Protein AF-A0A969KM35-F1 (afdb_monomer)

Foldseek 3Di:
DQDAAAEAEAAPPDDLLLDVCSPNPPFYQPLVNVVCVVDPDDPDDDQLDPADQQSLLCVQQVDHCVVQVCPHQQPPDPPHDAGALVRGDRLVVLVVVQAAAAEFEDRRRDDPDDCVNNVHPYYHYVVNLVVVCVVVVADDDDDDPDPLDEAEDEGPDALCSDRLNVSLVVQLVVCVVRVVPSNHHYYYYRHHHPPDPNLYYYPPLLVPDDLVPDDDDPCNPPPCPVPDPVVVCVCVVSVNPPPDSSNCSSSVSSRSSRSNSNSVSSNVVVVSVVCVVPPVRLLLLLVLLCLLQPNPDQKDKDFACAWDDDPNDTDHGGDIDIGGQNVVSQPCVVDPPSNDRDSNDPPRPGCSQHDDPSGNPCVVVVSVVSSVVVVCVCVVCVPDDDPDPDDDDD

Radius of gyration: 27.22 Å; Cα contacts (8 Å, |Δi|>4): 544; chains: 1; bounding box: 51×45×91 Å

Solvent-accessible surface area (backbone atoms only — not comparable to full-atom values): 22886 Å² total; per-residue (Å²): 129,85,73,73,67,44,79,47,79,43,58,33,78,61,62,69,70,51,31,34,78,71,68,21,88,78,32,74,24,68,36,56,30,48,53,40,73,79,55,77,79,70,97,86,75,77,70,91,50,100,47,66,17,23,35,51,42,24,68,35,42,77,46,56,39,88,76,70,53,19,78,48,48,61,89,81,46,91,82,65,41,57,59,53,51,89,63,42,44,48,53,46,54,40,44,76,69,50,34,46,34,37,38,24,33,64,71,63,35,41,95,89,53,59,61,55,71,42,67,25,77,44,76,46,45,63,66,56,47,57,50,52,42,56,72,70,67,56,82,81,72,83,76,56,93,46,96,51,50,87,40,66,46,73,35,88,53,55,45,79,69,28,68,65,34,48,42,43,57,52,47,53,51,49,49,62,59,49,63,71,44,80,91,35,34,38,39,37,36,43,25,42,61,46,45,34,80,58,29,60,24,24,57,72,29,41,72,67,44,63,32,88,75,59,72,81,58,99,65,69,84,62,82,54,83,94,50,61,69,76,64,67,48,41,41,62,68,46,67,46,72,85,57,54,70,80,68,44,20,58,49,52,22,26,34,47,17,35,48,40,54,46,23,56,43,46,34,54,52,52,55,48,50,49,48,58,73,62,52,82,56,58,42,67,34,27,50,54,32,44,34,30,72,68,32,97,55,46,60,49,79,48,66,37,89,48,71,46,76,54,99,91,41,80,40,55,56,67,39,79,44,78,45,54,36,45,57,60,35,42,30,70,92,80,32,82,67,40,91,56,92,45,47,78,51,73,90,68,93,47,48,60,47,47,57,77,98,60,42,47,88,57,49,70,57,54,52,51,53,48,44,54,51,54,49,55,48,47,73,75,43,80,79,72,72,80,95,53,99,72,76,84,86,127

Structure (mmCIF, N/CA/C/O backbone):
data_AF-A0A969KM35-F1
#
_entry.id   AF-A0A969KM35-F1
#
loop_
_atom_site.group_PDB
_atom_site.id
_atom_site.type_symbol
_atom_site.label_atom_id
_atom_site.label_alt_id
_atom_site.label_comp_id
_atom_site.label_asym_id
_atom_site.label_entity_id
_atom_site.label_seq_id
_atom_site.pdbx_PDB_ins_code
_atom_site.Cartn_x
_atom_site.Cartn_y
_atom_site.Cartn_z
_atom_site.occupancy
_atom_site.B_iso_or_equiv
_atom_site.auth_seq_id
_atom_site.auth_comp_id
_atom_site.auth_asym_id
_atom_site.auth_atom_id
_atom_site.pdbx_PDB_model_num
ATOM 1 N N . MET A 1 1 ? -28.384 2.085 5.519 1.00 50.84 1 MET A N 1
ATOM 2 C CA . MET A 1 1 ? -27.160 1.259 5.450 1.00 50.84 1 MET A CA 1
ATOM 3 C C . MET A 1 1 ? -26.017 2.114 5.951 1.00 50.84 1 MET A C 1
ATOM 5 O O . MET A 1 1 ? -25.984 3.285 5.587 1.00 50.84 1 MET A O 1
ATOM 9 N N . GLN A 1 2 ? -25.142 1.564 6.791 1.00 71.50 2 GLN A N 1
ATOM 10 C CA . GLN A 1 2 ? -23.894 2.231 7.163 1.00 71.50 2 GLN A CA 1
ATOM 11 C C . GLN A 1 2 ? -23.037 2.393 5.900 1.00 71.50 2 GLN A C 1
ATOM 13 O O . GLN A 1 2 ? -23.019 1.500 5.049 1.00 71.50 2 GLN A O 1
ATOM 18 N N . ARG A 1 3 ? -22.419 3.564 5.723 1.00 86.06 3 ARG A N 1
ATOM 19 C CA . ARG A 1 3 ? -21.540 3.829 4.576 1.00 86.06 3 ARG A CA 1
ATOM 20 C C . ARG A 1 3 ? -20.270 2.981 4.734 1.00 86.06 3 ARG A C 1
ATOM 22 O O . ARG A 1 3 ? -19.754 2.918 5.846 1.00 86.06 3 ARG A O 1
ATOM 29 N N . PRO A 1 4 ? -19.786 2.302 3.680 1.00 89.31 4 PRO A N 1
ATOM 30 C CA . PRO A 1 4 ? -18.622 1.437 3.802 1.00 89.31 4 PRO A CA 1
ATOM 31 C C . PRO A 1 4 ? -17.333 2.256 3.868 1.00 89.31 4 PRO A C 1
ATOM 33 O O . PRO A 1 4 ? -17.216 3.285 3.199 1.00 89.31 4 PRO A O 1
ATOM 36 N N . ASN A 1 5 ? -16.351 1.735 4.601 1.00 91.88 5 ASN A N 1
ATOM 37 C CA . ASN A 1 5 ? -14.954 2.127 4.446 1.00 91.88 5 ASN A CA 1
ATOM 38 C C . ASN A 1 5 ? -14.440 1.693 3.067 1.00 91.88 5 ASN A C 1
ATOM 40 O O . ASN A 1 5 ? -14.865 0.667 2.528 1.00 91.88 5 ASN A O 1
ATOM 44 N N . ILE A 1 6 ? -13.517 2.461 2.497 1.00 94.88 6 ILE A N 1
ATOM 45 C CA . ILE A 1 6 ? -12.961 2.234 1.166 1.00 94.88 6 ILE A CA 1
ATOM 46 C C . ILE A 1 6 ? -11.435 2.223 1.276 1.00 94.88 6 ILE A C 1
ATOM 48 O O . ILE A 1 6 ? -10.821 3.196 1.703 1.00 94.88 6 ILE A O 1
ATOM 52 N N . LEU A 1 7 ? -10.812 1.131 0.844 1.00 96.44 7 LEU A N 1
ATOM 53 C CA . LEU A 1 7 ? -9.366 1.044 0.669 1.00 96.44 7 LEU A CA 1
ATOM 54 C C . LEU A 1 7 ? -9.062 0.869 -0.818 1.00 96.44 7 LEU A C 1
ATOM 56 O O . LEU A 1 7 ? -9.603 -0.027 -1.464 1.00 96.44 7 LEU A O 1
ATOM 60 N N . MET A 1 8 ? -8.195 1.719 -1.357 1.00 97.94 8 MET A N 1
ATOM 61 C CA . MET A 1 8 ? -7.733 1.640 -2.738 1.00 97.94 8 MET A CA 1
ATOM 62 C C . MET A 1 8 ? -6.242 1.314 -2.755 1.00 97.94 8 MET A C 1
ATOM 64 O O . MET A 1 8 ? -5.421 2.138 -2.361 1.00 97.94 8 MET A O 1
ATOM 68 N N . ILE A 1 9 ? -5.902 0.119 -3.237 1.00 98.25 9 ILE A N 1
ATOM 69 C CA . ILE A 1 9 ? -4.518 -0.337 -3.391 1.00 98.25 9 ILE A CA 1
ATOM 70 C C . ILE A 1 9 ? -4.097 -0.145 -4.848 1.00 98.25 9 ILE A C 1
ATOM 72 O O . ILE A 1 9 ? -4.807 -0.559 -5.767 1.00 98.25 9 ILE A O 1
ATOM 76 N N . VAL A 1 10 ? -2.945 0.483 -5.068 1.00 97.75 10 VAL A N 1
ATOM 77 C CA . VAL A 1 10 ? -2.395 0.750 -6.401 1.00 97.75 10 VAL A CA 1
ATOM 78 C C . VAL A 1 10 ? -0.936 0.320 -6.434 1.00 97.75 10 VAL A C 1
ATOM 80 O O . VAL A 1 10 ? -0.162 0.722 -5.576 1.00 97.75 10 VAL A O 1
ATOM 83 N N . ALA A 1 11 ? -0.544 -0.442 -7.452 1.00 97.19 11 ALA A N 1
ATOM 84 C CA . ALA A 1 11 ? 0.852 -0.764 -7.735 1.00 97.19 11 ALA A CA 1
ATOM 85 C C . ALA A 1 11 ? 1.285 -0.089 -9.039 1.00 97.19 11 ALA A C 1
ATOM 87 O O . ALA A 1 11 ? 0.629 -0.226 -10.078 1.00 97.19 11 ALA A O 1
ATOM 88 N N . ASP A 1 12 ? 2.373 0.678 -9.001 1.00 96.38 12 ASP A N 1
ATOM 89 C CA . ASP A 1 12 ? 2.859 1.387 -10.180 1.00 96.38 12 ASP A CA 1
ATOM 90 C C . ASP A 1 12 ? 3.589 0.437 -11.137 1.00 96.38 12 ASP A C 1
ATOM 92 O O . ASP A 1 12 ? 4.489 -0.306 -10.755 1.00 96.38 12 ASP A O 1
ATOM 96 N N . GLN A 1 13 ? 3.228 0.490 -12.419 1.00 94.94 13 GLN A N 1
ATOM 97 C CA . GLN A 1 13 ? 3.855 -0.305 -13.476 1.00 94.94 13 GLN A CA 1
ATOM 98 C C . GLN A 1 13 ? 3.741 -1.837 -13.298 1.00 94.94 13 GLN A C 1
ATOM 100 O O . GLN A 1 13 ? 4.526 -2.587 -13.889 1.00 94.94 13 GLN A O 1
ATOM 105 N N . GLN A 1 14 ? 2.757 -2.329 -12.536 1.00 96.00 14 GLN A N 1
ATOM 106 C CA . GLN A 1 14 ? 2.456 -3.762 -12.460 1.00 96.00 14 GLN A CA 1
ATOM 107 C C . GLN A 1 14 ? 1.746 -4.243 -13.731 1.00 96.00 14 GLN A C 1
ATOM 109 O O . GLN A 1 14 ? 0.788 -3.629 -14.206 1.00 96.00 14 GLN A O 1
ATOM 114 N N . ARG A 1 15 ? 2.214 -5.355 -14.300 1.00 93.69 15 ARG A N 1
ATOM 115 C CA . ARG A 1 15 ? 1.592 -5.978 -15.468 1.00 93.69 15 ARG A CA 1
ATOM 116 C C . ARG A 1 15 ? 0.499 -6.955 -15.039 1.00 93.69 15 ARG A C 1
ATOM 118 O O . ARG A 1 15 ? 0.624 -7.659 -14.045 1.00 93.69 15 ARG A O 1
ATOM 125 N N . ARG A 1 16 ? -0.553 -7.059 -15.857 1.00 93.44 16 ARG A N 1
ATOM 126 C CA . ARG A 1 16 ? -1.652 -8.021 -15.658 1.00 93.44 16 ARG A CA 1
ATOM 127 C C . ARG A 1 16 ? -1.163 -9.472 -15.624 1.00 93.44 16 ARG A C 1
ATOM 129 O O . ARG A 1 16 ? -1.698 -10.279 -14.877 1.00 93.44 16 ARG A O 1
ATOM 136 N N . ASP A 1 17 ? -0.165 -9.809 -16.434 1.00 91.50 17 ASP A N 1
ATOM 137 C CA . ASP A 1 17 ? 0.334 -11.177 -16.602 1.00 91.50 17 ASP A CA 1
ATOM 138 C C . ASP A 1 17 ? 1.294 -11.642 -15.497 1.00 91.50 17 ASP A C 1
ATOM 140 O O . ASP A 1 17 ? 1.863 -12.724 -15.608 1.00 91.50 17 ASP A O 1
ATOM 144 N N . THR A 1 18 ? 1.443 -10.867 -14.418 1.00 95.31 18 THR A N 1
ATOM 145 C CA . THR A 1 18 ? 2.126 -11.296 -13.188 1.00 95.31 18 THR A CA 1
ATOM 146 C C . THR A 1 18 ? 1.167 -11.565 -12.029 1.00 95.31 18 THR A C 1
ATOM 148 O O . THR A 1 18 ? 1.615 -11.675 -10.896 1.00 95.31 18 THR A O 1
ATOM 151 N N . ILE A 1 19 ? -0.142 -11.623 -12.285 1.00 95.75 19 ILE A N 1
ATOM 152 C CA . ILE A 1 19 ? -1.176 -11.884 -11.275 1.00 95.75 19 ILE A CA 1
ATOM 153 C C . ILE A 1 19 ? -1.826 -13.239 -11.574 1.00 95.75 19 ILE A C 1
ATOM 155 O O . ILE A 1 19 ? -2.292 -13.476 -12.696 1.00 95.75 19 ILE A O 1
ATOM 159 N N . GLY A 1 20 ? -1.853 -14.130 -10.584 1.00 94.44 20 GLY A N 1
ATOM 160 C CA . GLY A 1 20 ? -2.361 -15.499 -10.704 1.00 94.44 20 GLY A CA 1
ATOM 161 C C . GLY A 1 20 ? -3.818 -15.558 -11.162 1.00 94.44 20 GLY A C 1
ATOM 162 O O . GLY A 1 20 ? -4.137 -16.290 -12.100 1.00 94.44 20 GLY A O 1
ATOM 163 N N . ALA A 1 21 ? -4.680 -14.695 -10.621 1.00 93.69 21 ALA A N 1
ATOM 164 C CA . ALA A 1 21 ? -6.093 -14.574 -10.989 1.00 93.69 21 ALA A CA 1
ATOM 165 C C . ALA A 1 21 ? -6.331 -14.228 -12.472 1.00 93.69 21 ALA A C 1
ATOM 167 O O . ALA A 1 21 ? -7.401 -14.509 -13.008 1.00 93.69 21 ALA A O 1
ATOM 168 N N . TYR A 1 22 ? -5.334 -13.662 -13.163 1.00 93.69 22 TYR A N 1
ATOM 169 C CA . TYR A 1 22 ? -5.378 -13.403 -14.607 1.00 93.69 22 TYR A CA 1
ATOM 170 C C . TYR A 1 22 ? -4.655 -14.472 -15.444 1.00 93.69 22 TYR A C 1
ATOM 172 O O . TYR A 1 22 ? -4.431 -14.274 -16.642 1.00 93.69 22 TYR A O 1
ATOM 180 N N . GLY A 1 23 ? -4.315 -15.613 -14.837 1.00 88.75 23 GLY A N 1
ATOM 181 C CA . GLY A 1 23 ? -3.695 -16.766 -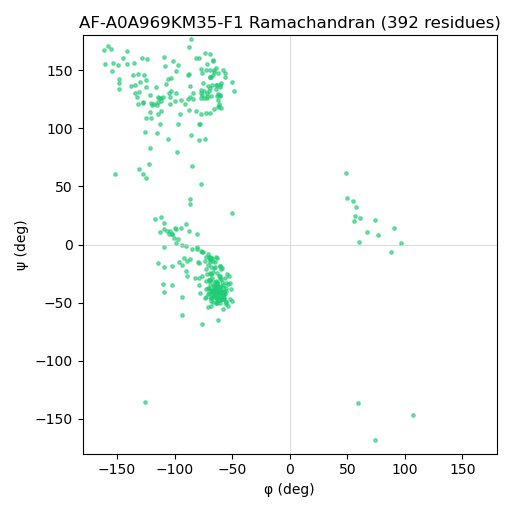15.488 1.00 88.75 23 GLY A CA 1
ATOM 182 C C . GLY A 1 23 ? -2.165 -16.765 -15.480 1.00 88.75 23 GLY A C 1
ATOM 183 O O . GLY A 1 23 ? -1.567 -17.538 -16.229 1.00 88.75 23 GLY A O 1
ATOM 184 N N . SER A 1 24 ? -1.514 -15.918 -14.671 1.00 87.81 24 SER A N 1
ATOM 185 C CA . SER A 1 24 ? -0.057 -15.980 -14.488 1.00 87.81 24 SER A CA 1
ATOM 186 C C . SER A 1 24 ? 0.345 -17.326 -13.886 1.00 87.81 24 SER A C 1
ATOM 188 O O . SER A 1 24 ? -0.047 -17.661 -12.772 1.00 87.81 24 SER A O 1
ATOM 190 N N . ALA A 1 25 ? 1.193 -18.067 -14.596 1.00 80.50 25 ALA A N 1
ATOM 191 C CA . ALA A 1 25 ? 1.912 -19.216 -14.042 1.00 80.50 25 ALA A CA 1
ATOM 192 C C . ALA A 1 25 ? 3.313 -18.837 -13.521 1.00 80.50 25 ALA A C 1
ATOM 194 O O . ALA A 1 25 ? 4.056 -19.709 -13.076 1.00 80.50 25 ALA A O 1
ATOM 195 N N . ILE A 1 26 ? 3.690 -17.558 -13.634 1.00 82.06 26 ILE A N 1
ATOM 196 C CA . ILE A 1 26 ? 5.064 -17.088 -13.440 1.00 82.06 26 ILE A CA 1
ATOM 197 C C . ILE A 1 26 ? 5.268 -16.634 -11.996 1.00 82.06 26 ILE A C 1
ATOM 199 O O . ILE A 1 26 ? 6.077 -17.206 -11.272 1.00 82.06 26 ILE A O 1
ATOM 203 N N . VAL A 1 27 ? 4.501 -15.629 -11.570 1.00 89.62 27 VAL A N 1
ATOM 204 C CA . VAL A 1 27 ? 4.488 -15.138 -10.188 1.00 89.62 27 VAL A CA 1
ATOM 205 C C . VAL A 1 27 ? 3.236 -15.664 -9.502 1.00 89.62 27 VAL A C 1
ATOM 207 O O . VAL A 1 27 ? 2.147 -15.588 -10.076 1.00 89.62 27 VAL A O 1
ATOM 210 N N . ARG A 1 28 ? 3.401 -16.215 -8.295 1.00 90.94 28 ARG A N 1
ATOM 211 C CA . ARG A 1 28 ? 2.286 -16.585 -7.418 1.00 90.94 28 ARG A CA 1
ATOM 212 C C . ARG A 1 28 ? 1.891 -15.362 -6.600 1.00 90.94 28 ARG A C 1
ATOM 214 O O . ARG A 1 28 ? 2.754 -14.787 -5.947 1.00 90.94 28 ARG A O 1
ATOM 221 N N . THR A 1 29 ? 0.613 -15.003 -6.636 1.00 96.56 29 THR A N 1
ATOM 222 C CA . THR A 1 29 ? 0.056 -13.847 -5.918 1.00 96.56 29 THR A CA 1
ATOM 223 C C . THR A 1 29 ? -1.150 -14.269 -5.072 1.00 96.56 29 THR A C 1
ATOM 225 O O . THR A 1 29 ? -2.271 -13.847 -5.358 1.00 96.56 29 THR A O 1
ATOM 228 N N . PRO A 1 30 ? -0.979 -15.191 -4.103 1.00 96.50 30 PRO A N 1
ATOM 229 C CA . PRO A 1 30 ? -2.093 -15.769 -3.355 1.00 96.50 30 PRO A CA 1
ATOM 230 C C . PRO A 1 30 ? -2.998 -14.736 -2.671 1.00 96.50 30 PRO A C 1
ATOM 232 O O . PRO A 1 30 ? -4.201 -14.981 -2.580 1.00 96.50 30 PRO A O 1
ATOM 235 N N . ALA A 1 31 ? -2.475 -13.595 -2.212 1.00 96.94 31 ALA A N 1
ATOM 236 C CA . ALA A 1 31 ? -3.297 -12.583 -1.552 1.00 96.94 31 ALA A CA 1
ATOM 237 C C . ALA A 1 31 ? -4.184 -11.823 -2.545 1.00 96.94 31 ALA A C 1
ATOM 239 O O . ALA A 1 31 ? -5.389 -11.676 -2.328 1.00 96.94 31 ALA A O 1
ATOM 240 N N . ILE A 1 32 ? -3.618 -11.389 -3.673 1.00 97.19 32 ILE A N 1
ATOM 241 C CA . ILE A 1 32 ? -4.387 -10.771 -4.759 1.00 97.19 32 ILE A CA 1
ATOM 242 C C . ILE A 1 32 ? -5.379 -11.783 -5.356 1.00 97.19 32 ILE A C 1
ATOM 244 O O . ILE A 1 32 ? -6.512 -11.419 -5.675 1.00 97.19 32 ILE A O 1
ATOM 248 N N . ASP A 1 33 ? -4.994 -13.056 -5.465 1.00 96.44 33 ASP A N 1
ATOM 249 C CA . ASP A 1 33 ? -5.855 -14.128 -5.971 1.00 96.44 33 ASP A CA 1
ATOM 250 C C . ASP A 1 33 ? -7.030 -14.405 -5.022 1.00 96.44 33 ASP A C 1
ATOM 252 O O . ASP A 1 33 ? -8.161 -14.592 -5.474 1.00 96.44 33 ASP A O 1
ATOM 256 N N . ARG A 1 34 ? -6.791 -14.364 -3.705 1.00 95.62 34 ARG A N 1
ATOM 257 C CA . ARG A 1 34 ? -7.840 -14.415 -2.679 1.00 95.62 34 ARG A CA 1
ATOM 258 C C . ARG A 1 34 ? -8.807 -13.242 -2.823 1.00 95.62 34 ARG A C 1
ATOM 260 O O . ARG A 1 34 ? -10.011 -13.466 -2.919 1.00 95.62 34 ARG A O 1
ATOM 267 N N . LEU A 1 35 ? -8.294 -12.011 -2.913 1.00 94.56 35 LEU A N 1
ATOM 268 C CA . LEU A 1 35 ? -9.120 -10.812 -3.106 1.00 94.56 35 LEU A CA 1
ATOM 269 C C . LEU A 1 35 ? -9.976 -10.907 -4.378 1.00 94.56 35 LEU A C 1
ATOM 271 O O . LEU A 1 35 ? -11.146 -10.528 -4.376 1.00 94.56 35 LEU A O 1
ATOM 275 N N . ALA A 1 36 ? -9.407 -11.435 -5.462 1.00 94.62 36 ALA A N 1
ATOM 276 C CA . ALA A 1 36 ? -10.131 -11.698 -6.697 1.00 94.62 36 ALA A CA 1
ATOM 277 C C . ALA A 1 36 ? -11.238 -12.751 -6.513 1.00 94.62 36 ALA A C 1
ATOM 279 O O . ALA A 1 36 ? -12.339 -12.560 -7.026 1.00 94.62 36 ALA A O 1
ATOM 280 N N . GLY A 1 37 ? -10.964 -13.834 -5.776 1.00 93.81 37 GLY A N 1
ATOM 281 C CA . GLY A 1 37 ? -11.916 -14.917 -5.509 1.00 93.81 37 GLY A CA 1
ATOM 282 C C . GLY A 1 37 ? -13.077 -14.530 -4.586 1.00 93.81 37 GLY A C 1
ATOM 283 O O . GLY A 1 37 ? -14.177 -15.056 -4.736 1.00 93.81 37 GLY A O 1
ATOM 284 N N . GLU A 1 38 ? -12.852 -13.598 -3.661 1.00 91.69 38 GLU A N 1
ATOM 285 C CA . GLU A 1 38 ? -13.879 -13.043 -2.765 1.00 91.69 38 GLU A CA 1
ATOM 286 C C . GLU A 1 38 ? -14.640 -11.855 -3.386 1.00 91.69 38 GLU A C 1
ATOM 288 O O . GLU A 1 38 ? -15.665 -11.420 -2.857 1.00 91.69 38 GLU A O 1
ATOM 293 N N . GLY A 1 39 ? -14.136 -11.317 -4.499 1.00 91.88 39 GLY A N 1
ATOM 294 C CA . GLY A 1 39 ? -14.623 -10.097 -5.131 1.00 91.88 39 GLY A CA 1
ATOM 295 C C . GLY A 1 39 ? -14.976 -10.269 -6.607 1.00 91.88 39 GLY A C 1
ATOM 296 O O . GLY A 1 39 ? -15.664 -11.203 -7.015 1.00 91.88 39 GLY A O 1
ATOM 297 N N . MET A 1 40 ? -14.550 -9.296 -7.414 1.00 93.56 40 MET A N 1
ATOM 298 C CA . MET A 1 40 ? -14.772 -9.277 -8.858 1.00 93.56 40 MET A CA 1
ATOM 299 C C . MET A 1 40 ? -13.507 -8.811 -9.577 1.00 93.56 40 MET A C 1
ATOM 301 O O . MET A 1 40 ? -12.882 -7.825 -9.187 1.00 93.56 40 MET A O 1
ATOM 305 N N . THR A 1 41 ? -13.167 -9.495 -10.665 1.00 94.94 41 THR A N 1
ATOM 306 C CA . THR A 1 41 ? -12.077 -9.131 -11.574 1.00 94.94 41 THR A CA 1
ATOM 307 C C . THR A 1 41 ? -12.609 -8.445 -12.829 1.00 94.94 41 THR A C 1
ATOM 309 O O . THR A 1 41 ? -13.761 -8.623 -13.226 1.00 94.94 41 THR A O 1
ATOM 312 N N . PHE A 1 42 ? -11.747 -7.674 -13.492 1.00 94.88 42 PHE A N 1
ATOM 313 C CA . PHE A 1 42 ? -12.072 -7.007 -14.750 1.00 94.88 42 PHE A CA 1
ATOM 314 C C . PHE A 1 42 ? -11.054 -7.398 -15.820 1.00 94.88 42 PHE A C 1
ATOM 316 O O . PHE A 1 42 ? -9.912 -6.947 -15.801 1.00 94.88 42 PHE A O 1
ATOM 323 N N . ASP A 1 43 ? -11.474 -8.200 -16.800 1.00 93.12 43 ASP A N 1
ATOM 324 C CA . ASP A 1 43 ? -10.574 -8.662 -17.868 1.00 93.12 43 ASP A CA 1
ATOM 325 C C . ASP A 1 43 ? -10.129 -7.557 -18.828 1.00 93.12 43 ASP A C 1
ATOM 327 O O . ASP A 1 43 ? -9.072 -7.659 -19.448 1.00 93.12 43 ASP A O 1
ATOM 331 N N . ASN A 1 44 ? -10.935 -6.501 -18.945 1.00 94.75 44 ASN A N 1
ATOM 332 C CA . ASN A 1 44 ? -10.752 -5.414 -19.901 1.00 94.75 44 ASN A CA 1
ATOM 333 C C . ASN A 1 44 ? -10.713 -4.053 -19.189 1.00 94.75 44 ASN A C 1
ATOM 335 O O . ASN A 1 44 ? -11.521 -3.169 -19.474 1.00 94.75 44 ASN A O 1
ATOM 339 N N . ALA A 1 45 ? -9.782 -3.895 -18.245 1.00 94.19 45 ALA A N 1
ATOM 340 C CA . ALA A 1 45 ? -9.502 -2.627 -17.576 1.00 94.19 45 ALA A CA 1
ATOM 341 C C . ALA A 1 45 ? -8.262 -1.955 -18.190 1.00 94.19 45 ALA A C 1
ATOM 343 O O . ALA A 1 45 ? -7.181 -2.541 -18.226 1.00 94.19 45 ALA A O 1
ATOM 344 N N . PHE A 1 46 ? -8.413 -0.717 -18.666 1.00 95.19 46 PHE A N 1
ATOM 345 C CA . PHE A 1 46 ? -7.347 0.034 -19.330 1.00 95.19 46 PHE A CA 1
ATOM 346 C C . PHE A 1 46 ? -7.125 1.376 -18.641 1.00 95.19 46 PHE A C 1
ATOM 348 O O . PHE A 1 46 ? -8.076 2.104 -18.354 1.00 95.19 46 PHE A O 1
ATOM 355 N N . THR A 1 47 ? -5.861 1.739 -18.430 1.00 94.81 47 THR A N 1
ATOM 356 C CA . THR A 1 47 ? -5.511 3.111 -18.064 1.00 94.81 47 THR A CA 1
ATOM 357 C C . THR A 1 47 ? -5.752 4.038 -19.262 1.00 94.81 47 THR A C 1
ATOM 359 O O . THR A 1 47 ? -5.601 3.620 -20.415 1.00 94.81 47 THR A O 1
ATOM 362 N N . PRO A 1 48 ? -6.094 5.319 -19.040 1.00 93.81 48 PRO A N 1
ATOM 363 C CA . PRO A 1 48 ? -6.343 6.255 -20.137 1.00 93.81 48 PRO A CA 1
ATOM 364 C C . PRO A 1 48 ? -5.081 6.546 -20.963 1.00 93.81 48 PRO A C 1
ATOM 366 O O . PRO A 1 48 ? -5.177 7.002 -22.102 1.00 93.81 48 PRO A O 1
ATOM 369 N N . CYS A 1 49 ? -3.893 6.294 -20.401 1.00 92.50 49 CYS A N 1
ATOM 370 C CA . CYS A 1 49 ? -2.625 6.274 -21.122 1.00 92.50 49 CYS A CA 1
ATOM 371 C C . CYS A 1 49 ? -1.567 5.440 -20.371 1.00 92.50 49 CYS A C 1
ATOM 373 O O . CYS A 1 49 ? -1.757 5.060 -19.218 1.00 92.50 49 CYS A O 1
ATOM 375 N N . GLY A 1 50 ? -0.423 5.180 -21.010 1.00 90.50 50 GLY A N 1
ATOM 376 C CA . GLY A 1 50 ? 0.698 4.431 -20.422 1.00 90.50 50 GLY A CA 1
ATOM 377 C C . GLY A 1 50 ? 1.689 5.279 -19.611 1.00 90.50 50 GLY A C 1
ATOM 378 O O . GLY A 1 50 ? 2.888 5.036 -19.708 1.00 90.50 50 GLY A O 1
ATOM 379 N N . LEU A 1 51 ? 1.230 6.314 -18.895 1.00 91.75 51 LEU A N 1
ATOM 380 C CA . LEU A 1 51 ? 2.076 7.217 -18.094 1.00 91.75 51 LEU A CA 1
ATOM 381 C C . LEU A 1 51 ? 1.514 7.415 -16.678 1.00 91.75 51 LEU A C 1
ATOM 383 O O . LEU A 1 51 ? 0.296 7.476 -16.506 1.00 91.75 51 LEU A O 1
ATOM 387 N N . CYS A 1 52 ? 2.403 7.580 -15.691 1.00 93.69 52 CYS A N 1
ATOM 388 C CA . CYS A 1 52 ? 2.062 7.710 -14.271 1.00 93.69 52 CYS A CA 1
ATOM 389 C C . CYS A 1 52 ? 1.206 8.952 -13.971 1.00 93.69 52 CYS A C 1
ATOM 391 O O . CYS A 1 52 ? 0.055 8.807 -13.564 1.00 93.69 52 CYS A O 1
ATOM 393 N N . SER A 1 53 ? 1.733 10.170 -14.173 1.00 95.25 53 SER A N 1
ATOM 394 C CA . SER A 1 53 ? 1.049 11.399 -13.726 1.00 95.25 53 SER A CA 1
ATOM 395 C C . SER A 1 53 ? -0.321 11.607 -14.381 1.00 95.25 53 SER A C 1
ATOM 397 O O . SER A 1 53 ? -1.272 11.872 -13.648 1.00 95.25 53 SER A O 1
ATOM 399 N N . PRO A 1 54 ? -0.487 11.450 -15.712 1.00 95.19 54 PRO A N 1
ATOM 400 C CA . PRO A 1 54 ? -1.797 11.604 -16.341 1.00 95.19 54 PRO A CA 1
ATOM 401 C C . PRO A 1 54 ? -2.816 10.576 -15.844 1.00 95.19 54 PRO A C 1
ATOM 403 O O . PRO A 1 54 ? -3.954 10.932 -15.572 1.00 95.19 54 PRO A O 1
ATOM 406 N N . THR A 1 55 ? -2.406 9.315 -15.679 1.00 96.44 55 THR A N 1
ATOM 407 C CA . THR A 1 55 ? -3.290 8.244 -15.195 1.00 96.44 55 THR A CA 1
ATOM 408 C C . THR A 1 55 ? -3.726 8.488 -13.756 1.00 96.44 55 THR A C 1
ATOM 410 O O . THR A 1 55 ? -4.911 8.386 -13.453 1.00 96.44 55 THR A O 1
ATOM 413 N N . ARG A 1 56 ? -2.792 8.864 -12.875 1.00 96.88 56 ARG A N 1
ATOM 414 C CA . ARG A 1 56 ? -3.087 9.196 -11.474 1.00 96.88 56 ARG A CA 1
ATOM 415 C C . ARG A 1 56 ? -3.998 10.424 -11.370 1.00 96.88 56 ARG A C 1
ATOM 417 O O . ARG A 1 56 ? -4.938 10.414 -10.583 1.00 96.88 56 ARG A O 1
ATOM 424 N N . ALA A 1 57 ? -3.792 11.435 -12.217 1.00 96.62 57 ALA A N 1
ATOM 425 C CA . ALA A 1 57 ? -4.693 12.582 -12.304 1.00 96.62 57 ALA A CA 1
ATOM 426 C C . ALA A 1 57 ? -6.096 12.171 -12.788 1.00 96.62 57 ALA A C 1
ATOM 428 O O . ALA A 1 57 ? -7.093 12.603 -12.214 1.00 96.62 57 ALA A O 1
ATOM 429 N N . SER A 1 58 ? -6.207 11.272 -13.770 1.00 97.06 58 SER A N 1
ATOM 430 C CA . SER A 1 58 ? -7.506 10.723 -14.184 1.00 97.06 58 SER A CA 1
ATOM 431 C C . SER A 1 58 ? -8.193 9.924 -13.069 1.00 97.06 58 SER A C 1
ATOM 433 O O . SER A 1 58 ? -9.414 9.972 -12.968 1.00 97.06 58 SER A O 1
ATOM 435 N N . MET A 1 59 ? -7.445 9.234 -12.196 1.00 96.62 59 MET A N 1
ATOM 436 C CA . MET A 1 59 ? -8.021 8.529 -11.038 1.00 96.62 59 MET A CA 1
ATOM 437 C C . MET A 1 59 ? -8.661 9.480 -10.015 1.00 96.62 59 MET A C 1
ATOM 439 O O . MET A 1 59 ? -9.662 9.113 -9.414 1.00 96.62 59 MET A O 1
ATOM 443 N N . LEU A 1 60 ? -8.107 10.682 -9.815 1.00 96.75 60 LEU A N 1
ATOM 444 C CA . LEU A 1 60 ? -8.655 11.683 -8.881 1.00 96.75 60 LEU A CA 1
ATOM 445 C C . LEU A 1 60 ? -9.801 12.502 -9.488 1.00 96.75 60 LEU A C 1
ATOM 447 O O . LEU A 1 60 ? -10.687 12.979 -8.790 1.00 96.75 60 LEU A O 1
ATOM 451 N N . THR A 1 61 ? -9.785 12.682 -10.805 1.00 96.75 61 THR A N 1
ATOM 452 C CA . THR A 1 61 ? -10.719 13.582 -11.499 1.00 96.75 61 THR A CA 1
ATOM 453 C C . THR A 1 61 ? -11.864 12.848 -12.192 1.00 96.75 61 THR A C 1
ATOM 455 O O . THR A 1 61 ? -12.854 13.466 -12.566 1.00 96.75 61 THR A O 1
ATOM 458 N N . GLY A 1 62 ? -11.735 11.541 -12.439 1.00 95.75 62 GLY A N 1
ATOM 459 C CA . GLY A 1 62 ? -12.716 10.759 -13.195 1.00 95.75 62 GLY A CA 1
ATOM 460 C C . GLY A 1 62 ? -12.827 11.137 -14.679 1.00 95.75 62 GLY A C 1
ATOM 461 O O . GLY A 1 62 ? -13.753 10.689 -15.355 1.00 95.75 62 GLY A O 1
ATOM 462 N N . VAL A 1 63 ? -11.908 11.952 -15.214 1.00 95.44 63 VAL A N 1
ATOM 463 C CA . VAL A 1 63 ? -11.919 12.398 -16.617 1.00 95.44 63 VAL A CA 1
ATOM 464 C C . VAL A 1 63 ? -10.614 12.059 -17.335 1.00 95.44 63 VAL A C 1
ATOM 466 O O . VAL A 1 63 ? -9.575 11.840 -16.720 1.00 95.44 63 VAL A O 1
ATOM 469 N N . TYR A 1 64 ? -10.661 12.022 -18.667 1.00 95.69 64 TYR A N 1
ATOM 470 C CA . TYR A 1 64 ? -9.494 11.729 -19.502 1.00 95.69 64 TYR A CA 1
ATOM 471 C C . TYR A 1 64 ? -8.409 12.825 -19.435 1.00 95.69 64 TYR A C 1
ATOM 473 O O . TYR A 1 64 ? -8.738 13.998 -19.237 1.00 95.69 64 TYR A O 1
ATOM 481 N N . PRO A 1 65 ? -7.141 12.500 -19.771 1.00 95.00 65 PRO A N 1
ATOM 482 C CA . PRO A 1 65 ? -6.023 13.447 -19.753 1.00 95.00 65 PRO A CA 1
ATOM 483 C C . PRO A 1 65 ? -6.216 14.759 -20.503 1.00 95.00 65 PRO A C 1
ATOM 485 O O . PRO A 1 65 ? -5.732 15.794 -20.065 1.00 95.00 65 PRO A O 1
ATOM 488 N N . HIS A 1 66 ? -6.964 14.759 -21.604 1.00 92.50 66 HIS A N 1
ATOM 489 C CA . HIS A 1 66 ? -7.236 15.981 -22.364 1.00 92.50 66 HIS A CA 1
ATOM 490 C C . HIS A 1 66 ? -8.217 16.942 -21.667 1.00 92.50 66 HIS A C 1
ATOM 492 O O . HIS A 1 66 ? -8.398 18.055 -22.148 1.00 92.50 66 HIS A O 1
ATOM 498 N N . LYS A 1 67 ? -8.885 16.519 -20.583 1.00 94.12 67 LYS A N 1
ATOM 499 C CA . LYS A 1 67 ? -9.797 17.358 -19.789 1.00 94.12 67 LYS A CA 1
ATOM 500 C C . LYS A 1 67 ? -9.102 18.014 -18.606 1.00 94.12 67 LYS A C 1
ATOM 502 O O . LYS A 1 67 ? -9.308 19.196 -18.384 1.00 94.12 67 LYS A O 1
ATOM 507 N N . HIS A 1 68 ? -8.290 17.255 -17.874 1.00 93.31 68 HIS A N 1
ATOM 508 C CA . HIS A 1 68 ? -7.505 17.782 -16.754 1.00 93.31 68 HIS A CA 1
ATOM 509 C C . HIS A 1 68 ? -6.111 18.278 -17.182 1.00 93.31 68 HIS A C 1
ATOM 511 O O . HIS A 1 68 ? -5.330 18.719 -16.348 1.00 93.31 68 HIS A O 1
ATOM 517 N N . GLU A 1 69 ? -5.766 18.152 -18.469 1.00 92.62 69 GLU A N 1
ATOM 518 C CA . GLU A 1 69 ? -4.585 18.714 -19.146 1.00 92.62 69 GLU A CA 1
ATOM 519 C C . GLU A 1 69 ? -3.198 18.276 -18.625 1.00 92.62 69 GLU A C 1
ATOM 521 O O . GLU A 1 69 ? -2.166 18.674 -19.168 1.00 92.62 69 GLU A O 1
ATOM 526 N N . VAL A 1 70 ? -3.135 17.391 -17.631 1.00 93.44 70 VAL A N 1
ATOM 527 C CA . VAL A 1 70 ? -1.914 16.658 -17.257 1.00 93.44 70 VAL A CA 1
ATOM 528 C C . VAL A 1 70 ? -1.648 15.591 -18.322 1.00 93.44 70 VAL A C 1
ATOM 530 O O . VAL A 1 70 ? -2.160 14.479 -18.237 1.00 93.44 70 VAL A O 1
ATOM 533 N N . LEU A 1 71 ? -0.875 15.938 -19.357 1.00 91.62 71 LEU A N 1
ATOM 534 C CA . LEU A 1 71 ? -0.641 15.081 -20.534 1.00 91.62 71 LEU A CA 1
ATOM 535 C C . LEU A 1 71 ? 0.650 14.250 -20.472 1.00 91.62 71 LEU A C 1
ATOM 537 O O . LEU A 1 71 ? 0.822 13.307 -21.243 1.00 91.62 71 LEU A O 1
ATOM 541 N N . THR A 1 72 ? 1.569 14.586 -19.568 1.00 91.12 72 THR A N 1
ATOM 542 C CA . THR A 1 72 ? 2.877 13.929 -19.423 1.00 91.12 72 THR A CA 1
ATOM 543 C C . THR A 1 72 ? 3.258 13.792 -17.954 1.00 91.12 72 THR A C 1
ATOM 545 O O . THR A 1 72 ? 2.680 14.459 -17.100 1.00 91.12 72 THR A O 1
ATOM 548 N N . ASN A 1 73 ? 4.279 12.985 -17.650 1.00 90.81 73 ASN A N 1
ATOM 549 C CA . ASN A 1 73 ? 4.857 12.965 -16.305 1.00 90.81 73 ASN A CA 1
ATOM 550 C C . ASN A 1 73 ? 5.417 14.347 -15.934 1.00 90.81 73 ASN A C 1
ATOM 552 O O . ASN A 1 73 ? 6.239 14.914 -16.659 1.00 90.81 73 ASN A O 1
ATOM 556 N N . ILE A 1 74 ? 4.998 14.854 -14.777 1.00 89.31 74 ILE A N 1
ATOM 557 C CA . ILE A 1 74 ? 5.204 16.246 -14.334 1.00 89.31 74 ILE A CA 1
ATOM 558 C C . ILE A 1 74 ? 6.675 16.634 -14.103 1.00 89.31 74 ILE A C 1
ATOM 560 O O . ILE A 1 74 ? 7.008 17.813 -14.027 1.00 89.31 74 ILE A O 1
ATOM 564 N N . GLN A 1 75 ? 7.570 15.647 -14.017 1.00 83.38 75 GLN A N 1
ATOM 565 C CA . GLN A 1 75 ? 8.996 15.832 -13.726 1.00 83.38 75 GLN A CA 1
ATOM 566 C C . GLN A 1 75 ? 9.854 16.049 -14.981 1.00 83.38 75 GLN A C 1
ATOM 568 O O . GLN A 1 75 ? 10.907 16.677 -14.901 1.00 83.38 75 GLN A O 1
ATOM 573 N N . PHE A 1 76 ? 9.433 15.525 -16.138 1.00 72.94 76 PHE A N 1
ATOM 574 C CA . PHE A 1 76 ? 10.349 15.305 -17.267 1.00 72.94 76 PHE A CA 1
ATOM 575 C C . PHE A 1 76 ? 10.058 16.158 -18.502 1.00 72.94 76 PHE A C 1
ATOM 577 O O . PHE A 1 76 ? 10.918 16.268 -19.374 1.00 72.94 76 PHE A O 1
ATOM 584 N N . HIS A 1 77 ? 8.872 16.762 -18.601 1.00 72.50 77 HIS A N 1
ATOM 585 C CA . HIS A 1 77 ? 8.457 17.476 -19.807 1.00 72.50 77 HIS A CA 1
ATOM 586 C C . HIS A 1 77 ? 8.509 19.008 -19.624 1.00 72.50 77 HIS A C 1
ATOM 588 O O . HIS A 1 77 ? 8.188 19.498 -18.540 1.00 72.50 77 HIS A O 1
ATOM 594 N N . PRO A 1 78 ? 8.908 19.788 -20.651 1.00 65.56 78 PRO A N 1
ATOM 595 C CA . PRO A 1 78 ? 8.965 21.253 -20.574 1.00 65.56 78 PRO A CA 1
ATOM 596 C C . PRO A 1 78 ? 7.583 21.916 -20.497 1.00 65.56 78 PRO A C 1
ATOM 598 O O . PRO A 1 78 ? 7.442 22.956 -19.862 1.00 65.56 78 PRO A O 1
ATOM 601 N N . VAL A 1 79 ? 6.556 21.309 -21.100 1.00 65.19 79 VAL A N 1
ATOM 602 C CA . VAL A 1 79 ? 5.157 21.725 -20.907 1.00 65.19 79 VAL A CA 1
ATOM 603 C C . VAL A 1 79 ? 4.640 21.013 -19.665 1.00 65.19 79 VAL A C 1
ATOM 605 O O . VAL A 1 79 ? 4.262 19.844 -19.735 1.00 65.19 79 VAL A O 1
ATOM 608 N N . ARG A 1 80 ? 4.721 21.697 -18.522 1.00 69.44 80 ARG A N 1
ATOM 609 C CA . ARG A 1 80 ? 4.320 21.181 -17.213 1.00 69.44 80 ARG A CA 1
ATOM 610 C C . ARG A 1 80 ? 2.916 21.664 -16.907 1.00 69.44 80 ARG A C 1
ATOM 612 O O . ARG A 1 80 ? 2.743 22.818 -16.534 1.00 69.44 80 ARG A O 1
ATOM 619 N N . ASN A 1 81 ? 1.940 20.777 -17.041 1.00 84.00 81 ASN A N 1
ATOM 620 C CA . ASN A 1 81 ? 0.686 20.956 -16.331 1.00 84.00 81 ASN A CA 1
ATOM 621 C C . ASN A 1 81 ? 0.612 19.934 -15.201 1.00 84.00 81 ASN A C 1
ATOM 623 O O . ASN A 1 81 ? 1.032 18.787 -15.365 1.00 84.00 81 ASN A O 1
ATOM 627 N N . GLN A 1 82 ? 0.142 20.382 -14.048 1.00 92.69 82 GLN A N 1
ATOM 628 C CA . GLN A 1 82 ? 0.049 19.600 -12.822 1.00 92.69 82 GLN A CA 1
ATOM 629 C C . GLN A 1 82 ? -1.380 19.700 -12.331 1.00 92.69 82 GLN A C 1
ATOM 631 O O . GLN A 1 82 ? -2.010 20.747 -12.493 1.00 92.69 82 GLN A O 1
ATOM 636 N N . LEU A 1 83 ? -1.883 18.632 -11.719 1.00 94.88 83 LEU A N 1
ATOM 637 C CA . LEU A 1 83 ? -3.236 18.673 -11.192 1.00 94.88 83 LEU A CA 1
ATOM 638 C C . LEU A 1 83 ? -3.298 19.724 -10.078 1.00 94.88 83 LEU A C 1
ATOM 640 O O . LEU A 1 83 ? -2.403 19.780 -9.232 1.00 94.88 83 LEU A O 1
ATOM 644 N N . GLN A 1 84 ? -4.320 20.573 -10.103 1.00 95.12 84 GLN A N 1
ATOM 645 C CA . GLN A 1 84 ? -4.585 21.530 -9.032 1.00 95.12 84 GLN A CA 1
ATOM 646 C C . GLN A 1 84 ? -5.677 20.980 -8.104 1.00 95.12 84 GLN A C 1
ATOM 648 O O . GLN A 1 84 ? -6.533 20.239 -8.592 1.00 95.12 84 GLN A O 1
ATOM 653 N N . PRO A 1 85 ? -5.665 21.319 -6.800 1.00 95.31 85 PRO A N 1
ATOM 654 C CA . PRO A 1 85 ? -6.646 20.822 -5.834 1.00 95.31 85 PRO A CA 1
ATOM 655 C C . PRO A 1 85 ? -8.100 20.996 -6.257 1.00 95.31 85 PRO A C 1
ATOM 657 O O . PRO A 1 85 ? -8.916 20.106 -6.062 1.00 95.31 85 PRO A O 1
ATOM 660 N N . GLU A 1 86 ? -8.418 22.116 -6.901 1.00 94.25 86 GLU A N 1
ATOM 661 C CA . GLU A 1 86 ? -9.778 22.475 -7.304 1.00 94.25 86 GLU A CA 1
ATOM 662 C C . GLU A 1 86 ? -10.314 21.579 -8.430 1.00 94.25 86 GLU A C 1
ATOM 664 O O . GLU A 1 86 ? -11.511 21.579 -8.707 1.00 94.25 86 GLU A O 1
ATOM 669 N N . ALA A 1 87 ? -9.430 20.837 -9.104 1.00 93.38 87 ALA A N 1
ATOM 670 C CA . ALA A 1 87 ? -9.802 19.875 -10.130 1.00 93.38 87 ALA A CA 1
ATOM 671 C C . ALA A 1 87 ? -10.069 18.472 -9.562 1.00 93.38 87 ALA A C 1
ATOM 673 O O . ALA A 1 87 ? -10.612 17.644 -10.289 1.00 93.38 87 ALA A O 1
ATOM 674 N N . ASP A 1 88 ? -9.682 18.184 -8.314 1.00 93.75 88 ASP A N 1
ATOM 675 C CA . ASP A 1 88 ? -9.958 16.897 -7.671 1.00 93.75 88 ASP A CA 1
ATOM 676 C C . ASP A 1 88 ? -11.456 16.747 -7.404 1.00 93.75 88 ASP A C 1
ATOM 678 O O . ASP A 1 88 ? -12.086 17.621 -6.806 1.00 93.75 88 ASP A O 1
ATOM 682 N N . ILE A 1 89 ? -12.019 15.631 -7.862 1.00 95.50 89 ILE A N 1
ATOM 683 C CA . ILE A 1 89 ? -13.439 15.298 -7.712 1.00 95.50 89 ILE A CA 1
ATOM 684 C C . ILE A 1 89 ? -13.613 14.133 -6.734 1.00 95.50 89 ILE A C 1
ATOM 686 O O . ILE A 1 89 ? -14.603 14.074 -6.008 1.00 95.50 89 ILE A O 1
ATOM 690 N N . LEU A 1 90 ? -12.670 13.189 -6.713 1.00 96.12 90 LEU A N 1
ATOM 691 C CA . LEU A 1 90 ? -12.756 11.991 -5.888 1.00 96.12 90 LEU A CA 1
ATOM 692 C C . LEU A 1 90 ? -12.577 12.327 -4.409 1.00 96.12 90 LEU A C 1
ATOM 694 O O . LEU A 1 90 ? -13.423 11.952 -3.598 1.00 96.12 90 LEU A O 1
ATOM 698 N N . ALA A 1 91 ? -11.483 13.006 -4.056 1.00 95.06 91 ALA A N 1
ATOM 699 C CA . ALA A 1 91 ? -11.184 13.307 -2.660 1.00 95.06 91 ALA A CA 1
ATOM 700 C C . ALA A 1 91 ? -12.198 14.314 -2.107 1.00 95.06 91 ALA A C 1
ATOM 702 O O . ALA A 1 91 ? -12.832 14.057 -1.087 1.00 95.06 91 ALA A O 1
ATOM 703 N N . SER A 1 92 ? -12.435 15.407 -2.837 1.00 94.75 92 SER A N 1
ATOM 704 C CA . SER A 1 92 ? -13.422 16.427 -2.464 1.00 94.75 92 SER A CA 1
ATOM 705 C C . SER A 1 92 ? -14.826 15.834 -2.294 1.00 94.75 92 SER A C 1
ATOM 707 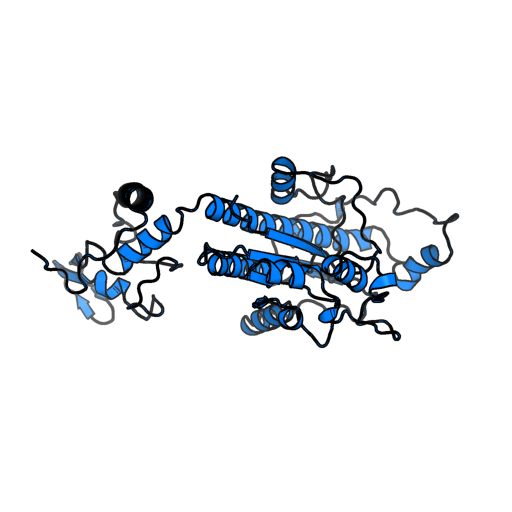O O . SER A 1 92 ? -15.461 16.051 -1.263 1.00 94.75 92 SER A O 1
ATOM 709 N N . GLY A 1 93 ? -15.279 15.002 -3.237 1.00 96.50 93 GLY A N 1
ATOM 710 C CA . GLY A 1 93 ? -16.586 14.352 -3.168 1.00 96.50 93 GLY A CA 1
ATOM 711 C C . GLY A 1 93 ? -16.731 13.389 -1.986 1.00 96.50 93 GLY A C 1
ATOM 712 O O . GLY A 1 93 ? -17.797 13.327 -1.376 1.00 96.50 93 GLY A O 1
ATOM 713 N N . LEU A 1 94 ? -15.676 12.653 -1.620 1.00 96.62 94 LEU A N 1
ATOM 714 C CA . LEU A 1 94 ? -15.690 11.783 -0.438 1.00 96.62 94 LEU A CA 1
ATOM 715 C C . LEU A 1 94 ? -15.687 12.597 0.865 1.00 96.62 94 LEU A C 1
ATOM 717 O O . LEU A 1 94 ? -16.483 12.302 1.759 1.00 96.62 94 LEU A O 1
ATOM 721 N N . ALA A 1 95 ? -14.875 13.655 0.952 1.00 95.44 95 ALA A N 1
ATOM 722 C CA . ALA A 1 95 ? -14.863 14.564 2.101 1.00 95.44 95 ALA A CA 1
ATOM 723 C C . ALA A 1 95 ? -16.235 15.221 2.332 1.00 95.44 95 ALA A C 1
ATOM 725 O O . ALA A 1 95 ? -16.716 15.266 3.463 1.00 95.44 95 ALA A O 1
ATOM 726 N N . GLU A 1 96 ? -16.923 15.660 1.272 1.00 95.81 96 GLU A N 1
ATOM 727 C CA . GLU A 1 96 ? -18.295 16.194 1.355 1.00 95.81 96 GLU A CA 1
ATOM 728 C C . GLU A 1 96 ? -19.305 15.168 1.892 1.00 95.81 96 GLU A C 1
ATOM 730 O O . GLU A 1 96 ? -20.319 15.528 2.491 1.00 95.81 96 GLU A O 1
ATOM 735 N N . GLN A 1 97 ? -19.029 13.875 1.702 1.00 94.88 97 GLN A N 1
ATOM 736 C CA . GLN A 1 97 ? -19.803 12.777 2.277 1.00 94.88 97 GLN A CA 1
ATOM 737 C C . GLN A 1 97 ? -19.322 12.369 3.682 1.00 94.88 97 GLN A C 1
ATOM 739 O O . GLN A 1 97 ? -19.773 11.347 4.203 1.00 94.88 97 GLN A O 1
ATOM 744 N N . GLY A 1 98 ? -18.458 13.160 4.318 1.00 94.69 98 GLY A N 1
ATOM 745 C CA . GLY A 1 98 ? -17.990 12.934 5.684 1.00 94.69 98 GLY A CA 1
ATOM 746 C C . GLY A 1 98 ? -16.995 11.785 5.820 1.00 94.69 98 GLY A C 1
ATOM 747 O O . GLY A 1 98 ? -16.874 11.245 6.919 1.00 94.69 98 GLY A O 1
ATOM 748 N N . TYR A 1 99 ? -16.332 11.392 4.725 1.00 96.94 99 TYR A N 1
ATOM 749 C CA . TYR A 1 99 ? -15.259 10.405 4.777 1.00 96.94 99 TYR A CA 1
ATOM 750 C C . TYR A 1 99 ? -13.979 11.013 5.343 1.00 96.94 99 TYR A C 1
ATOM 752 O O . TYR A 1 99 ? -13.582 12.104 4.931 1.00 96.94 99 TYR A O 1
ATOM 760 N N . ARG A 1 100 ? -13.289 10.248 6.188 1.00 96.88 100 ARG A N 1
ATOM 761 C CA . ARG A 1 100 ? -11.904 10.528 6.561 1.00 96.88 100 ARG A CA 1
ATOM 762 C C . ARG A 1 100 ? -10.952 10.126 5.452 1.00 96.88 100 ARG A C 1
ATOM 764 O O . ARG A 1 100 ? -11.081 9.027 4.913 1.00 96.88 100 ARG A O 1
ATOM 771 N N . LEU A 1 101 ? -10.008 10.989 5.092 1.00 98.38 101 LEU A N 1
ATOM 772 C CA . LEU A 1 101 ? -9.193 10.799 3.888 1.00 98.38 101 LEU A CA 1
ATOM 773 C C . LEU A 1 101 ? -7.718 10.580 4.222 1.00 98.38 101 LEU A C 1
ATOM 775 O O . LEU A 1 101 ? -7.058 11.453 4.779 1.00 98.38 101 LEU A O 1
ATOM 779 N N . GLY A 1 102 ? -7.183 9.430 3.825 1.00 98.56 102 GLY A N 1
ATOM 780 C CA . GLY A 1 102 ? -5.801 9.036 4.079 1.00 98.56 102 GLY A CA 1
ATOM 781 C C . GLY A 1 102 ? -5.040 8.672 2.808 1.00 98.56 102 GLY A C 1
ATOM 782 O O . GLY A 1 102 ? -5.597 8.057 1.895 1.00 98.56 102 GLY A O 1
ATOM 783 N N . TYR A 1 103 ? -3.763 9.046 2.728 1.00 98.75 103 TYR A N 1
ATOM 784 C CA . TYR A 1 103 ? -2.915 8.730 1.578 1.00 98.75 103 TYR A CA 1
ATOM 785 C C . TYR A 1 103 ? -1.559 8.178 2.016 1.00 98.75 103 TYR A C 1
ATOM 787 O O . TYR A 1 103 ? -0.824 8.811 2.769 1.00 98.75 103 TYR A O 1
ATOM 795 N N . VAL A 1 104 ? -1.179 7.019 1.494 1.00 98.75 104 VAL A N 1
ATOM 796 C CA . VAL A 1 104 ? 0.105 6.380 1.775 1.00 98.75 104 VAL A CA 1
ATOM 797 C C . VAL A 1 104 ? 0.755 5.954 0.465 1.00 98.75 104 VAL A C 1
ATOM 799 O O . VAL A 1 104 ? 0.189 5.174 -0.293 1.00 98.75 104 VAL A O 1
ATOM 802 N N . GLY A 1 105 ? 1.952 6.467 0.188 1.00 98.19 105 GLY A N 1
ATOM 803 C CA . GLY A 1 105 ? 2.758 6.098 -0.972 1.00 98.19 105 GLY A CA 1
ATOM 804 C C . GLY A 1 105 ? 2.815 7.159 -2.073 1.00 98.19 105 GLY A C 1
ATOM 805 O O . GLY A 1 105 ? 2.886 8.364 -1.818 1.00 98.19 105 GLY A O 1
ATOM 806 N N . LYS A 1 106 ? 2.892 6.718 -3.328 1.00 97.19 106 LYS A N 1
ATOM 807 C CA . LYS A 1 106 ? 3.315 7.550 -4.461 1.00 97.19 106 LYS A CA 1
ATOM 808 C C . LYS A 1 106 ? 2.235 8.517 -4.959 1.00 97.19 106 LYS A C 1
ATOM 810 O O . LYS A 1 106 ? 1.304 8.117 -5.644 1.00 97.19 106 LYS A O 1
ATOM 815 N N . TRP A 1 107 ? 2.446 9.822 -4.768 1.00 96.25 107 TRP A N 1
ATOM 816 C CA . TRP A 1 107 ? 1.521 10.872 -5.227 1.00 96.25 107 TRP A CA 1
ATOM 817 C C . TRP A 1 107 ? 1.568 11.170 -6.743 1.00 96.25 107 TRP A C 1
ATOM 819 O O . TRP A 1 107 ? 0.646 10.878 -7.498 1.00 96.25 107 TRP A O 1
ATOM 829 N N . HIS A 1 108 ? 2.675 11.751 -7.213 1.00 94.44 108 HIS A N 1
ATOM 830 C CA . HIS A 1 108 ? 3.041 11.958 -8.627 1.00 94.44 108 HIS A CA 1
ATOM 831 C C . HIS A 1 108 ? 2.062 12.727 -9.544 1.00 94.44 108 HIS A C 1
ATOM 833 O O . HIS A 1 108 ? 2.203 12.637 -10.766 1.00 94.44 108 HIS A O 1
ATOM 839 N N . VAL A 1 109 ? 1.138 13.534 -9.007 1.00 94.31 109 VAL A N 1
ATOM 840 C CA . VAL A 1 109 ? 0.269 14.438 -9.808 1.00 94.31 109 VAL A CA 1
ATOM 841 C C . VAL A 1 109 ? 0.592 15.929 -9.650 1.00 94.31 109 VAL A C 1
ATOM 843 O O . VAL A 1 109 ? 0.258 16.721 -10.534 1.00 94.31 109 VAL A O 1
ATOM 846 N N . ASN A 1 110 ? 1.289 16.303 -8.572 1.00 94.25 110 ASN A N 1
ATOM 847 C CA . ASN A 1 110 ? 1.780 17.656 -8.314 1.00 94.25 110 ASN A CA 1
ATOM 848 C C . ASN A 1 110 ? 3.101 17.600 -7.509 1.00 94.25 110 ASN A C 1
ATOM 850 O O . ASN A 1 110 ? 3.267 16.749 -6.637 1.00 94.25 110 ASN A O 1
ATOM 854 N N . LEU A 1 111 ? 4.073 18.448 -7.856 1.00 91.38 111 LEU A N 1
ATOM 855 C CA . LEU A 1 111 ? 5.406 18.525 -7.242 1.00 91.38 111 LEU A CA 1
ATOM 856 C C . LEU A 1 111 ? 5.478 19.497 -6.061 1.00 91.38 111 LEU A C 1
ATOM 858 O O . LEU A 1 111 ? 6.385 19.381 -5.241 1.00 91.38 111 LEU A O 1
ATOM 862 N N . GLU A 1 112 ? 4.565 20.462 -6.013 1.00 92.12 112 GLU A N 1
ATOM 863 C CA . GLU A 1 112 ? 4.546 21.554 -5.035 1.00 92.12 112 GLU A CA 1
ATOM 864 C C . GLU A 1 112 ? 3.520 21.302 -3.931 1.00 92.12 112 GLU A C 1
ATOM 866 O O . GLU A 1 112 ? 3.750 21.654 -2.779 1.00 92.12 112 GLU A O 1
ATOM 871 N N . LYS A 1 113 ? 2.397 20.675 -4.290 1.00 95.44 113 LYS A N 1
ATOM 872 C CA . LYS A 1 113 ? 1.286 20.355 -3.397 1.00 95.44 113 LYS A CA 1
ATOM 873 C C . LYS A 1 113 ? 1.192 18.843 -3.210 1.00 95.44 113 LYS A C 1
ATOM 875 O O . LYS A 1 113 ? 1.071 18.098 -4.186 1.00 95.44 113 LYS A O 1
ATOM 880 N N . ASP A 1 114 ? 1.253 18.402 -1.963 1.00 97.00 114 ASP A N 1
ATOM 881 C CA . ASP A 1 114 ? 1.045 17.005 -1.583 1.00 97.00 114 ASP A CA 1
ATOM 882 C C . ASP A 1 114 ? -0.459 16.702 -1.379 1.00 97.00 114 ASP A C 1
ATOM 884 O O . ASP A 1 114 ? -1.278 17.617 -1.524 1.00 97.00 114 ASP A O 1
ATOM 888 N N . PRO A 1 115 ? -0.855 15.448 -1.082 1.00 98.06 115 PRO A N 1
ATOM 889 C CA . PRO A 1 115 ? -2.256 15.082 -0.876 1.00 98.06 115 PRO A CA 1
ATOM 890 C C . PRO A 1 115 ? -3.008 15.941 0.149 1.00 98.06 115 PRO A C 1
ATOM 892 O O . PRO A 1 115 ? -4.215 16.114 0.014 1.00 98.06 115 PRO A O 1
ATOM 895 N N . THR A 1 116 ? -2.343 16.537 1.141 1.00 97.38 116 THR A N 1
ATOM 896 C CA . THR A 1 116 ? -3.044 17.343 2.155 1.00 97.38 116 THR A CA 1
ATOM 897 C C . THR A 1 116 ? -3.678 18.597 1.562 1.00 97.38 116 THR A C 1
ATOM 899 O O . THR A 1 116 ? -4.782 18.990 1.935 1.00 97.38 116 THR A O 1
ATOM 902 N N . ALA A 1 117 ? -3.058 19.166 0.526 1.00 97.25 117 ALA A N 1
ATOM 903 C CA . ALA A 1 117 ? -3.634 20.271 -0.231 1.00 97.25 117 ALA A CA 1
ATOM 904 C C . ALA A 1 117 ? -4.870 19.864 -1.059 1.00 97.25 117 ALA A C 1
ATOM 906 O O . ALA A 1 117 ? -5.563 20.744 -1.559 1.00 97.25 117 ALA A O 1
ATOM 907 N N . PHE A 1 118 ? -5.128 18.561 -1.216 1.00 97.31 118 PHE A N 1
ATOM 908 C CA . PHE A 1 118 ? -6.252 17.965 -1.949 1.00 97.31 118 PHE A CA 1
ATOM 909 C C . PHE A 1 118 ? -7.335 17.415 -1.002 1.00 97.31 118 PHE A C 1
ATOM 911 O O . PHE A 1 118 ? -8.263 16.744 -1.443 1.00 97.31 118 PHE A O 1
ATOM 918 N N . GLY A 1 119 ? -7.235 17.706 0.301 1.00 95.81 119 GLY A N 1
ATOM 919 C CA . GLY A 1 119 ? -8.230 17.327 1.307 1.00 95.81 119 GLY A CA 1
ATOM 920 C C . GLY A 1 119 ? -7.917 16.043 2.076 1.00 95.81 119 GLY A C 1
ATOM 921 O O . GLY A 1 119 ? -8.702 15.668 2.941 1.00 95.81 119 GLY A O 1
ATOM 922 N N . PHE A 1 120 ? -6.785 15.383 1.814 1.00 98.00 120 PHE A N 1
ATOM 923 C CA . PHE A 1 120 ? -6.348 14.249 2.632 1.00 98.00 120 PHE A CA 1
ATOM 924 C C . PHE A 1 120 ? -5.862 14.733 4.009 1.00 98.00 120 PHE A C 1
ATOM 926 O O . PHE A 1 120 ? -5.045 15.642 4.104 1.00 98.00 120 PHE A O 1
ATOM 933 N N . GLU A 1 121 ? -6.344 14.125 5.090 1.00 97.50 121 GLU A N 1
ATOM 934 C CA . GLU A 1 121 ? -5.979 14.492 6.467 1.00 97.50 121 GLU A CA 1
ATOM 935 C C . GLU A 1 121 ? -4.555 14.062 6.819 1.00 97.50 121 GLU A C 1
ATOM 937 O O . GLU A 1 121 ? -3.838 14.770 7.526 1.00 97.50 121 GLU A O 1
ATOM 942 N N . GLN A 1 122 ? -4.153 12.886 6.334 1.00 96.50 122 GLN A N 1
ATOM 943 C CA . GLN A 1 122 ? -2.848 12.300 6.603 1.00 96.50 122 GLN A CA 1
ATOM 944 C C . GLN A 1 122 ? -2.169 11.856 5.305 1.00 96.50 122 GLN A C 1
ATOM 946 O O . GLN A 1 122 ? -2.805 11.277 4.418 1.00 96.50 122 GLN A O 1
ATOM 951 N N . TYR A 1 123 ? -0.858 12.094 5.221 1.00 98.44 123 TYR A N 1
ATOM 952 C CA . TYR A 1 123 ? -0.021 11.665 4.107 1.00 98.44 123 TYR A CA 1
ATOM 953 C C . TYR A 1 123 ? 1.290 11.045 4.594 1.00 98.44 123 TYR A C 1
ATOM 955 O O . TYR A 1 123 ? 2.009 11.649 5.387 1.00 98.44 123 TYR A O 1
ATOM 963 N N . VAL A 1 124 ? 1.614 9.861 4.075 1.00 97.75 124 VAL A N 1
ATOM 964 C CA . VAL A 1 124 ? 2.916 9.206 4.250 1.00 97.75 124 VAL A CA 1
ATOM 965 C C . VAL A 1 124 ? 3.538 8.986 2.881 1.00 97.75 124 VAL A C 1
ATOM 967 O O . VAL A 1 124 ? 2.961 8.327 2.020 1.00 97.75 124 VAL A O 1
ATOM 970 N N . SER A 1 125 ? 4.725 9.539 2.670 1.00 96.31 125 SER A N 1
ATOM 971 C CA . SER A 1 125 ? 5.380 9.612 1.370 1.00 96.31 125 SER A CA 1
ATOM 972 C C . SER A 1 125 ? 6.598 8.687 1.256 1.00 96.31 125 SER A C 1
ATOM 974 O O . SER A 1 125 ? 7.242 8.355 2.254 1.00 96.31 125 SER A O 1
ATOM 976 N N . PRO A 1 126 ? 7.052 8.382 0.027 1.00 93.31 126 PRO A N 1
ATOM 977 C CA . PRO A 1 126 ? 8.357 7.753 -0.184 1.00 93.31 126 PRO A CA 1
ATOM 978 C C . PRO A 1 126 ? 9.541 8.579 0.362 1.00 93.31 126 PRO A C 1
ATOM 980 O O . PRO A 1 126 ? 10.614 8.033 0.620 1.00 93.31 126 PRO A O 1
ATOM 983 N N . LYS A 1 127 ? 9.377 9.896 0.575 1.00 93.88 127 LYS A N 1
ATOM 984 C CA . LYS A 1 127 ? 10.411 10.733 1.212 1.00 93.88 127 LYS A CA 1
ATOM 985 C C . LYS A 1 127 ? 10.522 10.458 2.715 1.00 93.88 127 LYS A C 1
ATOM 987 O O . LYS A 1 127 ? 11.624 10.560 3.263 1.00 93.88 127 LYS A O 1
ATOM 992 N N . ASP A 1 128 ? 9.419 10.086 3.360 1.00 94.69 128 ASP A N 1
ATOM 993 C CA . ASP A 1 128 ? 9.407 9.676 4.766 1.00 94.69 128 ASP A CA 1
ATOM 994 C C . ASP A 1 128 ? 10.151 8.353 4.926 1.00 94.69 128 ASP A C 1
ATOM 996 O O . ASP A 1 128 ? 11.032 8.248 5.778 1.00 94.69 128 ASP A O 1
ATOM 1000 N N . TYR A 1 129 ? 9.932 7.406 4.007 1.00 94.81 129 TYR A N 1
ATOM 1001 C CA . TYR A 1 129 ? 10.727 6.180 3.938 1.00 94.81 129 TYR A CA 1
ATOM 1002 C C . TYR A 1 129 ? 12.222 6.457 3.729 1.00 94.81 129 TYR A C 1
ATOM 1004 O O . TYR A 1 129 ? 13.060 5.907 4.439 1.00 94.81 129 TYR A O 1
ATOM 1012 N N . ALA A 1 130 ? 12.584 7.353 2.803 1.00 93.19 130 ALA A N 1
ATOM 1013 C CA . ALA A 1 130 ? 13.986 7.724 2.606 1.00 93.19 130 ALA A CA 1
ATOM 1014 C C . ALA A 1 130 ? 14.612 8.308 3.890 1.00 93.19 130 ALA A C 1
ATOM 1016 O O . ALA A 1 130 ? 15.800 8.132 4.156 1.00 93.19 130 ALA A O 1
ATOM 1017 N N . THR A 1 131 ? 13.823 9.001 4.715 1.00 93.56 131 THR A N 1
ATOM 1018 C CA . THR A 1 131 ? 14.267 9.494 6.026 1.00 93.56 131 THR A CA 1
ATOM 1019 C C . THR A 1 131 ? 14.411 8.361 7.040 1.00 93.56 131 THR A C 1
ATOM 1021 O O . THR A 1 131 ? 15.450 8.282 7.695 1.00 93.56 131 THR A O 1
ATOM 1024 N N . TYR A 1 132 ? 13.433 7.458 7.112 1.00 89.50 132 TYR A N 1
ATOM 1025 C CA . TYR A 1 132 ? 13.467 6.249 7.937 1.00 89.50 132 TYR A CA 1
ATOM 1026 C C . TYR A 1 132 ? 14.699 5.380 7.631 1.00 89.50 132 TYR A C 1
ATOM 1028 O O . TYR A 1 132 ? 15.483 5.066 8.526 1.00 89.50 132 TYR A O 1
ATOM 1036 N N . ARG A 1 133 ? 14.970 5.097 6.353 1.00 91.31 133 ARG A N 1
ATOM 1037 C CA . ARG A 1 133 ? 16.140 4.320 5.916 1.00 91.31 133 ARG A CA 1
ATOM 1038 C C . ARG A 1 133 ? 17.465 4.946 6.357 1.00 91.31 133 ARG A C 1
ATOM 1040 O O . ARG A 1 133 ? 18.342 4.250 6.872 1.00 91.31 133 ARG A O 1
ATOM 1047 N N . ARG A 1 134 ? 17.609 6.270 6.216 1.00 92.44 134 ARG A N 1
ATOM 1048 C CA . ARG A 1 134 ? 18.801 6.996 6.692 1.00 92.44 134 ARG A CA 1
ATOM 1049 C C . ARG A 1 134 ? 18.985 6.884 8.205 1.00 92.44 134 ARG A C 1
ATOM 1051 O O . ARG A 1 134 ? 20.122 6.775 8.661 1.00 92.44 134 ARG A O 1
ATOM 1058 N N . GLN A 1 135 ? 17.900 6.890 8.981 1.00 90.94 135 GLN A N 1
ATOM 1059 C CA . GLN A 1 135 ? 17.956 6.714 10.438 1.00 90.94 135 GLN A CA 1
ATOM 1060 C C . GLN A 1 135 ? 18.424 5.310 10.830 1.00 90.94 135 GLN A C 1
ATOM 1062 O O . GLN A 1 135 ? 19.208 5.176 11.769 1.00 90.94 135 GLN A O 1
ATOM 1067 N N . LEU A 1 136 ? 18.034 4.289 10.063 1.00 86.12 136 LEU A N 1
ATOM 1068 C CA . LEU A 1 136 ? 18.541 2.921 10.212 1.00 86.12 136 LEU A CA 1
ATOM 1069 C C . LEU A 1 136 ? 20.014 2.767 9.801 1.00 86.12 136 LEU A C 1
ATOM 1071 O O . LEU A 1 136 ? 20.625 1.740 10.084 1.00 86.12 136 LEU A O 1
ATOM 1075 N N . ARG A 1 137 ? 20.605 3.783 9.153 1.00 91.94 137 ARG A N 1
ATOM 1076 C CA . ARG A 1 137 ? 21.989 3.781 8.642 1.00 91.94 137 ARG A CA 1
ATOM 1077 C C . ARG A 1 137 ? 22.264 2.635 7.663 1.00 91.94 137 ARG A C 1
ATOM 1079 O O . ARG A 1 137 ? 23.387 2.140 7.581 1.00 91.94 137 ARG A O 1
ATOM 1086 N N . ILE A 1 138 ? 21.245 2.236 6.908 1.00 87.88 138 ILE A N 1
ATOM 1087 C CA . ILE A 1 138 ? 21.357 1.229 5.853 1.00 87.88 138 ILE A CA 1
ATOM 1088 C C . ILE A 1 138 ? 21.774 1.927 4.557 1.00 87.88 138 ILE A C 1
ATOM 1090 O O . ILE A 1 138 ? 21.272 3.003 4.232 1.00 87.88 138 ILE A O 1
ATOM 1094 N N . ALA A 1 139 ? 22.713 1.328 3.822 1.00 88.81 139 ALA A N 1
ATOM 1095 C CA . ALA A 1 139 ? 23.213 1.883 2.567 1.00 88.81 139 ALA A CA 1
ATOM 1096 C C . ALA A 1 139 ? 22.082 2.045 1.539 1.00 88.81 139 ALA A C 1
ATOM 1098 O O . ALA A 1 139 ? 21.236 1.163 1.422 1.00 88.81 139 ALA A O 1
ATOM 1099 N N . GLU A 1 140 ? 22.069 3.150 0.792 1.00 87.94 140 GLU A N 1
ATOM 1100 C CA . GLU A 1 140 ? 21.112 3.364 -0.301 1.00 87.94 140 GLU A CA 1
ATOM 1101 C C . GLU A 1 140 ? 21.393 2.405 -1.471 1.00 87.94 140 GLU A C 1
ATOM 1103 O O . GLU A 1 140 ? 22.561 2.100 -1.751 1.00 87.94 140 GLU A O 1
ATOM 1108 N N . PRO A 1 141 ? 20.353 1.921 -2.166 1.00 84.19 141 PRO A N 1
ATOM 1109 C CA . PRO A 1 141 ? 20.534 1.074 -3.329 1.00 84.19 141 PRO A CA 1
ATOM 1110 C C . PRO A 1 141 ? 21.025 1.904 -4.528 1.00 84.19 141 PRO A C 1
ATOM 1112 O O . PRO A 1 141 ? 20.949 3.136 -4.520 1.00 84.19 141 PRO A O 1
ATOM 1115 N N . PRO A 1 142 ? 21.540 1.262 -5.589 1.00 81.00 142 PRO A N 1
ATOM 1116 C CA . PRO A 1 142 ? 21.996 1.985 -6.768 1.00 81.00 142 PRO A CA 1
ATOM 1117 C C . PRO A 1 142 ? 20.852 2.759 -7.437 1.00 81.00 142 PRO A C 1
ATOM 1119 O O . PRO A 1 142 ? 19.807 2.203 -7.773 1.00 81.00 142 PRO A O 1
ATOM 1122 N N . GLU A 1 143 ? 21.084 4.048 -7.685 1.00 77.25 143 GLU A N 1
ATOM 1123 C CA . GLU A 1 143 ? 20.133 4.918 -8.375 1.00 77.25 143 GLU A CA 1
ATOM 1124 C C . GLU A 1 143 ? 20.326 4.894 -9.899 1.00 77.25 143 GLU A C 1
ATOM 1126 O O . GLU A 1 143 ? 21.445 4.839 -10.426 1.00 77.25 143 GLU A O 1
ATOM 1131 N N . ALA A 1 144 ? 19.218 5.012 -10.633 1.00 76.50 144 ALA A N 1
ATOM 1132 C CA . ALA A 1 144 ? 19.254 5.287 -12.062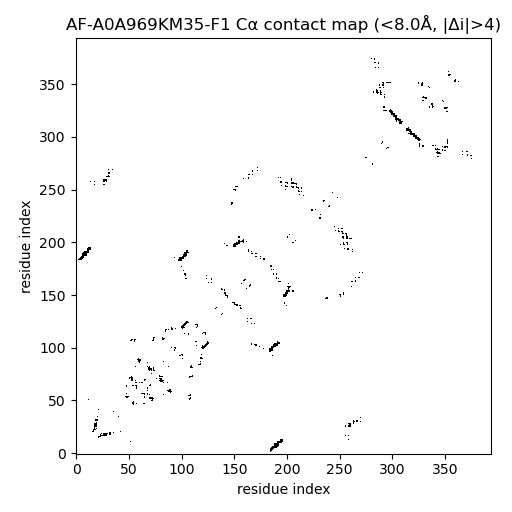 1.00 76.50 144 ALA A CA 1
ATOM 1133 C C . ALA A 1 144 ? 19.688 6.743 -12.306 1.00 76.50 144 ALA A C 1
ATOM 1135 O O . ALA A 1 144 ? 19.078 7.683 -11.801 1.00 76.50 144 ALA A O 1
ATOM 1136 N N . ARG A 1 145 ? 20.708 6.962 -13.145 1.00 69.31 145 ARG A N 1
ATOM 1137 C CA . ARG A 1 145 ? 21.222 8.311 -13.462 1.00 69.31 145 ARG A CA 1
ATOM 1138 C C . ARG A 1 145 ? 20.261 9.136 -14.322 1.00 69.31 145 ARG A C 1
ATOM 1140 O O . ARG A 1 145 ? 20.451 10.338 -14.478 1.00 69.31 145 ARG A O 1
ATOM 1147 N N . ASN A 1 146 ? 19.298 8.487 -14.973 1.00 70.81 146 ASN A N 1
ATOM 1148 C CA . ASN A 1 146 ? 18.245 9.109 -15.771 1.00 70.81 146 ASN A CA 1
ATOM 1149 C C . ASN A 1 146 ? 17.084 8.123 -15.985 1.00 70.81 146 ASN A C 1
ATOM 1151 O O . ASN A 1 146 ? 17.229 6.923 -15.771 1.00 70.81 146 ASN A O 1
ATOM 1155 N N . TYR A 1 147 ? 15.954 8.641 -16.472 1.00 68.00 147 TYR A N 1
ATOM 1156 C CA . TYR A 1 147 ? 14.703 7.892 -16.645 1.00 68.00 147 TYR A CA 1
ATOM 1157 C C . TYR A 1 147 ? 14.789 6.688 -17.605 1.00 68.00 147 TYR A C 1
ATOM 1159 O O . TYR A 1 147 ? 13.933 5.814 -17.556 1.00 68.00 147 TYR A O 1
ATOM 1167 N N . VAL A 1 148 ? 15.802 6.624 -18.479 1.00 75.12 148 VAL A N 1
ATOM 1168 C CA . VAL A 1 148 ? 15.956 5.521 -19.446 1.00 75.12 148 VAL A CA 1
ATOM 1169 C C . VAL A 1 148 ? 16.946 4.448 -18.993 1.00 75.12 148 VAL A C 1
ATOM 1171 O O . VAL A 1 148 ? 17.185 3.496 -19.729 1.00 75.12 148 VAL A O 1
ATOM 1174 N N . GLN A 1 149 ? 17.541 4.586 -17.806 1.00 79.94 149 GLN A N 1
ATOM 1175 C CA . GLN A 1 149 ? 18.468 3.597 -17.268 1.00 79.94 149 GLN A CA 1
ATOM 1176 C C . GLN A 1 149 ? 17.724 2.564 -16.417 1.00 79.94 149 GLN A C 1
ATOM 1178 O O . GLN A 1 149 ? 17.127 2.902 -15.398 1.00 79.94 149 GLN A O 1
ATOM 1183 N N . LEU A 1 150 ? 17.824 1.296 -16.811 1.00 85.88 150 LEU A N 1
ATOM 1184 C CA . LEU A 1 150 ? 17.361 0.166 -16.012 1.00 85.88 150 LEU A CA 1
ATOM 1185 C C . LEU A 1 150 ? 18.450 -0.231 -15.012 1.00 85.88 150 LEU A C 1
ATOM 1187 O O . LEU A 1 150 ? 19.619 -0.368 -15.374 1.00 85.88 150 LEU A O 1
ATOM 1191 N N . VAL A 1 151 ? 18.063 -0.381 -13.749 1.00 88.88 151 VAL A N 1
ATOM 1192 C CA . VAL A 1 151 ? 18.947 -0.758 -12.642 1.00 88.88 151 VAL A CA 1
ATOM 1193 C C . VAL A 1 151 ? 18.248 -1.838 -11.834 1.00 88.88 151 VAL A C 1
ATOM 1195 O O . VAL A 1 151 ? 17.051 -1.716 -11.578 1.00 88.88 151 VAL A O 1
ATOM 1198 N N . THR A 1 152 ? 18.994 -2.865 -11.434 1.00 93.50 152 THR A N 1
ATOM 1199 C CA . THR A 1 152 ? 18.548 -3.881 -10.478 1.00 93.50 152 THR A CA 1
ATOM 1200 C C . THR A 1 152 ? 19.635 -4.178 -9.460 1.00 93.50 152 THR A C 1
ATOM 1202 O O . THR A 1 152 ? 20.822 -4.100 -9.783 1.00 93.50 152 THR A O 1
ATOM 1205 N N . ALA A 1 153 ? 19.222 -4.467 -8.229 1.00 94.69 153 ALA A N 1
ATOM 1206 C CA . ALA A 1 153 ? 20.091 -4.902 -7.149 1.00 94.69 153 ALA A CA 1
ATOM 1207 C C . ALA A 1 153 ? 19.281 -5.601 -6.053 1.00 94.69 153 ALA A C 1
ATOM 1209 O O . ALA A 1 153 ? 18.102 -5.301 -5.857 1.00 94.69 153 ALA A O 1
ATOM 1210 N N . THR A 1 154 ? 19.947 -6.463 -5.291 1.00 96.12 154 THR A N 1
ATOM 1211 C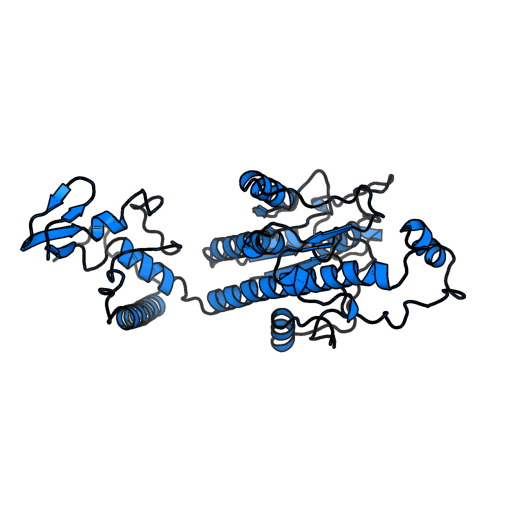 CA . THR A 1 154 ? 19.436 -6.903 -3.993 1.00 96.12 154 THR A CA 1
ATOM 1212 C C . THR A 1 154 ? 19.556 -5.750 -3.005 1.00 96.12 154 THR A C 1
ATOM 1214 O O . THR A 1 154 ? 20.636 -5.176 -2.835 1.00 96.12 154 THR A O 1
ATOM 1217 N N . ASP A 1 155 ? 18.448 -5.399 -2.366 1.00 95.44 155 ASP A N 1
ATOM 1218 C CA . ASP A 1 155 ? 18.426 -4.393 -1.316 1.00 95.44 155 ASP A CA 1
ATOM 1219 C C . ASP A 1 155 ? 18.973 -5.000 -0.010 1.00 95.44 155 ASP A C 1
ATOM 1221 O O . ASP A 1 155 ? 18.473 -6.041 0.423 1.00 95.44 155 ASP A O 1
ATOM 1225 N N . PRO A 1 156 ? 19.987 -4.395 0.641 1.00 93.88 156 PRO A N 1
ATOM 1226 C CA . PRO A 1 156 ? 20.478 -4.875 1.932 1.00 93.88 156 PRO A CA 1
ATOM 1227 C C . PRO A 1 156 ? 19.486 -4.674 3.088 1.00 93.88 156 PRO A C 1
ATOM 1229 O O . PRO A 1 156 ? 19.736 -5.185 4.180 1.00 93.88 156 PRO A O 1
ATOM 1232 N N . ILE A 1 157 ? 18.403 -3.910 2.899 1.00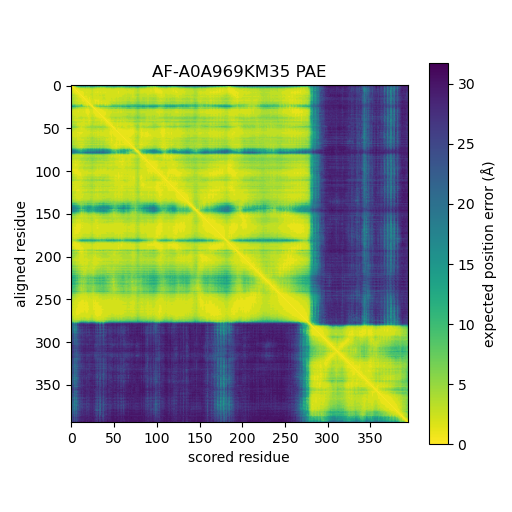 93.19 157 ILE A N 1
ATOM 1233 C CA . ILE A 1 157 ? 17.375 -3.753 3.932 1.00 93.19 157 ILE A CA 1
ATOM 1234 C C . ILE A 1 157 ? 16.563 -5.051 4.089 1.00 93.19 157 ILE A C 1
ATOM 1236 O O . ILE A 1 157 ? 16.176 -5.638 3.075 1.00 93.19 157 ILE A O 1
ATOM 1240 N N . PRO A 1 158 ? 16.261 -5.506 5.321 1.00 94.00 158 PRO A N 1
ATOM 1241 C CA . PRO A 1 158 ? 15.308 -6.594 5.535 1.00 94.00 158 PRO A CA 1
ATOM 1242 C C . PRO A 1 158 ? 13.952 -6.269 4.906 1.00 94.00 158 PRO A C 1
ATOM 1244 O O . PRO A 1 158 ? 13.523 -5.112 4.915 1.00 94.00 158 PRO A O 1
ATOM 1247 N N . SER A 1 159 ? 13.270 -7.272 4.356 1.00 95.00 159 SER A N 1
ATOM 1248 C CA . SER A 1 159 ? 12.022 -7.048 3.618 1.00 95.00 159 SER A CA 1
ATOM 1249 C C . SER A 1 159 ? 10.903 -6.423 4.454 1.00 95.00 159 SER A C 1
ATOM 1251 O O . SER A 1 159 ? 10.107 -5.650 3.927 1.00 95.00 159 SER A O 1
ATOM 1253 N N . GLU A 1 160 ? 10.905 -6.685 5.758 1.00 93.69 160 GLU A N 1
ATOM 1254 C CA . GLU A 1 160 ? 9.991 -6.153 6.767 1.00 93.69 160 GLU A CA 1
ATOM 1255 C C . GLU A 1 160 ? 10.203 -4.654 7.008 1.00 93.69 160 GLU A C 1
ATOM 1257 O O . GLU A 1 160 ? 9.325 -3.976 7.525 1.00 93.69 160 GLU A O 1
ATOM 1262 N N . GLN A 1 161 ? 11.369 -4.129 6.628 1.00 92.81 161 GLN A N 1
ATOM 1263 C CA . GLN A 1 161 ? 11.716 -2.712 6.722 1.00 92.81 161 GLN A CA 1
ATOM 1264 C C . GLN A 1 161 ? 11.780 -2.044 5.346 1.00 92.81 161 GLN A C 1
ATOM 1266 O O . GLN A 1 161 ? 12.049 -0.848 5.275 1.00 92.81 161 GLN A O 1
ATOM 1271 N N . ALA A 1 162 ? 11.565 -2.784 4.255 1.00 95.00 162 ALA A N 1
ATOM 1272 C CA . ALA A 1 162 ? 11.588 -2.246 2.900 1.00 95.00 162 ALA A CA 1
ATOM 1273 C C . ALA A 1 162 ? 10.392 -1.315 2.636 1.00 95.00 162 ALA A C 1
ATOM 1275 O O . ALA A 1 162 ? 9.388 -1.346 3.347 1.00 95.00 162 ALA A O 1
ATOM 1276 N N . LEU A 1 163 ? 10.463 -0.515 1.565 1.00 96.19 163 LEU A N 1
ATOM 1277 C CA . LEU A 1 163 ? 9.437 0.486 1.242 1.00 96.19 163 LEU A CA 1
ATOM 1278 C C . LEU A 1 163 ? 8.004 -0.086 1.209 1.00 96.19 163 LEU A C 1
ATOM 1280 O O . LEU A 1 163 ? 7.141 0.526 1.837 1.00 96.19 163 LEU A O 1
ATOM 1284 N N . PRO A 1 164 ? 7.707 -1.230 0.553 1.00 97.69 164 PRO A N 1
ATOM 1285 C CA . PRO A 1 164 ? 6.353 -1.784 0.581 1.00 97.69 164 PRO A CA 1
ATOM 1286 C C . PRO A 1 164 ? 5.863 -2.091 2.003 1.00 97.69 164 PRO A C 1
ATOM 1288 O O . PRO A 1 164 ? 4.721 -1.772 2.329 1.00 97.69 164 PRO A O 1
ATOM 1291 N N . ALA A 1 165 ? 6.720 -2.654 2.861 1.00 96.50 165 ALA A N 1
ATOM 1292 C CA . ALA A 1 165 ? 6.371 -2.959 4.247 1.00 96.50 165 ALA A CA 1
ATOM 1293 C C . ALA A 1 165 ? 6.164 -1.690 5.076 1.00 96.50 165 ALA A C 1
ATOM 1295 O O . ALA A 1 165 ? 5.129 -1.554 5.719 1.00 96.50 165 ALA A O 1
ATOM 1296 N N . PHE A 1 166 ? 7.061 -0.709 4.951 1.00 97.50 166 PHE A N 1
ATOM 1297 C CA . PHE A 1 166 ? 6.924 0.600 5.589 1.00 97.50 166 PHE A CA 1
ATOM 1298 C C . PHE A 1 166 ? 5.600 1.289 5.223 1.00 97.50 166 PHE A C 1
ATOM 1300 O O . PHE A 1 166 ? 4.871 1.752 6.100 1.00 97.50 166 PHE A O 1
ATOM 1307 N N . LEU A 1 167 ? 5.262 1.349 3.929 1.00 98.12 167 LEU A N 1
ATOM 1308 C CA . LEU A 1 167 ? 3.999 1.939 3.475 1.00 98.12 167 LEU A CA 1
ATOM 1309 C C . LEU A 1 167 ? 2.799 1.162 4.026 1.00 98.12 167 LEU A C 1
ATOM 1311 O O . LEU A 1 167 ? 1.826 1.761 4.475 1.00 98.12 167 LEU A O 1
ATOM 1315 N N . THR A 1 168 ? 2.887 -0.164 4.054 1.00 96.75 168 THR A N 1
ATOM 1316 C CA . THR A 1 168 ? 1.826 -1.013 4.600 1.00 96.75 168 THR A CA 1
ATOM 1317 C C . THR A 1 168 ? 1.620 -0.750 6.084 1.00 96.75 168 THR A C 1
ATOM 1319 O O . THR A 1 168 ? 0.501 -0.443 6.475 1.00 96.75 168 THR A O 1
ATOM 1322 N N . ASP A 1 169 ? 2.677 -0.735 6.898 1.00 90.44 169 ASP A N 1
ATOM 1323 C CA . ASP A 1 169 ? 2.605 -0.453 8.340 1.00 90.44 169 ASP A CA 1
ATOM 1324 C C . ASP A 1 169 ? 1.927 0.887 8.638 1.00 90.44 169 ASP A C 1
ATOM 1326 O O . ASP A 1 169 ? 1.160 1.023 9.593 1.00 90.44 169 ASP A O 1
ATOM 1330 N N . HIS A 1 170 ? 2.226 1.899 7.826 1.00 96.50 170 HIS A N 1
ATOM 1331 C CA . HIS A 1 170 ? 1.607 3.212 7.936 1.00 96.50 170 HIS A CA 1
ATOM 1332 C C . HIS A 1 170 ? 0.132 3.200 7.514 1.00 96.50 170 HIS A C 1
ATOM 1334 O O . HIS A 1 170 ? -0.680 3.847 8.171 1.00 96.50 170 HIS A O 1
ATOM 1340 N N . ALA A 1 171 ? -0.233 2.450 6.473 1.00 94.56 171 ALA A N 1
ATOM 1341 C CA . ALA A 1 171 ? -1.628 2.281 6.076 1.00 94.56 171 ALA A CA 1
ATOM 1342 C C . ALA A 1 171 ? -2.441 1.497 7.121 1.00 94.56 171 ALA A C 1
ATOM 1344 O O . ALA A 1 171 ? -3.560 1.901 7.421 1.00 94.56 171 ALA A O 1
ATOM 1345 N N . LEU A 1 172 ? -1.882 0.435 7.719 1.00 89.19 172 LEU A N 1
ATOM 1346 C CA . LEU A 1 172 ? -2.538 -0.326 8.793 1.00 89.19 172 LEU A CA 1
ATOM 1347 C C . LEU A 1 172 ? -2.796 0.558 10.020 1.00 89.19 172 LEU A C 1
ATOM 1349 O O . LEU A 1 172 ? -3.916 0.598 10.523 1.00 89.19 172 LEU A O 1
ATOM 1353 N N . ARG A 1 173 ? -1.794 1.337 10.454 1.00 87.81 173 ARG A N 1
ATOM 1354 C CA . ARG A 1 173 ? -1.967 2.302 11.554 1.00 87.81 173 ARG A CA 1
ATOM 1355 C C . ARG A 1 173 ? -3.038 3.339 11.248 1.00 87.81 173 ARG A C 1
ATOM 1357 O O . ARG A 1 173 ? -3.909 3.568 12.077 1.00 87.81 173 ARG A O 1
ATOM 1364 N N . MET A 1 174 ? -3.016 3.911 10.047 1.00 91.50 174 MET A N 1
ATOM 1365 C CA . MET A 1 174 ? -4.013 4.892 9.619 1.00 91.50 174 MET A CA 1
ATOM 1366 C C . MET A 1 174 ? -5.427 4.295 9.578 1.00 91.50 174 MET A C 1
ATOM 1368 O O . MET A 1 174 ? -6.372 4.948 10.009 1.00 91.50 174 MET A O 1
ATOM 1372 N N . MET A 1 175 ? -5.581 3.045 9.121 1.00 86.81 175 MET A N 1
ATOM 1373 C CA . MET A 1 175 ? -6.862 2.329 9.185 1.00 86.81 175 MET A CA 1
ATOM 1374 C C . MET A 1 175 ? -7.342 2.163 10.628 1.00 86.81 175 MET A C 1
ATOM 1376 O O . MET A 1 175 ? -8.494 2.484 10.904 1.00 86.81 175 MET A O 1
ATOM 1380 N N . GLY A 1 176 ? -6.469 1.715 11.537 1.00 81.62 176 GLY A N 1
ATOM 1381 C CA . GLY A 1 176 ? -6.799 1.525 12.952 1.00 81.62 176 GLY A CA 1
ATOM 1382 C C . GLY A 1 176 ? -7.139 2.826 13.689 1.00 81.62 176 GLY A C 1
ATOM 1383 O O . GLY A 1 176 ? -8.029 2.835 14.539 1.00 81.62 176 GLY A O 1
ATOM 1384 N N . GLU A 1 177 ? -6.469 3.931 13.348 1.00 82.44 177 GLU A N 1
ATOM 1385 C CA . GLU A 1 177 ? -6.784 5.275 13.849 1.00 82.44 177 GLU A CA 1
ATOM 1386 C C . GLU A 1 177 ? -8.144 5.757 13.333 1.00 82.44 177 GLU A C 1
ATOM 1388 O O . GLU A 1 177 ? -8.983 6.212 14.110 1.00 82.44 177 GLU A O 1
ATOM 1393 N N . PHE A 1 178 ? -8.385 5.648 12.023 1.00 86.25 178 PHE A N 1
ATOM 1394 C CA . PHE A 1 178 ? -9.615 6.141 11.408 1.00 86.25 178 PHE A CA 1
ATOM 1395 C C . PHE A 1 178 ? -10.836 5.308 11.803 1.00 86.25 178 PHE A C 1
ATOM 1397 O O . PHE A 1 178 ? -11.929 5.856 11.927 1.00 86.25 178 PHE A O 1
ATOM 1404 N N . SER A 1 179 ? -10.666 4.008 12.062 1.00 80.94 179 SER A N 1
ATOM 1405 C CA . SER A 1 179 ? -11.756 3.128 12.491 1.00 80.94 179 SER A CA 1
ATOM 1406 C C . SER A 1 179 ? -12.278 3.414 13.903 1.00 80.94 179 SER A C 1
ATOM 1408 O O . SER A 1 179 ? -13.340 2.902 14.251 1.00 80.94 179 SER A O 1
ATOM 1410 N N . GLN A 1 180 ? -11.581 4.222 14.714 1.00 75.50 180 GLN A N 1
ATOM 1411 C CA . GLN A 1 180 ? -12.063 4.613 16.048 1.00 75.50 180 GLN A CA 1
ATOM 1412 C C . GLN A 1 180 ? -13.297 5.529 15.987 1.00 75.50 180 GLN A C 1
ATOM 1414 O O . GLN A 1 180 ? -14.100 5.561 16.918 1.00 75.50 180 GLN A O 1
ATOM 1419 N N . GLU A 1 181 ? -13.481 6.267 14.890 1.00 75.62 181 GLU A N 1
ATOM 1420 C CA . GLU A 1 181 ? -14.599 7.196 14.706 1.00 75.62 181 GLU A CA 1
ATOM 1421 C C . GLU A 1 181 ? -15.725 6.544 13.893 1.00 75.62 181 GLU A C 1
ATOM 1423 O O . GLU A 1 181 ? -15.877 6.776 12.699 1.00 75.62 181 GLU A O 1
ATOM 1428 N N . THR A 1 182 ? -16.548 5.720 14.546 1.00 72.38 182 THR A N 1
ATOM 1429 C CA . THR A 1 182 ? -17.563 4.882 13.863 1.00 72.38 182 THR A CA 1
ATOM 1430 C C . THR A 1 182 ? -18.636 5.640 13.060 1.00 72.38 182 THR A C 1
ATOM 1432 O O . THR A 1 182 ? -19.263 5.050 12.173 1.00 72.38 182 THR A O 1
ATOM 1435 N N . ASP A 1 183 ? -18.826 6.936 13.329 1.00 80.94 183 ASP A N 1
ATOM 1436 C CA . ASP A 1 183 ? -19.752 7.814 12.602 1.00 80.94 183 ASP A CA 1
ATOM 1437 C C . ASP A 1 183 ? -19.178 8.325 11.265 1.00 80.94 183 ASP A C 1
ATOM 1439 O O . ASP A 1 183 ? -19.930 8.798 10.405 1.00 80.94 183 ASP A O 1
ATOM 1443 N N . HIS A 1 184 ? -17.863 8.188 11.058 1.00 86.56 184 HIS A N 1
ATOM 1444 C CA . HIS A 1 184 ? -17.146 8.656 9.876 1.00 86.56 184 HIS A CA 1
ATOM 1445 C C . HIS A 1 184 ? -16.452 7.487 9.159 1.00 86.56 184 HIS A C 1
ATOM 1447 O O . HIS A 1 184 ? -15.461 6.957 9.659 1.00 86.56 184 HIS A O 1
ATOM 1453 N N . PRO A 1 185 ? -16.922 7.064 7.969 1.00 92.44 185 PRO A N 1
ATOM 1454 C CA . PRO A 1 185 ? -16.202 6.058 7.199 1.00 92.44 185 PRO A CA 1
ATOM 1455 C C . PRO A 1 185 ? -14.865 6.623 6.709 1.00 92.44 185 PRO A C 1
ATOM 1457 O O . PRO A 1 185 ? -14.712 7.833 6.565 1.00 92.44 185 PRO A O 1
ATOM 1460 N N . PHE A 1 186 ? -13.906 5.766 6.372 1.00 94.50 186 PHE A N 1
ATOM 1461 C CA . PHE A 1 186 ? -12.645 6.209 5.782 1.00 94.50 186 PHE A CA 1
ATOM 1462 C C . PHE A 1 186 ? -12.496 5.863 4.305 1.00 94.50 186 PHE A C 1
ATOM 1464 O O . PHE A 1 186 ? -13.052 4.884 3.806 1.00 94.50 186 PHE A O 1
ATOM 1471 N N . PHE A 1 187 ? -11.690 6.663 3.615 1.00 97.56 187 PHE A N 1
ATOM 1472 C CA . PHE A 1 187 ? -11.086 6.364 2.329 1.00 97.56 187 PHE A CA 1
ATOM 1473 C C . PHE A 1 187 ? -9.568 6.452 2.464 1.00 97.56 187 PHE A C 1
ATOM 1475 O O . PHE A 1 187 ? -9.024 7.534 2.687 1.00 97.56 187 PHE A O 1
ATOM 1482 N N . ILE A 1 188 ? -8.883 5.321 2.315 1.00 98.31 188 ILE A N 1
ATOM 1483 C CA . ILE A 1 188 ? -7.421 5.264 2.345 1.00 98.31 188 ILE A CA 1
ATOM 1484 C C . ILE A 1 188 ? -6.905 4.810 0.985 1.00 98.31 188 ILE A C 1
ATOM 1486 O O . ILE A 1 188 ? -7.415 3.863 0.382 1.00 98.31 188 ILE A O 1
ATOM 1490 N N . ARG A 1 189 ? -5.870 5.492 0.501 1.00 98.25 189 ARG A N 1
ATOM 1491 C CA . ARG A 1 189 ? -5.085 5.077 -0.661 1.00 98.25 189 ARG A CA 1
ATOM 1492 C C . ARG A 1 189 ? -3.747 4.503 -0.221 1.00 98.25 189 ARG A C 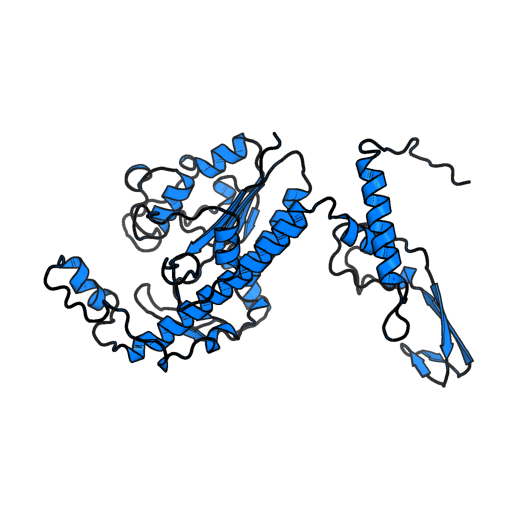1
ATOM 1494 O O . ARG A 1 189 ? -3.017 5.173 0.502 1.00 98.25 189 ARG A O 1
ATOM 1501 N N . LEU A 1 190 ? -3.429 3.297 -0.682 1.00 98.62 190 LEU A N 1
ATOM 1502 C CA . LEU A 1 190 ? -2.127 2.651 -0.532 1.00 98.62 190 LEU A CA 1
ATOM 1503 C C . LEU A 1 190 ? -1.511 2.468 -1.922 1.00 98.62 190 LEU A C 1
ATOM 1505 O O . LEU A 1 190 ? -1.814 1.523 -2.648 1.00 98.62 190 LEU A O 1
ATOM 1509 N N . ASP A 1 191 ? -0.665 3.416 -2.302 1.00 98.50 191 ASP A N 1
ATOM 1510 C CA . ASP A 1 191 ? -0.076 3.533 -3.629 1.00 98.50 191 ASP A CA 1
ATOM 1511 C C . ASP A 1 191 ? 1.401 3.098 -3.593 1.00 98.50 191 ASP A C 1
ATOM 1513 O O . ASP A 1 191 ? 2.302 3.912 -3.383 1.00 98.50 191 ASP A O 1
ATOM 1517 N N . PHE A 1 192 ? 1.668 1.813 -3.828 1.00 98.25 192 PHE A N 1
ATOM 1518 C CA . PHE A 1 192 ? 3.021 1.270 -3.934 1.00 98.25 192 PHE A CA 1
ATOM 1519 C C . PHE A 1 192 ? 3.780 1.848 -5.139 1.00 98.25 192 PHE A C 1
ATOM 1521 O O . PHE A 1 192 ? 3.258 1.941 -6.254 1.00 98.25 192 PHE A O 1
ATOM 1528 N N . ASP A 1 193 ? 5.057 2.181 -4.929 1.00 93.88 193 ASP A N 1
ATOM 1529 C CA . ASP A 1 193 ? 5.977 2.560 -6.006 1.00 93.88 193 ASP A CA 1
ATOM 1530 C C . ASP A 1 193 ? 6.319 1.375 -6.914 1.00 93.88 193 ASP A C 1
ATOM 1532 O O . ASP A 1 193 ? 6.529 1.562 -8.107 1.00 93.88 193 ASP A O 1
ATOM 1536 N N . GLY A 1 194 ? 6.396 0.164 -6.362 1.00 91.69 194 GLY A N 1
ATOM 1537 C CA . GLY A 1 194 ? 6.755 -1.041 -7.102 1.00 91.69 194 GLY A CA 1
ATOM 1538 C C . GLY A 1 194 ? 5.593 -1.616 -7.930 1.00 91.69 194 GLY A C 1
ATOM 1539 O O . GLY A 1 194 ? 4.431 -1.343 -7.624 1.00 91.69 194 GLY A O 1
ATOM 1540 N N . PRO A 1 195 ? 5.890 -2.460 -8.936 1.00 95.00 195 PRO A N 1
ATOM 1541 C CA . PRO A 1 195 ? 7.219 -2.882 -9.396 1.00 95.00 195 PRO A CA 1
ATOM 1542 C C . PRO A 1 195 ? 7.861 -1.925 -10.439 1.00 95.00 195 PRO A C 1
ATOM 1544 O O . PRO A 1 195 ? 8.487 -2.364 -11.407 1.00 95.00 195 PRO A O 1
ATOM 1547 N N . HIS A 1 196 ? 7.710 -0.603 -10.290 1.00 92.62 196 HIS A N 1
ATOM 1548 C CA . HIS A 1 196 ? 8.407 0.394 -11.114 1.00 92.62 196 HIS A CA 1
ATOM 1549 C C . HIS A 1 196 ? 9.929 0.431 -10.820 1.00 92.62 196 HIS A C 1
ATOM 1551 O O . HIS A 1 196 ? 10.326 0.318 -9.662 1.00 92.62 196 HIS A O 1
ATOM 1557 N N . PRO A 1 197 ? 10.800 0.661 -11.828 1.00 89.44 197 PRO A N 1
ATOM 1558 C CA . PRO A 1 197 ? 12.241 0.834 -11.630 1.00 89.44 197 PRO A CA 1
ATOM 1559 C C . PRO A 1 197 ? 12.620 1.990 -10.675 1.00 89.44 197 PRO A C 1
ATOM 1561 O O . PRO A 1 197 ? 11.941 3.019 -10.665 1.00 89.44 197 PRO A O 1
ATOM 1564 N N . PRO A 1 198 ? 13.748 1.909 -9.946 1.00 91.56 198 PRO A N 1
ATOM 1565 C CA . PRO A 1 198 ? 14.762 0.854 -10.000 1.00 91.56 198 PRO A CA 1
ATOM 1566 C C . PRO A 1 198 ? 14.252 -0.481 -9.440 1.00 91.56 198 PRO A C 1
ATOM 1568 O O . PRO A 1 198 ? 13.458 -0.517 -8.508 1.00 91.56 198 PRO A O 1
ATOM 1571 N N . LEU A 1 199 ? 14.694 -1.583 -10.049 1.00 94.50 199 LEU A N 1
ATOM 1572 C CA . LEU A 1 199 ? 14.250 -2.946 -9.745 1.00 94.50 199 LEU A CA 1
ATOM 1573 C C . LEU A 1 199 ? 15.065 -3.498 -8.578 1.00 94.50 199 LEU A C 1
ATOM 1575 O O . LEU A 1 199 ? 15.936 -4.356 -8.742 1.00 94.50 199 LEU A O 1
ATOM 1579 N N . VAL A 1 200 ? 14.837 -2.894 -7.420 1.00 94.25 200 VAL A N 1
ATOM 1580 C CA . VAL A 1 200 ? 15.553 -3.141 -6.174 1.00 94.25 200 VAL A CA 1
ATOM 1581 C C . VAL A 1 200 ? 14.610 -3.834 -5.208 1.00 94.25 200 VAL A C 1
ATOM 1583 O O . VAL A 1 200 ? 13.501 -3.358 -4.973 1.00 94.25 200 VAL A O 1
ATOM 1586 N N . VAL A 1 201 ? 15.048 -4.967 -4.673 1.00 96.44 201 VAL A N 1
ATOM 1587 C CA . VAL A 1 201 ? 14.198 -5.840 -3.865 1.00 96.44 201 VAL A CA 1
ATOM 1588 C C . VAL A 1 201 ? 15.021 -6.557 -2.798 1.00 96.44 201 VAL A C 1
ATOM 1590 O O . VAL A 1 201 ? 16.168 -6.929 -3.040 1.00 96.44 201 VAL A O 1
ATOM 1593 N N . SER A 1 202 ? 14.448 -6.719 -1.609 1.00 96.19 202 SER A N 1
ATOM 1594 C CA . SER A 1 202 ? 15.069 -7.400 -0.467 1.00 96.19 202 SER A CA 1
ATOM 1595 C C . SER A 1 202 ? 14.950 -8.922 -0.560 1.00 96.19 202 SER A C 1
ATOM 1597 O O . SER A 1 202 ? 14.063 -9.453 -1.228 1.00 96.19 202 SER A O 1
ATOM 1599 N N . GLU A 1 203 ? 15.795 -9.644 0.173 1.00 97.38 203 GLU A N 1
ATOM 1600 C CA . GLU A 1 203 ? 15.563 -11.070 0.434 1.00 97.38 203 GLU A CA 1
ATOM 1601 C C . GLU A 1 203 ? 14.309 -11.292 1.302 1.00 97.38 203 GLU A C 1
ATOM 1603 O O . GLU A 1 203 ? 13.996 -10.426 2.120 1.00 97.38 203 GLU A O 1
ATOM 1608 N N . PRO A 1 204 ? 13.595 -12.429 1.154 1.00 97.50 204 PRO A N 1
ATOM 1609 C CA . PRO A 1 204 ? 13.898 -13.573 0.275 1.00 97.50 204 PRO A CA 1
ATOM 1610 C C . PRO A 1 204 ? 13.483 -13.376 -1.196 1.00 97.50 204 PRO A C 1
ATOM 1612 O O . PRO A 1 204 ? 13.718 -14.243 -2.036 1.00 97.50 204 PRO A O 1
ATOM 1615 N N . TYR A 1 205 ? 12.828 -12.261 -1.524 1.00 97.94 205 TYR A N 1
ATOM 1616 C CA . TYR A 1 205 ? 12.243 -12.021 -2.846 1.00 97.94 205 TYR A CA 1
ATOM 1617 C C . TYR A 1 205 ? 13.290 -11.808 -3.943 1.00 97.94 205 TYR A C 1
ATOM 1619 O O . TYR A 1 205 ? 13.054 -12.182 -5.091 1.00 97.94 205 TYR A O 1
ATOM 1627 N N . ALA A 1 206 ? 14.449 -11.245 -3.594 1.00 97.19 206 ALA A N 1
ATOM 1628 C CA . ALA A 1 206 ? 15.558 -11.038 -4.523 1.00 97.19 206 ALA A CA 1
ATOM 1629 C C . ALA A 1 206 ? 16.094 -12.348 -5.116 1.00 97.19 206 ALA A C 1
ATOM 1631 O O . ALA A 1 206 ? 16.411 -12.389 -6.304 1.00 97.19 206 ALA A O 1
ATOM 1632 N N . SER A 1 207 ? 16.142 -13.416 -4.315 1.00 96.94 207 SER A N 1
ATOM 1633 C CA . SER A 1 207 ? 16.588 -14.746 -4.748 1.00 96.94 207 SER A CA 1
ATOM 1634 C C . SER A 1 207 ? 15.439 -15.721 -5.047 1.00 96.94 207 SER A C 1
ATOM 1636 O O . SER A 1 207 ? 15.683 -16.895 -5.324 1.00 96.94 207 SER A O 1
ATOM 1638 N N . MET A 1 208 ? 14.181 -15.267 -5.011 1.00 96.44 208 MET A N 1
ATOM 1639 C CA . MET A 1 208 ? 13.000 -16.129 -5.169 1.00 96.44 208 MET A CA 1
ATOM 1640 C C . MET A 1 208 ? 12.857 -16.719 -6.581 1.00 96.44 208 MET A C 1
ATOM 1642 O O . MET A 1 208 ? 12.299 -17.805 -6.745 1.00 96.44 208 MET A O 1
ATOM 1646 N N . PHE A 1 209 ? 13.360 -16.019 -7.598 1.00 96.19 209 PHE A N 1
ATOM 1647 C CA . PHE A 1 209 ? 13.260 -16.420 -8.999 1.00 96.19 209 PHE A CA 1
ATOM 1648 C C . PHE A 1 209 ? 14.655 -16.608 -9.587 1.00 96.19 209 PHE A C 1
ATOM 1650 O O . PHE A 1 209 ? 15.424 -15.654 -9.648 1.00 96.19 209 PHE A O 1
ATOM 1657 N N . ASP A 1 210 ? 14.965 -17.815 -10.069 1.00 95.94 210 ASP A N 1
ATOM 1658 C CA . ASP A 1 210 ? 16.200 -18.070 -10.816 1.00 95.94 210 ASP A CA 1
ATOM 1659 C C . ASP A 1 210 ? 16.129 -17.365 -12.183 1.00 95.94 210 ASP A C 1
ATOM 1661 O O . ASP A 1 210 ? 15.327 -17.788 -13.029 1.00 95.94 210 ASP A O 1
ATOM 1665 N N . PRO A 1 211 ? 16.962 -16.336 -12.449 1.00 96.38 211 PRO A N 1
ATOM 1666 C CA . PRO A 1 211 ? 16.942 -15.617 -13.718 1.00 96.38 211 PRO A CA 1
ATOM 1667 C C . PRO A 1 211 ? 17.118 -16.539 -14.928 1.00 96.38 211 PRO A C 1
ATOM 1669 O O . PRO A 1 211 ? 16.454 -16.342 -15.945 1.00 96.38 211 PRO A O 1
ATOM 1672 N N . ALA A 1 212 ? 17.958 -17.574 -14.814 1.00 95.94 212 ALA A N 1
ATOM 1673 C CA . ALA A 1 212 ? 18.261 -18.480 -15.920 1.00 95.94 212 ALA A CA 1
ATOM 1674 C C . ALA A 1 212 ? 17.049 -19.329 -16.341 1.00 95.94 212 ALA A C 1
ATOM 1676 O O . ALA A 1 212 ? 16.968 -19.760 -17.492 1.00 95.94 212 ALA A O 1
ATOM 1677 N N . SER A 1 213 ? 16.089 -19.531 -15.433 1.00 94.31 213 SER A N 1
ATOM 1678 C CA . SER A 1 213 ? 14.857 -20.283 -15.695 1.00 94.31 213 SER A CA 1
ATOM 1679 C C . SER A 1 213 ? 13.800 -19.484 -16.472 1.00 94.31 213 SER A C 1
ATOM 1681 O O . SER A 1 213 ? 12.861 -20.062 -17.026 1.00 94.31 213 SER A O 1
ATOM 1683 N N . ILE A 1 214 ? 13.941 -18.156 -16.549 1.00 94.75 214 ILE A N 1
ATOM 1684 C CA . ILE A 1 214 ? 12.938 -17.279 -17.156 1.00 94.75 214 ILE A CA 1
ATOM 1685 C C . ILE A 1 214 ? 13.106 -17.295 -18.677 1.00 94.75 214 ILE A C 1
ATOM 1687 O O . ILE A 1 214 ? 14.111 -16.823 -19.212 1.00 94.75 214 ILE A O 1
ATOM 1691 N N . SER A 1 215 ? 12.105 -17.820 -19.383 1.00 93.75 215 SER A N 1
ATOM 1692 C CA . SER A 1 215 ? 12.084 -17.872 -20.851 1.00 93.75 215 SER A CA 1
ATOM 1693 C C . SER A 1 215 ? 11.725 -16.516 -21.476 1.00 93.75 215 SER A C 1
ATOM 1695 O O . SER A 1 215 ? 10.955 -15.769 -20.865 1.00 93.75 215 SER A O 1
ATOM 1697 N N . PRO A 1 216 ? 12.212 -16.209 -22.697 1.00 93.94 216 PRO A N 1
ATOM 1698 C CA . PRO A 1 216 ? 11.798 -15.026 -23.447 1.00 93.94 216 PRO A CA 1
ATOM 1699 C C . PRO A 1 216 ? 10.281 -14.893 -23.539 1.00 93.94 216 PRO A C 1
ATOM 1701 O O . PRO A 1 216 ? 9.567 -15.878 -23.750 1.00 93.94 216 PRO A O 1
ATOM 1704 N N . PHE A 1 217 ? 9.780 -13.663 -23.416 1.00 91.12 217 PHE A N 1
ATOM 1705 C CA . PHE A 1 217 ? 8.367 -13.400 -23.673 1.00 91.12 217 PHE A CA 1
ATOM 1706 C C . PHE A 1 217 ? 8.027 -13.724 -25.138 1.00 91.12 217 PHE A C 1
ATOM 1708 O O . PHE A 1 217 ? 8.866 -13.494 -26.011 1.00 91.12 217 PHE A O 1
ATOM 1715 N N . PRO A 1 218 ? 6.798 -14.185 -25.451 1.00 91.12 218 PRO A N 1
ATOM 1716 C CA . PRO A 1 218 ? 6.441 -14.619 -26.807 1.00 91.12 218 PRO A CA 1
ATOM 1717 C C . PRO A 1 218 ? 6.688 -13.583 -27.913 1.00 91.12 218 PRO A C 1
ATOM 1719 O O . PRO A 1 218 ? 6.859 -13.941 -29.072 1.00 91.12 218 PRO A O 1
ATOM 1722 N N . ASN A 1 219 ? 6.688 -12.297 -27.562 1.00 89.56 219 ASN A N 1
ATOM 1723 C CA . ASN A 1 219 ? 6.895 -11.175 -28.472 1.00 89.56 219 ASN A CA 1
ATOM 1724 C C . ASN A 1 219 ? 8.292 -10.537 -28.368 1.00 89.56 219 ASN A C 1
ATOM 1726 O O . ASN A 1 219 ? 8.479 -9.437 -28.884 1.00 89.56 219 ASN A O 1
ATOM 1730 N N . TYR A 1 220 ? 9.245 -11.167 -27.676 1.00 90.06 220 TYR A N 1
ATOM 1731 C CA . TYR A 1 220 ? 10.583 -10.606 -27.468 1.00 90.06 220 TYR A CA 1
ATOM 1732 C C . TYR A 1 220 ? 11.301 -10.317 -28.797 1.00 90.06 220 TYR A C 1
ATOM 1734 O O . TYR A 1 220 ? 11.820 -9.217 -28.984 1.00 90.06 220 TYR A O 1
ATOM 1742 N N . ASP A 1 221 ? 11.230 -11.257 -29.743 1.00 88.88 221 ASP A N 1
ATOM 1743 C CA . ASP A 1 221 ? 11.862 -11.155 -31.064 1.00 88.88 221 ASP A CA 1
ATOM 1744 C C . ASP A 1 221 ? 10.959 -10.505 -32.135 1.00 88.88 221 ASP A C 1
ATOM 1746 O O . ASP A 1 221 ? 11.207 -10.661 -33.331 1.00 88.88 221 ASP A O 1
ATOM 1750 N N . ASP A 1 222 ? 9.892 -9.789 -31.748 1.00 89.19 222 ASP A N 1
ATOM 1751 C CA . ASP A 1 222 ? 9.028 -9.097 -32.717 1.00 89.19 222 ASP A CA 1
ATOM 1752 C C . ASP A 1 222 ? 9.854 -8.044 -33.491 1.00 89.19 222 ASP A C 1
ATOM 1754 O O . ASP A 1 222 ? 10.378 -7.098 -32.889 1.00 89.19 222 ASP A O 1
ATOM 1758 N N . PRO A 1 223 ? 9.969 -8.155 -34.830 1.00 85.25 223 PRO A N 1
ATOM 1759 C CA . PRO A 1 223 ? 10.811 -7.265 -35.625 1.00 85.25 223 PRO A CA 1
ATOM 1760 C C . PRO A 1 223 ? 10.194 -5.867 -35.813 1.00 85.25 223 PRO A C 1
ATOM 1762 O O . PRO A 1 223 ? 10.835 -4.965 -36.356 1.00 85.25 223 PRO A O 1
ATOM 1765 N N . LEU A 1 224 ? 8.945 -5.656 -35.374 1.00 88.88 224 LEU A N 1
ATOM 1766 C CA . LEU A 1 224 ? 8.203 -4.396 -35.454 1.00 88.88 224 LEU A CA 1
ATOM 1767 C C . LEU A 1 224 ? 8.073 -3.832 -36.888 1.00 88.88 224 LEU A C 1
ATOM 1769 O O . LEU A 1 224 ? 7.876 -2.624 -37.067 1.00 88.88 224 LEU A O 1
ATOM 1773 N N . GLU A 1 225 ? 8.153 -4.684 -37.919 1.00 87.56 225 GLU A N 1
ATOM 1774 C CA . GLU A 1 225 ? 8.171 -4.284 -39.340 1.00 87.56 225 GLU A CA 1
ATOM 1775 C C . GLU A 1 225 ? 6.943 -3.446 -39.725 1.00 87.56 225 GLU A C 1
ATOM 1777 O O . GLU A 1 225 ? 7.066 -2.389 -40.345 1.00 87.56 225 GLU A O 1
ATOM 1782 N N . ASN A 1 226 ? 5.763 -3.852 -39.250 1.00 89.38 226 ASN A N 1
ATOM 1783 C CA . ASN A 1 226 ? 4.482 -3.198 -39.539 1.00 89.38 226 ASN A CA 1
ATOM 1784 C C . ASN A 1 226 ? 4.055 -2.176 -38.471 1.00 89.38 226 ASN A C 1
ATOM 1786 O O . ASN A 1 226 ? 2.893 -1.769 -38.419 1.00 89.38 226 ASN A O 1
ATOM 1790 N N . LYS A 1 227 ? 4.962 -1.773 -37.577 1.00 89.25 227 LYS A N 1
ATOM 1791 C CA . LYS A 1 227 ? 4.657 -0.828 -36.494 1.00 89.25 227 LYS A CA 1
ATOM 1792 C C . LYS A 1 227 ? 5.061 0.606 -36.857 1.00 89.25 227 LYS A C 1
ATOM 1794 O O . LYS A 1 227 ? 5.980 0.810 -37.649 1.00 89.25 227 LYS A O 1
ATOM 1799 N N . PRO A 1 228 ? 4.426 1.637 -36.269 1.00 90.62 228 PRO A N 1
ATOM 1800 C CA . PRO A 1 228 ? 4.857 3.023 -36.441 1.00 90.62 228 PRO A CA 1
ATOM 1801 C C . PRO A 1 228 ? 6.320 3.240 -36.030 1.00 90.62 228 PRO A C 1
ATOM 1803 O O . PRO A 1 228 ? 6.802 2.640 -35.067 1.00 90.62 228 PRO A O 1
ATOM 1806 N N . ALA A 1 229 ? 7.013 4.168 -36.699 1.00 87.38 229 ALA A N 1
ATOM 1807 C CA . ALA A 1 229 ? 8.429 4.455 -36.442 1.00 87.38 229 ALA A CA 1
ATOM 1808 C C . ALA A 1 229 ? 8.730 4.772 -34.964 1.00 87.38 229 ALA A C 1
ATOM 1810 O O . ALA A 1 229 ? 9.771 4.370 -34.448 1.00 87.38 229 ALA A O 1
ATOM 1811 N N . ILE A 1 230 ? 7.792 5.423 -34.264 1.00 86.50 230 ILE A N 1
ATOM 1812 C CA . ILE A 1 230 ? 7.918 5.752 -32.839 1.00 86.50 230 ILE A CA 1
ATOM 1813 C C . ILE A 1 230 ? 8.087 4.517 -31.942 1.00 86.50 230 ILE A C 1
ATOM 1815 O O . ILE A 1 230 ? 8.734 4.622 -30.906 1.00 86.50 230 ILE A O 1
ATOM 1819 N N . GLN A 1 231 ? 7.544 3.355 -32.324 1.00 86.25 231 GLN A N 1
ATOM 1820 C CA . GLN A 1 231 ? 7.713 2.107 -31.571 1.00 86.25 231 GLN A CA 1
ATOM 1821 C C . GLN A 1 231 ? 9.096 1.500 -31.826 1.00 86.25 231 GLN A C 1
ATOM 1823 O O . GLN A 1 231 ? 9.780 1.120 -30.879 1.00 86.25 231 GLN A O 1
ATOM 1828 N N . ARG A 1 232 ? 9.560 1.515 -33.082 1.00 81.12 232 ARG A N 1
ATOM 1829 C CA . ARG A 1 232 ? 10.889 1.000 -33.458 1.00 81.12 232 ARG A CA 1
ATOM 1830 C C . ARG A 1 232 ? 12.030 1.739 -32.761 1.00 81.12 232 ARG A C 1
ATOM 1832 O O . ARG A 1 232 ? 13.009 1.122 -32.362 1.00 81.12 232 ARG A O 1
ATOM 1839 N N . ILE A 1 233 ? 11.892 3.049 -32.547 1.00 86.44 233 ILE A N 1
ATOM 1840 C CA . ILE A 1 233 ? 12.928 3.833 -31.856 1.00 86.44 233 ILE A CA 1
ATOM 1841 C C . ILE A 1 233 ? 12.929 3.649 -30.333 1.00 86.44 233 ILE A C 1
ATOM 1843 O O . ILE A 1 233 ? 13.811 4.196 -29.672 1.00 86.44 233 ILE A O 1
ATOM 1847 N N . LYS A 1 234 ? 11.969 2.921 -29.736 1.00 86.25 234 LYS A N 1
ATOM 1848 C CA . LYS A 1 234 ? 11.918 2.770 -28.273 1.00 86.25 234 LYS A CA 1
ATOM 1849 C C . LYS A 1 234 ? 13.115 2.005 -27.732 1.00 86.25 234 LYS A C 1
ATOM 1851 O O . LYS A 1 234 ? 13.681 2.475 -26.753 1.00 86.25 234 LYS A O 1
ATOM 1856 N N . ARG A 1 235 ? 13.568 0.927 -28.384 1.00 83.81 235 ARG A N 1
ATOM 1857 C CA . ARG A 1 235 ? 14.794 0.220 -27.963 1.00 83.81 235 ARG A CA 1
ATOM 1858 C C . ARG A 1 235 ? 15.997 1.162 -27.925 1.00 83.81 235 ARG A C 1
ATOM 1860 O O . ARG A 1 235 ? 16.725 1.186 -26.941 1.00 83.81 235 ARG A O 1
ATOM 1867 N N . LYS A 1 236 ? 16.131 2.030 -28.933 1.00 84.69 236 LYS A N 1
ATOM 1868 C CA . LYS A 1 236 ? 17.162 3.077 -28.969 1.00 84.69 236 LYS A CA 1
ATOM 1869 C C . LYS A 1 236 ? 17.012 4.101 -27.848 1.00 84.69 236 LYS A C 1
ATOM 1871 O O . LYS A 1 236 ? 17.988 4.460 -27.198 1.00 84.69 236 LYS A O 1
ATOM 1876 N N . HIS A 1 237 ? 15.789 4.571 -27.607 1.00 85.44 237 HIS A N 1
ATOM 1877 C CA . HIS A 1 237 ? 15.494 5.541 -26.552 1.00 85.44 237 HIS A CA 1
ATOM 1878 C C . HIS A 1 237 ? 15.822 4.995 -25.156 1.00 85.44 237 HIS A C 1
ATOM 1880 O O . HIS A 1 237 ? 16.439 5.696 -24.359 1.00 85.44 237 HIS A O 1
ATOM 1886 N N . TRP A 1 238 ? 15.464 3.735 -24.905 1.00 86.12 238 TRP A N 1
ATOM 1887 C CA . TRP A 1 238 ? 15.759 3.006 -23.671 1.00 86.12 238 TRP A CA 1
ATOM 1888 C C . TRP A 1 238 ? 17.181 2.430 -23.624 1.00 86.12 238 TRP A C 1
ATOM 1890 O O . TRP A 1 238 ? 17.570 1.855 -22.616 1.00 86.12 238 TRP A O 1
ATOM 1900 N N . LYS A 1 239 ? 17.973 2.599 -24.693 1.00 86.88 239 LYS A N 1
ATOM 1901 C CA . LYS A 1 239 ? 19.341 2.071 -24.831 1.00 86.88 239 LYS A CA 1
ATOM 1902 C C . LYS A 1 239 ? 19.437 0.552 -24.618 1.00 86.88 239 LYS A C 1
ATOM 1904 O O . LYS A 1 239 ? 20.418 0.065 -24.071 1.00 86.88 239 LYS A O 1
ATOM 1909 N N . THR A 1 240 ? 18.435 -0.189 -25.088 1.00 87.69 240 THR A N 1
ATOM 1910 C CA . THR A 1 240 ? 18.328 -1.653 -24.950 1.00 87.69 240 THR A CA 1
ATOM 1911 C C . THR A 1 240 ? 18.534 -2.405 -26.270 1.00 87.69 240 THR A C 1
ATOM 1913 O O . THR A 1 240 ? 18.216 -3.589 -26.387 1.00 87.69 240 THR A O 1
ATOM 1916 N N . GLU A 1 241 ? 19.042 -1.729 -27.306 1.00 87.06 241 GLU A N 1
ATOM 1917 C CA . GLU A 1 241 ? 19.299 -2.323 -28.631 1.00 87.06 241 GLU A CA 1
ATOM 1918 C C . GLU A 1 241 ? 20.357 -3.431 -28.589 1.00 87.06 241 GLU A C 1
ATOM 1920 O O . GLU A 1 241 ? 20.261 -4.385 -29.355 1.00 87.06 241 GLU A O 1
ATOM 1925 N N . SER A 1 242 ? 21.328 -3.312 -27.682 1.00 87.75 242 SER A N 1
ATOM 1926 C CA . SER A 1 242 ? 22.424 -4.266 -27.500 1.00 87.75 242 SER A CA 1
ATOM 1927 C C . SER A 1 242 ? 22.184 -5.282 -26.383 1.00 87.75 242 SER A C 1
ATOM 1929 O O . SER A 1 242 ? 23.120 -5.987 -26.034 1.00 87.75 242 SER A O 1
ATOM 1931 N N . MET A 1 243 ? 21.000 -5.282 -25.762 1.00 91.12 243 MET A N 1
ATOM 1932 C CA . MET A 1 243 ? 20.671 -6.230 -24.696 1.00 91.12 243 MET A CA 1
ATOM 1933 C C . MET A 1 243 ? 20.081 -7.503 -25.287 1.00 91.12 243 MET A C 1
ATOM 1935 O O . MET A 1 243 ? 19.045 -7.438 -25.963 1.00 91.12 243 MET A O 1
ATOM 1939 N N . ASP A 1 244 ? 20.687 -8.631 -24.945 1.00 93.44 244 ASP A N 1
ATOM 1940 C CA . ASP A 1 244 ? 20.165 -9.964 -25.220 1.00 93.44 244 ASP A CA 1
ATOM 1941 C C . ASP A 1 244 ? 19.235 -10.408 -24.084 1.00 93.44 244 ASP A C 1
ATOM 1943 O O . ASP A 1 244 ? 19.149 -9.770 -23.031 1.00 93.44 244 ASP A O 1
ATOM 1947 N N . TRP A 1 245 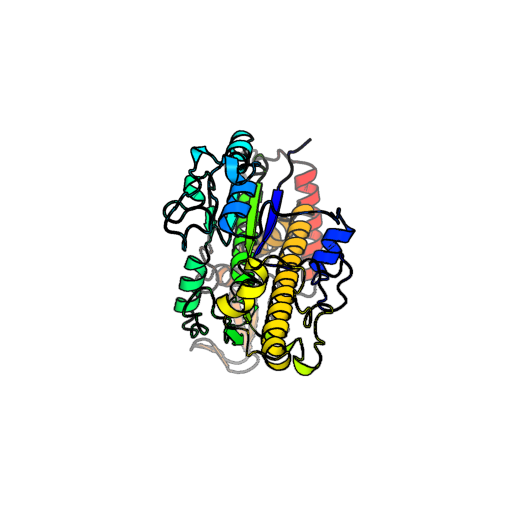? 18.505 -11.511 -24.268 1.00 95.44 245 TRP A N 1
ATOM 1948 C CA . TRP A 1 245 ? 17.555 -11.979 -23.253 1.00 95.44 245 TRP A CA 1
ATOM 1949 C C . TRP A 1 245 ? 18.225 -12.252 -21.900 1.00 95.44 245 TRP A C 1
ATOM 1951 O O . TRP A 1 245 ? 17.649 -11.947 -20.857 1.00 95.44 245 TRP A O 1
ATOM 1961 N N . SER A 1 246 ? 19.467 -12.738 -21.903 1.00 95.56 246 SER A N 1
ATOM 1962 C CA . SER A 1 246 ? 20.247 -12.952 -20.680 1.00 95.56 246 SER A CA 1
ATOM 1963 C C . SER A 1 246 ? 20.515 -11.671 -19.890 1.00 95.56 246 SER A C 1
ATOM 1965 O O . SER A 1 246 ? 20.642 -11.734 -18.672 1.00 95.56 246 SER A O 1
ATOM 1967 N N . ASP A 1 247 ? 20.547 -10.506 -20.545 1.00 94.44 247 ASP A N 1
ATOM 1968 C CA . ASP A 1 247 ? 20.658 -9.213 -19.859 1.00 94.44 247 ASP A CA 1
ATOM 1969 C C . ASP A 1 247 ? 19.320 -8.792 -19.228 1.00 94.44 247 ASP A C 1
ATOM 1971 O O . ASP A 1 247 ? 19.288 -8.068 -18.231 1.00 94.44 247 ASP A O 1
ATOM 1975 N N . TRP A 1 248 ? 18.199 -9.249 -19.796 1.00 94.81 248 TRP A N 1
ATOM 1976 C CA . TRP A 1 248 ? 16.854 -9.006 -19.270 1.00 94.81 248 TRP A CA 1
ATOM 1977 C C . TRP A 1 248 ? 16.505 -9.907 -18.093 1.00 94.81 248 TRP A C 1
ATOM 1979 O O . TRP A 1 248 ? 15.815 -9.457 -17.182 1.00 94.81 248 TRP A O 1
ATOM 1989 N N . GLN A 1 249 ? 16.973 -11.155 -18.092 1.00 96.31 249 GLN A N 1
ATOM 1990 C CA . GLN A 1 249 ? 16.619 -12.160 -17.089 1.00 96.31 249 GLN A CA 1
ATOM 1991 C C . GLN A 1 249 ? 16.776 -11.667 -15.634 1.00 96.31 249 GLN A C 1
ATOM 1993 O O . GLN A 1 249 ? 15.805 -11.790 -14.886 1.00 96.31 249 GLN A O 1
ATOM 1998 N N . PRO A 1 250 ? 17.896 -11.039 -15.212 1.00 96.44 250 PRO A N 1
ATOM 1999 C CA . PRO A 1 250 ? 18.029 -10.522 -13.845 1.00 96.44 250 PRO A CA 1
ATOM 2000 C C . PRO A 1 250 ? 17.042 -9.393 -13.520 1.00 96.44 250 PRO A C 1
ATOM 2002 O O . PRO A 1 250 ? 16.482 -9.352 -12.429 1.00 96.44 250 PRO A O 1
ATOM 2005 N N . LEU A 1 251 ? 16.783 -8.495 -14.479 1.00 95.50 251 LEU A N 1
ATOM 2006 C CA . LEU A 1 251 ? 15.815 -7.402 -14.324 1.00 95.50 251 LEU A CA 1
ATOM 2007 C C . LEU A 1 251 ? 14.397 -7.965 -14.153 1.00 95.50 251 LEU A C 1
ATOM 2009 O O . LEU A 1 251 ? 13.644 -7.529 -13.286 1.00 95.50 251 LEU A O 1
ATOM 2013 N N . VAL A 1 252 ? 14.039 -8.952 -14.975 1.00 96.19 252 VAL A N 1
ATOM 2014 C CA . VAL A 1 252 ? 12.730 -9.610 -14.937 1.00 96.19 252 VAL A CA 1
ATOM 2015 C C . VAL A 1 252 ? 12.555 -10.411 -13.642 1.00 96.19 252 VAL A C 1
ATOM 2017 O O . VAL A 1 252 ? 11.493 -10.327 -13.031 1.00 96.19 252 VAL A O 1
ATOM 2020 N N . ALA A 1 253 ? 13.590 -11.117 -13.177 1.00 97.31 253 ALA A N 1
ATOM 2021 C CA . ALA A 1 253 ? 13.570 -11.824 -11.896 1.00 97.31 253 ALA A CA 1
ATOM 2022 C C . ALA A 1 253 ? 13.332 -10.866 -10.718 1.00 97.31 253 ALA A C 1
ATOM 2024 O O . ALA A 1 253 ? 12.444 -11.108 -9.903 1.00 97.31 253 ALA A O 1
ATOM 2025 N N . ALA A 1 254 ? 14.048 -9.737 -10.670 1.00 97.31 254 ALA A N 1
ATOM 2026 C CA . ALA A 1 254 ? 13.841 -8.722 -9.639 1.00 97.31 254 ALA A CA 1
ATOM 2027 C C . ALA A 1 254 ? 12.436 -8.104 -9.705 1.00 97.31 254 ALA A C 1
ATOM 2029 O O . ALA A 1 254 ? 11.793 -7.931 -8.674 1.00 97.31 254 ALA A O 1
ATOM 2030 N N . TYR A 1 255 ? 11.921 -7.833 -10.911 1.00 97.69 255 TYR A N 1
ATOM 2031 C CA . TYR A 1 255 ? 10.543 -7.372 -11.107 1.00 97.69 255 TYR A CA 1
ATOM 2032 C C . TYR A 1 255 ? 9.522 -8.371 -10.537 1.00 97.69 255 TYR A C 1
ATOM 2034 O O . TYR A 1 255 ? 8.595 -7.968 -9.837 1.00 97.69 255 TYR A O 1
ATOM 2042 N N . PHE A 1 256 ? 9.699 -9.673 -10.787 1.00 97.81 256 PHE A N 1
ATOM 2043 C CA . PHE A 1 256 ? 8.854 -10.722 -10.207 1.00 97.81 256 PHE A CA 1
ATOM 2044 C C . PHE A 1 256 ? 8.978 -10.801 -8.683 1.00 97.81 256 PHE A C 1
ATOM 2046 O O . PHE A 1 256 ? 7.957 -10.911 -8.004 1.00 97.81 256 PHE A O 1
ATOM 2053 N N . GLY A 1 257 ? 10.191 -10.657 -8.143 1.00 97.88 257 GLY A N 1
ATOM 2054 C CA . GLY A 1 257 ? 10.432 -10.543 -6.704 1.00 97.88 257 GLY A CA 1
ATOM 2055 C C . GLY A 1 257 ? 9.662 -9.379 -6.076 1.00 97.88 257 GLY A C 1
ATOM 2056 O O . GLY A 1 257 ? 8.982 -9.564 -5.073 1.00 97.88 257 GLY A O 1
ATOM 2057 N N . MET A 1 258 ? 9.683 -8.197 -6.700 1.00 98.25 258 MET A N 1
ATOM 2058 C CA . MET A 1 258 ? 8.924 -7.032 -6.224 1.00 98.25 258 MET A CA 1
ATOM 2059 C C . MET A 1 258 ? 7.410 -7.275 -6.243 1.00 98.25 258 MET A C 1
ATOM 2061 O O . MET A 1 258 ? 6.717 -6.848 -5.324 1.00 98.25 258 MET A O 1
ATOM 2065 N N . VAL A 1 259 ? 6.886 -7.959 -7.268 1.00 98.38 259 VAL A N 1
ATOM 2066 C CA . VAL A 1 259 ? 5.459 -8.324 -7.325 1.00 98.38 259 VAL A CA 1
ATOM 2067 C C . VAL A 1 259 ? 5.093 -9.260 -6.174 1.00 98.38 259 VAL A C 1
ATOM 2069 O O . VAL A 1 259 ? 4.096 -9.014 -5.504 1.00 98.38 259 VAL A O 1
ATOM 2072 N N . ALA A 1 260 ? 5.904 -10.289 -5.913 1.00 97.94 260 ALA A N 1
ATOM 2073 C CA . ALA A 1 260 ? 5.687 -11.197 -4.788 1.00 97.94 260 ALA A CA 1
ATOM 2074 C C . ALA A 1 260 ? 5.766 -10.465 -3.435 1.00 97.94 260 ALA A C 1
ATOM 2076 O O . ALA A 1 260 ? 4.919 -10.669 -2.573 1.00 97.94 260 ALA A O 1
ATOM 2077 N N . GLN A 1 261 ? 6.721 -9.543 -3.276 1.00 98.12 261 GLN A N 1
ATOM 2078 C CA . GLN A 1 261 ? 6.837 -8.725 -2.067 1.00 98.12 261 GLN A CA 1
ATOM 2079 C C . GLN A 1 261 ? 5.600 -7.846 -1.839 1.00 98.12 261 GLN A C 1
ATOM 2081 O O . GLN A 1 261 ? 5.158 -7.694 -0.702 1.00 98.12 261 GLN A O 1
ATOM 2086 N N . ILE A 1 262 ? 5.041 -7.261 -2.903 1.00 98.44 262 ILE A N 1
ATOM 2087 C CA . ILE A 1 262 ? 3.800 -6.480 -2.830 1.00 98.44 262 ILE A CA 1
ATOM 2088 C C . ILE A 1 262 ? 2.614 -7.380 -2.475 1.00 98.44 262 ILE A C 1
ATOM 2090 O O . ILE A 1 262 ? 1.788 -6.969 -1.667 1.00 98.44 262 ILE A O 1
ATOM 2094 N N . ASP A 1 263 ? 2.527 -8.592 -3.029 1.00 98.56 263 ASP A N 1
ATOM 2095 C CA . ASP A 1 263 ? 1.451 -9.532 -2.693 1.00 98.56 263 ASP A CA 1
ATOM 2096 C C . ASP A 1 263 ? 1.447 -9.889 -1.200 1.00 98.56 263 ASP A C 1
ATOM 2098 O O . ASP A 1 263 ? 0.395 -9.831 -0.569 1.00 98.56 263 ASP A O 1
ATOM 2102 N N . ASP A 1 264 ? 2.615 -10.121 -0.596 1.00 98.25 264 ASP A N 1
ATOM 2103 C CA . ASP A 1 264 ? 2.714 -10.359 0.851 1.00 98.25 264 ASP A CA 1
ATOM 2104 C C . ASP A 1 264 ? 2.259 -9.142 1.672 1.00 98.25 264 ASP A C 1
ATOM 2106 O O . ASP A 1 264 ? 1.653 -9.285 2.734 1.00 98.25 264 ASP A O 1
ATOM 2110 N N . GLN A 1 265 ? 2.484 -7.922 1.177 1.00 98.31 265 GLN A N 1
ATOM 2111 C CA . GLN A 1 265 ? 1.937 -6.726 1.816 1.00 98.31 265 GLN A CA 1
ATOM 2112 C C . GLN A 1 265 ? 0.419 -6.611 1.651 1.00 98.31 265 GLN A C 1
ATOM 2114 O O . GLN A 1 265 ? -0.273 -6.219 2.590 1.00 98.31 265 GLN A O 1
ATOM 2119 N N . VAL A 1 266 ? -0.118 -6.991 0.489 1.00 98.00 266 VAL A N 1
ATOM 2120 C CA . VAL A 1 266 ? -1.567 -7.103 0.285 1.00 98.00 266 VAL A CA 1
ATOM 2121 C C . VAL A 1 266 ? -2.152 -8.138 1.248 1.00 98.00 266 VAL A C 1
ATOM 2123 O O . VAL A 1 266 ? -3.195 -7.864 1.831 1.00 98.00 266 VAL A O 1
ATOM 2126 N N . ALA A 1 267 ? -1.473 -9.263 1.495 1.00 96.81 267 ALA A N 1
ATOM 2127 C CA . ALA A 1 267 ? -1.901 -10.261 2.478 1.00 96.81 267 ALA A CA 1
ATOM 2128 C C . ALA A 1 267 ? -2.091 -9.633 3.863 1.00 96.81 267 ALA A C 1
ATOM 2130 O O . ALA A 1 267 ? -3.176 -9.716 4.430 1.00 96.81 267 ALA A O 1
ATOM 2131 N N . ARG A 1 268 ? -1.080 -8.899 4.349 1.00 95.88 268 ARG A N 1
ATOM 2132 C CA . ARG A 1 268 ? -1.132 -8.196 5.644 1.00 95.88 268 ARG A CA 1
ATOM 2133 C C . ARG A 1 268 ? -2.299 -7.216 5.732 1.00 95.88 268 ARG A C 1
ATOM 2135 O O . ARG A 1 268 ? -2.944 -7.113 6.770 1.00 95.88 268 ARG A O 1
ATOM 2142 N N . VAL A 1 269 ? -2.575 -6.495 4.646 1.00 93.88 269 VAL A N 1
ATOM 2143 C CA . VAL A 1 269 ? -3.722 -5.583 4.560 1.00 93.88 269 VAL A CA 1
ATOM 2144 C C . VAL A 1 269 ? -5.045 -6.338 4.627 1.00 93.88 269 VAL A C 1
ATOM 2146 O O . VAL A 1 269 ? -5.944 -5.908 5.342 1.00 93.88 269 VAL A O 1
ATOM 2149 N N . LEU A 1 270 ? -5.191 -7.440 3.891 1.00 90.62 270 LEU A N 1
ATOM 2150 C CA . LEU A 1 270 ? -6.417 -8.239 3.905 1.00 90.62 270 LEU A CA 1
ATOM 2151 C C . LEU A 1 270 ? -6.651 -8.884 5.273 1.00 90.62 270 LEU A C 1
ATOM 2153 O O . LEU A 1 270 ? -7.775 -8.838 5.762 1.00 90.62 270 LEU A O 1
ATOM 2157 N N . ASP A 1 271 ? -5.602 -9.407 5.905 1.00 85.19 271 ASP A N 1
ATOM 2158 C CA . ASP A 1 271 ? -5.673 -9.992 7.244 1.00 85.19 271 ASP A CA 1
ATOM 2159 C C . ASP A 1 271 ? -6.085 -8.936 8.284 1.00 85.19 271 ASP A C 1
ATOM 2161 O O . ASP A 1 271 ? -6.935 -9.196 9.135 1.00 85.19 271 ASP A O 1
ATOM 2165 N N . GLU A 1 272 ? -5.570 -7.707 8.170 1.00 79.56 272 GLU A N 1
ATOM 2166 C CA . GLU A 1 272 ? -6.002 -6.593 9.017 1.00 79.56 272 GLU A CA 1
ATOM 2167 C C . GLU A 1 272 ? -7.447 -6.174 8.729 1.00 79.56 272 GLU A C 1
ATOM 2169 O O . GLU A 1 272 ? -8.211 -5.906 9.651 1.00 79.56 272 GLU A O 1
ATOM 2174 N N . LEU A 1 273 ? -7.873 -6.143 7.465 1.00 78.88 273 LEU A N 1
ATOM 2175 C CA . LEU A 1 273 ? -9.268 -5.868 7.121 1.00 78.88 273 LEU A CA 1
ATOM 2176 C C . LEU A 1 273 ? -10.210 -6.951 7.648 1.00 78.88 273 LEU A C 1
ATOM 2178 O O . LEU A 1 273 ? -11.342 -6.638 8.000 1.00 78.88 273 LEU A O 1
ATOM 2182 N N . GLU A 1 274 ? -9.781 -8.208 7.700 1.00 76.62 274 GLU A N 1
ATOM 2183 C CA . GLU A 1 274 ? -10.543 -9.286 8.328 1.00 76.62 274 GLU A CA 1
ATOM 2184 C C . GLU A 1 274 ? -10.601 -9.143 9.838 1.00 76.62 274 GLU A C 1
ATOM 2186 O O . GLU A 1 274 ? -11.685 -9.291 10.406 1.00 76.62 274 GLU A O 1
ATOM 2191 N N . ARG A 1 275 ? -9.481 -8.770 10.468 1.00 66.75 275 ARG A N 1
ATOM 2192 C CA . ARG A 1 275 ? -9.447 -8.381 11.879 1.00 66.75 275 ARG A CA 1
ATOM 2193 C C . ARG A 1 275 ? -10.476 -7.277 12.127 1.00 66.75 275 ARG A C 1
ATOM 2195 O O . ARG A 1 275 ? -11.396 -7.477 12.910 1.00 66.75 275 ARG A O 1
ATOM 2202 N N . LEU A 1 276 ? -10.418 -6.195 11.345 1.00 62.19 276 LEU A N 1
ATOM 2203 C CA . LEU A 1 276 ? -11.320 -5.047 11.445 1.00 62.19 276 LEU A CA 1
ATOM 2204 C C . LEU A 1 276 ? -12.790 -5.370 11.122 1.00 62.19 276 LEU A C 1
ATOM 2206 O O . LEU A 1 276 ? -13.700 -4.839 11.751 1.00 62.19 276 LEU A O 1
ATOM 2210 N N . ARG A 1 277 ? -13.067 -6.240 10.144 1.00 62.62 277 ARG A N 1
ATOM 2211 C CA . ARG A 1 277 ? -14.435 -6.694 9.815 1.00 62.62 277 ARG A CA 1
ATOM 2212 C C . ARG A 1 277 ? -15.008 -7.627 10.872 1.00 62.62 277 ARG A C 1
ATOM 2214 O O . ARG A 1 277 ? -16.227 -7.719 10.996 1.00 62.62 277 ARG A O 1
ATOM 2221 N N . GLY A 1 278 ? -14.146 -8.311 11.615 1.00 57.09 278 GLY A N 1
ATOM 2222 C CA . GLY A 1 278 ? -14.528 -9.042 12.809 1.00 57.09 278 GLY A CA 1
ATOM 2223 C C . GLY A 1 278 ? -14.896 -8.135 13.987 1.00 57.09 278 GLY A C 1
ATOM 2224 O O . GLY A 1 278 ? -15.359 -8.675 14.995 1.00 57.09 278 GLY A O 1
ATOM 2225 N N . GLU A 1 279 ? -14.683 -6.804 13.905 1.00 55.62 279 GLU A N 1
ATOM 2226 C CA . GLU A 1 279 ? -14.668 -5.934 15.087 1.00 55.62 279 GLU A CA 1
ATOM 2227 C C . GLU A 1 279 ? -16.059 -5.604 15.612 1.00 55.62 279 GLU A C 1
ATOM 2229 O O . GLU A 1 279 ? -16.804 -4.843 14.988 1.00 55.62 279 GLU A O 1
ATOM 2234 N N . PRO A 1 280 ? -16.473 -6.234 16.713 1.00 48.16 280 PRO A N 1
ATOM 2235 C CA . PRO A 1 280 ? -16.022 -6.170 18.122 1.00 48.16 280 PRO A CA 1
ATOM 2236 C C . PRO A 1 280 ? -14.526 -6.300 18.587 1.00 48.16 280 PRO A C 1
ATOM 2238 O O . PRO A 1 280 ? -14.321 -6.720 19.723 1.00 48.16 280 PRO A O 1
ATOM 2241 N N . THR A 1 281 ? -13.451 -5.979 17.842 1.00 60.91 281 THR A N 1
ATOM 2242 C CA . THR A 1 281 ? -12.093 -6.576 18.034 1.00 60.91 281 THR A CA 1
ATOM 2243 C C . THR A 1 281 ? -10.997 -5.678 18.607 1.00 60.91 281 THR A C 1
ATOM 2245 O O . THR A 1 281 ? -9.836 -6.078 18.622 1.00 60.91 281 THR A O 1
ATOM 2248 N N . LEU A 1 282 ? -11.348 -4.564 19.245 1.00 68.69 282 LEU A N 1
ATOM 2249 C CA . LEU A 1 282 ? -10.509 -4.005 20.306 1.00 68.69 282 LEU A CA 1
ATOM 2250 C C . LEU A 1 282 ? -10.523 -4.887 21.555 1.00 68.69 282 LEU A C 1
ATOM 2252 O O . LEU A 1 282 ? -9.699 -4.692 22.433 1.00 68.69 282 LEU A O 1
ATOM 2256 N N . LEU A 1 283 ? -11.435 -5.860 21.670 1.00 73.69 283 LEU A N 1
ATOM 2257 C CA . LEU A 1 283 ? -11.529 -6.689 22.869 1.00 73.69 283 LEU A CA 1
ATOM 2258 C C . LEU A 1 283 ? -10.238 -7.454 23.196 1.00 73.69 283 LEU A C 1
ATOM 2260 O O . LEU A 1 283 ? -9.817 -7.358 24.344 1.00 73.69 283 LEU A O 1
ATOM 2264 N N . PRO A 1 284 ? -9.556 -8.144 22.262 1.00 79.81 284 PRO A N 1
ATOM 2265 C CA . PRO A 1 284 ? -8.297 -8.815 22.580 1.00 79.81 284 PRO A CA 1
ATOM 2266 C C . PRO A 1 284 ? -7.204 -7.858 23.078 1.00 79.81 284 PRO A C 1
ATOM 2268 O O . PRO A 1 284 ? -6.593 -8.124 24.110 1.00 79.81 284 PRO A O 1
ATOM 2271 N N . THR A 1 285 ? -6.990 -6.721 22.410 1.00 83.44 285 THR A N 1
ATOM 2272 C CA . THR A 1 285 ? -5.976 -5.732 22.826 1.00 83.44 285 THR A CA 1
ATOM 2273 C C . THR A 1 285 ? -6.371 -5.016 24.116 1.00 83.44 285 THR A C 1
ATOM 2275 O O . THR A 1 285 ? -5.530 -4.800 24.985 1.00 83.44 285 THR A O 1
ATOM 2278 N N . ALA A 1 286 ? -7.661 -4.724 24.296 1.00 83.56 286 ALA A N 1
ATOM 2279 C CA . ALA A 1 286 ? -8.202 -4.150 25.518 1.00 83.56 286 ALA A CA 1
ATOM 2280 C C . ALA A 1 286 ? -8.043 -5.110 26.697 1.00 83.56 286 ALA A C 1
ATOM 2282 O O . ALA A 1 286 ? -7.733 -4.661 27.792 1.00 83.56 286 ALA A O 1
ATOM 2283 N N . ILE A 1 287 ? -8.222 -6.419 26.497 1.00 90.00 287 ILE A N 1
ATOM 2284 C CA . ILE A 1 287 ? -8.013 -7.425 27.544 1.00 90.00 287 ILE A CA 1
ATOM 2285 C C . ILE A 1 287 ? -6.554 -7.428 27.992 1.00 90.00 287 ILE A C 1
ATOM 2287 O O . ILE A 1 287 ? -6.307 -7.366 29.196 1.00 90.00 287 ILE A O 1
ATOM 2291 N N . GLU A 1 288 ? -5.595 -7.434 27.062 1.00 93.81 288 GLU A N 1
ATOM 2292 C CA . GLU A 1 288 ? -4.176 -7.343 27.429 1.00 93.81 288 GLU A CA 1
ATOM 2293 C C . GLU A 1 288 ? -3.868 -6.009 28.130 1.00 93.81 288 GLU A C 1
ATOM 2295 O O . GLU A 1 288 ? -3.169 -5.985 29.142 1.00 93.81 288 GLU A O 1
ATOM 2300 N N . GLU A 1 289 ? -4.439 -4.891 27.671 1.00 92.81 289 GLU A N 1
ATOM 2301 C CA . GLU A 1 289 ? -4.228 -3.606 28.341 1.00 92.81 289 GLU A CA 1
ATOM 2302 C C . GLU A 1 289 ? -4.839 -3.560 29.742 1.00 92.81 289 GLU A C 1
ATOM 2304 O O . GLU A 1 289 ? -4.193 -3.070 30.663 1.00 92.81 289 GLU A O 1
ATOM 2309 N N . LEU A 1 290 ? -6.040 -4.096 29.946 1.00 91.25 290 LEU A N 1
ATOM 2310 C CA . LEU A 1 290 ? -6.665 -4.169 31.266 1.00 91.25 290 LEU A CA 1
ATOM 2311 C C . LEU A 1 290 ? -5.844 -5.053 32.215 1.00 91.25 290 LEU A C 1
ATOM 2313 O O . LEU A 1 290 ? -5.668 -4.707 33.381 1.00 91.25 290 LEU A O 1
ATOM 2317 N N . LEU A 1 291 ? -5.284 -6.156 31.709 1.00 93.62 291 LEU A N 1
ATOM 2318 C CA . LEU A 1 291 ? -4.380 -7.029 32.461 1.00 93.62 291 LEU A CA 1
ATOM 2319 C C . LEU A 1 291 ? -3.057 -6.340 32.821 1.00 93.62 291 LEU A C 1
ATOM 2321 O O . LEU A 1 291 ? -2.516 -6.582 33.904 1.00 93.62 291 LEU A O 1
ATOM 2325 N N . ARG A 1 292 ? -2.534 -5.483 31.937 1.00 95.12 292 ARG A N 1
ATOM 2326 C CA . ARG A 1 292 ? -1.362 -4.650 32.222 1.00 95.12 292 ARG A CA 1
ATOM 2327 C C . ARG A 1 292 ? -1.688 -3.577 33.265 1.00 95.12 292 ARG A C 1
ATOM 2329 O O . ARG A 1 292 ? -0.970 -3.473 34.257 1.00 95.12 292 ARG A O 1
ATOM 2336 N N . TYR A 1 293 ? -2.742 -2.800 33.024 1.00 90.19 293 TYR A N 1
ATOM 2337 C CA . TYR A 1 293 ? -3.101 -1.591 33.766 1.00 90.19 293 TYR A CA 1
ATOM 2338 C C . TYR A 1 293 ? -3.554 -1.890 35.195 1.00 90.19 293 TYR A C 1
ATOM 2340 O O . TYR A 1 293 ? -3.098 -1.251 36.134 1.00 90.19 293 TYR A O 1
ATOM 2348 N N . ASP A 1 294 ? -4.422 -2.885 35.379 1.00 88.88 294 ASP A N 1
ATOM 2349 C CA . ASP A 1 294 ? -4.891 -3.281 36.708 1.00 88.88 294 ASP A CA 1
ATOM 2350 C C . ASP A 1 294 ? -5.269 -4.767 36.741 1.00 88.88 294 ASP A C 1
ATOM 2352 O O . ASP A 1 294 ? -6.414 -5.172 36.952 1.00 88.88 294 ASP A O 1
ATOM 2356 N N . GLY A 1 295 ? -4.278 -5.617 36.466 1.00 87.44 295 GLY A N 1
ATOM 2357 C CA . GLY A 1 295 ? -4.456 -7.062 36.508 1.00 87.44 295 GLY A CA 1
ATOM 2358 C C . GLY A 1 295 ? -4.791 -7.579 37.919 1.00 87.44 295 GLY A C 1
ATOM 2359 O O . GLY A 1 295 ? -4.324 -7.037 38.922 1.00 87.44 295 GLY A O 1
ATOM 2360 N N . PRO A 1 296 ? -5.519 -8.702 38.042 1.00 86.81 296 PRO A N 1
ATOM 2361 C CA . PRO A 1 296 ? -5.933 -9.244 39.342 1.00 86.81 296 PRO A CA 1
ATOM 2362 C C . PRO A 1 296 ? -4.761 -9.712 40.223 1.00 86.81 296 PRO A C 1
ATOM 2364 O O . PRO A 1 296 ? -4.915 -9.870 41.434 1.00 86.81 296 PRO A O 1
ATOM 2367 N N . VAL A 1 297 ? -3.588 -9.961 39.631 1.00 89.38 297 VAL A N 1
ATOM 2368 C CA . VAL A 1 297 ? -2.377 -10.391 40.340 1.00 89.38 297 VAL A CA 1
ATOM 2369 C C . VAL A 1 297 ? -1.333 -9.282 40.274 1.00 89.38 297 VAL A C 1
ATOM 2371 O O . VAL A 1 297 ? -0.659 -9.103 39.266 1.00 89.38 297 VAL A O 1
ATOM 2374 N N . GLN A 1 298 ? -1.172 -8.568 41.385 1.00 92.75 298 GLN A N 1
ATOM 2375 C CA . GLN A 1 298 ? -0.260 -7.422 41.485 1.00 92.75 298 GLN A CA 1
ATOM 2376 C C . GLN A 1 298 ? 1.136 -7.796 42.006 1.00 92.75 298 GLN A C 1
ATOM 2378 O O . GLN A 1 298 ? 2.099 -7.054 41.807 1.00 92.75 298 GLN A O 1
ATOM 2383 N N . ALA A 1 299 ? 1.283 -8.963 42.637 1.00 93.00 299 ALA A N 1
ATOM 2384 C CA . ALA A 1 299 ? 2.574 -9.477 43.075 1.00 93.00 299 ALA A CA 1
ATOM 2385 C C . ALA A 1 299 ? 2.584 -11.007 43.162 1.00 93.00 299 ALA A C 1
ATOM 2387 O O . ALA A 1 299 ? 1.551 -11.645 43.364 1.00 93.00 299 ALA A O 1
ATOM 2388 N N . THR A 1 300 ? 3.773 -11.598 43.062 1.00 91.56 300 THR A N 1
ATOM 2389 C CA . THR A 1 300 ? 4.003 -13.024 43.331 1.00 91.56 300 THR A CA 1
ATOM 2390 C C . THR A 1 300 ? 5.253 -13.211 44.180 1.00 91.56 300 THR A C 1
ATOM 2392 O O . THR A 1 300 ? 6.162 -12.390 44.152 1.00 91.56 300 THR A O 1
ATOM 2395 N N . ILE A 1 301 ? 5.332 -14.324 44.907 1.00 93.00 301 ILE A N 1
ATOM 2396 C CA . ILE A 1 301 ? 6.498 -14.669 45.729 1.00 93.00 301 ILE A CA 1
ATOM 2397 C C . ILE A 1 301 ? 7.339 -15.749 45.031 1.00 93.00 301 ILE A C 1
ATOM 2399 O O . ILE A 1 301 ? 6.803 -16.650 44.372 1.00 93.00 301 ILE A O 1
ATOM 2403 N N . ARG A 1 302 ? 8.663 -15.652 45.157 1.00 91.06 302 ARG A N 1
ATOM 2404 C CA . ARG A 1 302 ? 9.658 -16.662 44.769 1.00 91.06 302 ARG A CA 1
ATOM 2405 C C . ARG A 1 302 ? 10.600 -16.940 45.941 1.00 91.06 302 ARG A C 1
ATOM 2407 O O . ARG A 1 302 ? 10.684 -16.140 46.865 1.00 91.06 302 ARG A O 1
ATOM 2414 N N . VAL A 1 303 ? 11.277 -18.085 45.900 1.00 94.00 303 VAL A N 1
ATOM 2415 C CA . VAL A 1 303 ? 12.292 -18.481 46.886 1.00 94.00 303 VAL A CA 1
ATOM 2416 C C . VAL A 1 303 ? 13.604 -18.705 46.144 1.00 94.00 303 VAL A C 1
ATOM 2418 O O . VAL A 1 303 ? 13.614 -19.438 45.151 1.00 94.00 303 VAL A O 1
ATOM 2421 N N . ALA A 1 304 ? 14.684 -18.082 46.611 1.00 94.31 304 ALA A N 1
ATOM 2422 C CA . ALA A 1 304 ? 16.034 -18.339 46.119 1.00 94.31 304 ALA A CA 1
ATOM 2423 C C . ALA A 1 304 ? 16.416 -19.802 46.400 1.00 94.31 304 ALA A C 1
ATOM 2425 O O . ALA A 1 304 ? 16.311 -20.259 47.536 1.00 94.31 304 ALA A O 1
ATOM 2426 N N . ARG A 1 305 ? 16.806 -20.562 45.369 1.00 94.75 305 ARG A N 1
ATOM 2427 C CA . ARG A 1 305 ? 17.213 -21.978 45.513 1.00 94.75 305 ARG A CA 1
ATOM 2428 C C . ARG A 1 305 ? 18.709 -22.169 45.741 1.00 94.75 305 ARG A C 1
ATOM 2430 O O . ARG A 1 305 ? 19.129 -23.275 46.043 1.00 94.75 305 ARG A O 1
ATOM 2437 N N . GLU A 1 306 ? 19.468 -21.111 45.540 1.00 96.06 306 GLU A N 1
ATOM 2438 C CA . GLU A 1 306 ? 20.905 -21.007 45.729 1.00 96.06 306 GLU A CA 1
ATOM 2439 C C . GLU A 1 306 ? 21.210 -19.529 45.970 1.00 96.06 306 GLU A C 1
ATOM 2441 O O . GLU A 1 306 ? 20.341 -18.679 45.743 1.00 96.06 306 GLU A O 1
ATOM 2446 N N . ASP A 1 307 ? 22.424 -19.229 46.409 1.00 96.12 307 ASP A N 1
ATOM 2447 C CA . ASP A 1 307 ? 22.898 -17.855 46.494 1.00 96.12 307 ASP A CA 1
ATOM 2448 C C . ASP A 1 307 ? 22.962 -17.236 45.086 1.00 96.12 307 ASP A C 1
ATOM 2450 O O . ASP A 1 307 ? 23.574 -17.804 44.178 1.00 96.12 307 ASP A O 1
ATOM 2454 N N . LEU A 1 308 ? 22.353 -16.064 44.887 1.00 95.31 308 LEU A N 1
ATOM 2455 C CA . LEU A 1 308 ? 22.354 -15.371 43.594 1.00 95.31 308 LEU A CA 1
ATOM 2456 C C . LEU A 1 308 ? 22.503 -13.855 43.733 1.00 95.31 308 LEU A C 1
ATOM 2458 O O . LEU A 1 308 ? 22.132 -13.272 44.747 1.00 95.31 308 LEU A O 1
ATOM 2462 N N . GLU A 1 309 ? 23.008 -13.205 42.684 1.00 95.31 309 GLU A N 1
ATOM 2463 C CA . GLU A 1 309 ? 22.954 -11.747 42.548 1.00 95.31 309 GLU A CA 1
ATOM 2464 C C . GLU A 1 309 ? 21.897 -11.322 41.524 1.00 95.31 309 GLU A C 1
ATOM 2466 O O . GLU A 1 309 ? 21.880 -11.816 40.394 1.00 95.31 309 GLU A O 1
ATOM 2471 N N . ILE A 1 310 ? 21.042 -10.369 41.904 1.00 88.56 310 ILE A N 1
ATOM 2472 C CA . ILE A 1 310 ? 20.078 -9.704 41.017 1.00 88.56 310 ILE A CA 1
ATOM 2473 C C . ILE A 1 310 ? 20.266 -8.198 41.154 1.00 88.56 310 ILE A C 1
ATOM 2475 O O . ILE A 1 310 ? 20.124 -7.667 42.249 1.00 88.56 310 ILE A O 1
ATOM 2479 N N . ASP A 1 311 ? 20.561 -7.514 40.049 1.00 87.06 311 ASP A N 1
ATOM 2480 C CA . ASP A 1 311 ? 20.715 -6.049 40.006 1.00 87.06 311 ASP A CA 1
ATOM 2481 C C . ASP A 1 311 ? 21.661 -5.491 41.096 1.00 87.06 311 ASP A C 1
ATOM 2483 O O . ASP A 1 311 ? 21.396 -4.482 41.742 1.00 87.06 311 ASP A O 1
ATOM 2487 N N . GLY A 1 312 ? 22.765 -6.204 41.358 1.00 91.62 312 GLY A N 1
ATOM 2488 C CA . GLY A 1 312 ? 23.748 -5.843 42.389 1.00 91.62 312 GLY A CA 1
ATOM 2489 C C . GLY A 1 312 ? 23.328 -6.160 43.831 1.00 91.62 312 GLY A C 1
ATOM 2490 O O . GLY A 1 312 ? 24.024 -5.767 44.768 1.00 91.62 312 GLY A O 1
ATOM 2491 N N . HIS A 1 313 ? 22.212 -6.867 44.029 1.00 91.81 313 HIS A N 1
ATOM 2492 C CA . HIS A 1 313 ? 21.765 -7.357 45.329 1.00 91.81 313 HIS A CA 1
ATOM 2493 C C . HIS A 1 313 ? 22.026 -8.855 45.479 1.00 91.81 313 HIS A C 1
ATOM 2495 O O . HIS A 1 313 ? 21.488 -9.669 44.727 1.00 91.81 313 HIS A O 1
ATOM 2501 N N . HIS A 1 314 ? 22.810 -9.214 46.495 1.00 95.62 314 HIS A N 1
ATOM 2502 C CA . HIS A 1 314 ? 23.023 -10.599 46.896 1.00 95.62 314 HIS A CA 1
ATOM 2503 C C . HIS A 1 314 ? 21.813 -11.140 47.671 1.00 95.62 314 HIS A C 1
ATOM 2505 O O . HIS A 1 314 ? 21.354 -10.522 48.634 1.00 95.62 314 HIS A O 1
ATOM 2511 N N . LEU A 1 315 ? 21.311 -12.296 47.246 1.00 96.06 315 LEU A N 1
ATOM 2512 C CA . LEU A 1 315 ? 20.220 -13.039 47.862 1.00 96.06 315 LEU A CA 1
ATOM 2513 C C . LEU A 1 315 ? 20.758 -14.393 48.315 1.00 96.06 315 LEU A C 1
ATOM 2515 O O . LEU A 1 315 ? 21.225 -15.169 47.485 1.00 96.06 315 LEU A O 1
ATOM 2519 N N . GLU A 1 316 ? 20.655 -14.678 49.610 1.00 96.88 316 GLU A N 1
ATOM 2520 C CA . GLU A 1 316 ? 21.024 -15.981 50.170 1.00 96.88 316 GLU A CA 1
ATOM 2521 C C . GLU A 1 316 ? 19.986 -17.049 49.793 1.00 96.88 316 GLU A C 1
ATOM 2523 O O . GLU A 1 316 ? 18.786 -16.752 49.674 1.00 96.88 316 GLU A O 1
ATOM 2528 N N . GLU A 1 317 ? 20.426 -18.301 49.664 1.00 96.44 317 GLU A N 1
ATOM 2529 C CA . GLU A 1 317 ? 19.547 -19.461 49.528 1.00 96.44 317 GLU A CA 1
ATOM 2530 C C . GLU A 1 317 ? 18.432 -19.437 50.592 1.00 96.44 317 GLU A C 1
ATOM 2532 O O . GLU A 1 317 ? 18.654 -19.233 51.785 1.00 96.44 317 GLU A O 1
ATOM 2537 N N . GLY A 1 318 ? 17.191 -19.652 50.155 1.00 94.81 318 GLY A N 1
ATOM 2538 C CA . GLY A 1 318 ? 16.005 -19.622 51.011 1.00 94.81 318 GLY A CA 1
ATOM 2539 C C . GLY A 1 318 ? 15.363 -18.242 51.173 1.00 94.81 318 GLY A C 1
ATOM 2540 O O . GLY A 1 318 ? 14.258 -18.158 51.715 1.00 94.81 318 GLY A O 1
ATOM 2541 N N . SER A 1 319 ? 15.979 -17.171 50.663 1.00 96.00 319 SER A N 1
ATOM 2542 C CA . SER A 1 319 ? 15.391 -15.826 50.693 1.00 96.00 319 SER A CA 1
ATOM 2543 C C . SER A 1 319 ? 14.058 -15.758 49.943 1.00 96.00 319 SER A C 1
ATOM 2545 O O . SER A 1 319 ? 13.926 -16.276 48.830 1.00 96.00 319 SER A O 1
ATOM 2547 N N . LEU A 1 320 ? 13.072 -15.070 50.530 1.00 94.50 320 LEU A N 1
ATOM 2548 C CA . LEU A 1 320 ? 11.799 -14.761 49.872 1.00 94.50 320 LEU A CA 1
ATOM 2549 C C . LEU A 1 320 ? 11.937 -13.505 49.008 1.00 94.50 320 LEU A C 1
ATOM 2551 O O . LEU A 1 320 ? 12.286 -12.437 49.503 1.00 94.50 320 LEU A O 1
ATOM 2555 N N . VAL A 1 321 ? 11.588 -13.625 47.729 1.00 91.69 321 VAL A N 1
ATOM 2556 C CA . VAL A 1 321 ? 11.600 -12.527 46.758 1.00 91.69 321 VAL A CA 1
ATOM 2557 C C . VAL A 1 321 ? 10.167 -12.202 46.370 1.00 91.69 321 VAL A C 1
ATOM 2559 O O . VAL A 1 321 ? 9.475 -13.025 45.765 1.00 91.69 321 VAL A O 1
ATOM 2562 N N . LEU A 1 322 ? 9.715 -10.999 46.718 1.00 92.69 322 LEU A N 1
ATOM 2563 C CA . LEU A 1 322 ? 8.432 -10.473 46.269 1.00 92.69 322 LEU A CA 1
ATOM 2564 C C . LEU A 1 322 ? 8.626 -9.768 44.924 1.00 92.69 322 LEU A C 1
ATOM 2566 O O . LEU A 1 322 ? 9.315 -8.757 44.839 1.00 92.69 322 LEU A O 1
ATOM 2570 N N . VAL A 1 323 ? 8.000 -10.295 43.878 1.00 90.81 323 VAL A N 1
ATOM 2571 C CA . VAL A 1 323 ? 8.028 -9.727 42.529 1.00 90.81 323 VAL A CA 1
ATOM 2572 C C . VAL A 1 323 ? 6.791 -8.853 42.349 1.00 90.81 323 VAL A C 1
ATOM 2574 O O . VAL A 1 323 ? 5.673 -9.371 42.324 1.00 90.81 323 VAL A O 1
ATOM 2577 N N . GLY A 1 324 ? 6.989 -7.539 42.233 1.00 93.62 324 GLY A N 1
ATOM 2578 C CA . GLY A 1 324 ? 5.920 -6.569 41.987 1.00 93.62 324 GLY A CA 1
ATOM 2579 C C . GLY A 1 324 ? 5.500 -6.549 40.518 1.00 93.62 324 GLY A C 1
ATOM 2580 O O . GLY A 1 324 ? 6.049 -5.782 39.734 1.00 93.62 324 GLY A O 1
ATOM 2581 N N . ILE A 1 325 ? 4.523 -7.381 40.150 1.00 94.31 325 ILE A N 1
ATOM 2582 C CA . ILE A 1 325 ? 3.985 -7.467 38.780 1.00 94.31 325 ILE A CA 1
ATOM 2583 C C . ILE A 1 325 ? 3.326 -6.147 38.372 1.00 94.31 325 ILE A C 1
ATOM 2585 O O . ILE A 1 325 ? 3.559 -5.678 37.264 1.00 94.31 325 ILE A O 1
ATOM 2589 N N . GLY A 1 326 ? 2.570 -5.519 39.276 1.00 93.44 326 GLY A N 1
ATOM 2590 C CA . GLY A 1 326 ? 1.942 -4.220 39.022 1.00 93.44 326 GLY A CA 1
ATOM 2591 C C . GLY A 1 326 ? 2.952 -3.136 38.663 1.00 93.44 326 GLY A C 1
ATOM 2592 O O . GLY A 1 326 ? 2.797 -2.447 37.657 1.00 93.44 326 GLY A O 1
ATOM 2593 N N . ALA A 1 327 ? 4.034 -3.050 39.444 1.00 94.12 327 ALA A N 1
ATOM 2594 C CA . ALA A 1 327 ? 5.126 -2.114 39.194 1.00 94.12 327 ALA A CA 1
ATOM 2595 C C . ALA A 1 327 ? 5.844 -2.417 37.869 1.00 94.12 327 ALA A C 1
ATOM 2597 O O . ALA A 1 327 ? 6.095 -1.502 37.094 1.00 94.12 327 ALA A O 1
ATOM 2598 N N . ALA A 1 328 ? 6.111 -3.693 37.571 1.00 94.19 328 ALA A N 1
ATOM 2599 C CA . ALA A 1 328 ? 6.729 -4.096 36.307 1.00 94.19 328 ALA A CA 1
ATOM 2600 C C . ALA A 1 328 ? 5.845 -3.772 35.086 1.00 94.19 328 ALA A C 1
ATOM 2602 O O . ALA A 1 328 ? 6.344 -3.328 34.057 1.00 94.19 328 ALA A O 1
ATOM 2603 N N . ASN A 1 329 ? 4.525 -3.926 35.206 1.00 95.75 329 ASN A N 1
ATOM 2604 C CA . ASN A 1 329 ? 3.564 -3.567 34.159 1.00 95.75 329 ASN A CA 1
ATOM 2605 C C . ASN A 1 329 ? 3.416 -2.044 33.947 1.00 95.75 329 ASN A C 1
ATOM 2607 O O . ASN A 1 329 ? 2.803 -1.622 32.962 1.00 95.75 329 ASN A O 1
ATOM 2611 N N . HIS A 1 330 ? 3.976 -1.230 34.847 1.00 95.06 330 HIS A N 1
ATOM 2612 C CA . HIS A 1 330 ? 4.043 0.232 34.753 1.00 95.06 330 HIS A CA 1
ATOM 2613 C C . HIS A 1 330 ? 5.477 0.746 34.576 1.00 95.06 330 HIS A C 1
ATOM 2615 O O . HIS A 1 330 ? 5.715 1.949 34.669 1.00 95.06 330 HIS A O 1
ATOM 2621 N N . ASP A 1 331 ? 6.441 -0.140 34.304 1.00 95.56 331 ASP A N 1
ATOM 2622 C CA . ASP A 1 331 ? 7.836 0.251 34.139 1.00 95.56 331 ASP A CA 1
ATOM 2623 C C . ASP A 1 331 ? 8.000 1.144 32.891 1.00 95.56 331 ASP A C 1
ATOM 2625 O O . ASP A 1 331 ? 7.778 0.673 31.766 1.00 95.56 331 ASP A O 1
ATOM 2629 N N . PRO A 1 332 ? 8.410 2.421 33.040 1.00 94.12 332 PRO A N 1
ATOM 2630 C CA . PRO A 1 332 ? 8.600 3.328 31.912 1.00 94.12 332 PRO A CA 1
ATOM 2631 C C . PRO A 1 332 ? 9.750 2.916 30.979 1.00 94.12 332 PRO A C 1
ATOM 2633 O O . PRO A 1 332 ? 9.838 3.440 29.868 1.00 94.12 332 PRO A O 1
ATOM 2636 N N . ALA A 1 333 ? 10.629 1.997 31.394 1.00 93.69 333 ALA A N 1
ATOM 2637 C CA . ALA A 1 333 ? 11.642 1.410 30.521 1.00 93.69 333 ALA A CA 1
ATOM 2638 C C . ALA A 1 333 ? 11.048 0.414 29.506 1.00 93.69 333 ALA A C 1
ATOM 2640 O O . ALA A 1 333 ? 11.667 0.165 28.471 1.00 93.69 333 ALA A O 1
ATOM 2641 N N . VAL A 1 334 ? 9.856 -0.133 29.779 1.00 92.88 334 VAL A N 1
ATOM 2642 C CA . VAL A 1 334 ? 9.158 -1.109 28.922 1.00 92.88 334 VAL A CA 1
ATOM 2643 C C . VAL A 1 334 ? 7.925 -0.492 28.258 1.00 92.88 334 VAL A C 1
ATOM 2645 O O . VAL A 1 334 ? 7.690 -0.713 27.070 1.00 92.88 334 VAL A O 1
ATOM 2648 N N . PHE A 1 335 ? 7.151 0.314 28.991 1.00 90.00 335 PHE A N 1
ATOM 2649 C CA . PHE A 1 335 ? 5.880 0.871 28.531 1.00 90.00 335 PHE A CA 1
ATOM 2650 C C . PHE A 1 335 ? 5.939 2.396 28.397 1.00 90.00 335 PHE A C 1
ATOM 2652 O O . PHE A 1 335 ? 6.172 3.124 29.359 1.00 90.00 335 PHE A O 1
ATOM 2659 N N . ARG A 1 336 ? 5.647 2.912 27.197 1.00 87.56 336 ARG A N 1
ATOM 2660 C CA . ARG A 1 336 ? 5.465 4.355 26.962 1.00 87.56 336 ARG A CA 1
ATOM 2661 C C . ARG A 1 336 ? 4.163 4.827 27.616 1.00 87.56 336 ARG A C 1
ATOM 2663 O O . ARG A 1 336 ? 3.133 4.200 27.391 1.00 87.56 336 ARG A O 1
ATOM 2670 N N . GLU A 1 337 ? 4.190 5.933 28.364 1.00 88.19 337 GLU A N 1
ATOM 2671 C CA . GLU A 1 337 ? 3.014 6.455 29.095 1.00 88.19 337 GLU A CA 1
ATOM 2672 C C . GLU A 1 337 ? 2.307 5.353 29.926 1.00 88.19 337 GLU A C 1
ATOM 2674 O O . GLU A 1 337 ? 1.157 5.012 29.640 1.00 88.19 337 GLU A O 1
ATOM 2679 N N . PRO A 1 338 ? 2.985 4.740 30.918 1.00 87.31 338 PRO A N 1
ATOM 2680 C CA . PRO A 1 338 ? 2.483 3.540 31.600 1.00 87.31 338 PRO A CA 1
ATOM 2681 C C . PRO A 1 338 ? 1.177 3.776 32.375 1.00 87.31 338 PRO A C 1
ATOM 2683 O O . PRO A 1 338 ? 0.330 2.889 32.435 1.00 87.31 338 PRO A O 1
ATOM 2686 N N . GLU A 1 339 ? 0.984 4.992 32.891 1.00 91.31 339 GLU A N 1
ATOM 2687 C CA . GLU A 1 339 ? -0.200 5.411 33.660 1.00 91.31 339 GLU A CA 1
ATOM 2688 C C . GLU A 1 339 ? -1.443 5.677 32.795 1.00 91.31 339 GLU A C 1
ATOM 2690 O O . GLU A 1 339 ? -2.533 5.932 33.315 1.00 91.31 339 GLU A O 1
ATOM 2695 N N . ARG A 1 340 ? -1.306 5.640 31.463 1.00 85.50 340 ARG A N 1
ATOM 2696 C CA . ARG A 1 340 ? -2.420 5.818 30.531 1.00 85.50 340 ARG A CA 1
ATOM 2697 C C . ARG A 1 340 ? -2.991 4.460 30.134 1.00 85.50 340 ARG A C 1
ATOM 2699 O O . ARG A 1 340 ? -2.265 3.622 29.598 1.00 85.50 340 ARG A O 1
ATOM 2706 N N . LEU A 1 341 ? -4.295 4.288 30.350 1.00 82.62 341 LEU A N 1
ATOM 2707 C CA . LEU A 1 341 ? -5.052 3.162 29.811 1.00 82.62 341 LEU A CA 1
ATOM 2708 C C . LEU A 1 341 ? -5.232 3.363 28.301 1.00 82.62 341 LEU A C 1
ATOM 2710 O O . LEU A 1 341 ? -5.910 4.300 27.873 1.00 82.62 341 LEU A O 1
ATOM 2714 N N . ASP A 1 342 ? -4.607 2.501 27.505 1.00 83.25 342 ASP A N 1
ATOM 2715 C CA . ASP A 1 342 ? -4.668 2.518 26.043 1.00 83.25 342 ASP A CA 1
ATOM 2716 C C . ASP A 1 342 ? -5.117 1.149 25.517 1.00 83.25 342 ASP A C 1
ATOM 2718 O O . ASP A 1 342 ? -4.322 0.222 25.385 1.00 83.25 342 ASP A O 1
ATOM 2722 N N . VAL A 1 343 ? -6.413 1.012 25.226 1.00 81.19 343 VAL A N 1
ATOM 2723 C CA . VAL A 1 343 ? -7.033 -0.260 24.805 1.00 81.19 343 VAL A CA 1
ATOM 2724 C C . VAL A 1 343 ? -6.504 -0.802 23.469 1.00 81.19 343 VAL A C 1
ATOM 2726 O O . VAL A 1 343 ? -6.791 -1.946 23.118 1.00 81.19 343 VAL A O 1
ATOM 2729 N N . GLY A 1 344 ? -5.735 -0.001 22.726 1.00 80.12 344 GLY A N 1
ATOM 2730 C CA . GLY A 1 344 ? -5.034 -0.406 21.509 1.00 80.12 344 GLY A CA 1
ATOM 2731 C C . GLY A 1 344 ? -3.536 -0.662 21.708 1.00 80.12 344 GLY A C 1
ATOM 2732 O O . GLY A 1 344 ? -2.827 -0.796 20.714 1.00 80.12 344 GLY A O 1
ATOM 2733 N N . ARG A 1 345 ? -3.028 -0.693 22.952 1.00 86.31 345 ARG A N 1
ATOM 2734 C CA . ARG A 1 345 ? -1.590 -0.821 23.233 1.00 86.31 345 ARG A CA 1
ATOM 2735 C C . ARG A 1 345 ? -1.012 -2.113 22.651 1.00 86.31 345 ARG A C 1
ATOM 2737 O O . ARG A 1 345 ? -1.340 -3.206 23.107 1.00 86.31 345 ARG A O 1
ATOM 2744 N N . ASP A 1 346 ? -0.069 -1.955 21.726 1.00 80.06 346 ASP A N 1
ATOM 2745 C CA . ASP A 1 346 ? 0.755 -3.017 21.147 1.00 80.06 346 ASP A CA 1
ATOM 2746 C C . ASP A 1 346 ? 2.147 -2.448 20.778 1.00 80.06 346 ASP A C 1
ATOM 2748 O O . ASP A 1 346 ? 2.219 -1.344 20.223 1.00 80.06 346 ASP A O 1
ATOM 2752 N N . PRO A 1 347 ? 3.270 -3.121 21.104 1.00 79.19 347 PRO A N 1
ATOM 2753 C CA . PRO A 1 347 ? 3.382 -4.358 21.884 1.00 79.19 347 PRO A CA 1
ATOM 2754 C C . PRO A 1 347 ? 2.971 -4.180 23.355 1.00 79.19 347 PRO A C 1
ATOM 2756 O O . PRO A 1 347 ? 3.233 -3.142 23.965 1.00 79.19 347 PRO A O 1
ATOM 2759 N N . ASN A 1 348 ? 2.373 -5.222 23.948 1.00 90.56 348 ASN A N 1
ATOM 2760 C CA . ASN A 1 348 ? 1.958 -5.242 25.358 1.00 90.56 348 ASN A CA 1
ATOM 2761 C C . ASN A 1 348 ? 2.600 -6.402 26.152 1.00 90.56 348 ASN A C 1
ATOM 2763 O O . ASN A 1 348 ? 1.922 -7.365 26.513 1.00 90.56 348 ASN A O 1
ATOM 2767 N N . PRO A 1 349 ? 3.924 -6.363 26.410 1.00 92.06 349 PRO A N 1
ATOM 2768 C CA . PRO A 1 349 ? 4.656 -7.453 27.062 1.00 92.06 349 PRO A CA 1
ATOM 2769 C C . PRO A 1 349 ? 4.433 -7.490 28.589 1.00 92.06 349 PRO A C 1
ATOM 2771 O O . PRO A 1 349 ? 5.384 -7.498 29.370 1.00 92.06 349 PRO A O 1
ATOM 2774 N N . HIS A 1 350 ? 3.177 -7.483 29.035 1.00 94.19 350 HIS A N 1
ATOM 2775 C CA . HIS A 1 350 ? 2.828 -7.491 30.452 1.00 94.19 350 HIS A CA 1
ATOM 2776 C C . HIS A 1 350 ? 3.108 -8.844 31.122 1.00 94.19 350 HIS A C 1
ATOM 2778 O O . HIS A 1 350 ? 3.029 -9.915 30.516 1.00 94.19 350 HIS A O 1
ATOM 2784 N N . LEU A 1 351 ? 3.317 -8.824 32.435 1.00 94.00 351 LEU A N 1
ATOM 2785 C CA . LEU A 1 351 ? 3.619 -10.007 33.244 1.00 94.00 351 LEU A CA 1
ATOM 2786 C C . LEU A 1 351 ? 2.403 -10.561 34.003 1.00 94.00 351 LEU A C 1
ATOM 2788 O O . LEU A 1 351 ? 2.572 -11.397 34.890 1.00 94.00 351 LEU A O 1
ATOM 2792 N N . ALA A 1 352 ? 1.178 -10.148 33.654 1.00 92.25 352 ALA A N 1
ATOM 2793 C CA . ALA A 1 352 ? -0.052 -10.563 34.345 1.00 92.25 352 ALA A CA 1
ATOM 2794 C C . ALA A 1 352 ? -0.251 -12.094 34.402 1.00 92.25 352 ALA A C 1
ATOM 2796 O O . ALA A 1 352 ? -0.819 -12.617 35.359 1.00 92.25 352 ALA A O 1
ATOM 2797 N N . PHE A 1 353 ? 0.268 -12.826 33.411 1.00 92.06 353 PHE A N 1
ATOM 2798 C CA . PHE A 1 353 ? 0.249 -14.292 33.367 1.00 92.06 353 PHE A CA 1
ATOM 2799 C C . PHE A 1 353 ? 1.589 -14.943 33.742 1.00 92.06 353 PHE A C 1
ATOM 2801 O O . PHE A 1 353 ? 1.745 -16.152 33.593 1.00 92.06 353 PHE A O 1
ATOM 2808 N N . GLY A 1 354 ? 2.564 -14.184 34.239 1.00 87.81 354 GLY A N 1
ATOM 2809 C CA . GLY A 1 354 ? 3.928 -14.666 34.442 1.00 87.81 354 GLY A CA 1
ATOM 2810 C C . GLY A 1 354 ? 4.708 -14.808 33.131 1.00 87.81 354 GLY A C 1
ATOM 2811 O O . GLY A 1 354 ? 4.298 -14.312 32.086 1.00 87.81 354 GLY A O 1
ATOM 2812 N N . PHE A 1 355 ? 5.864 -15.470 33.192 1.00 84.69 355 PHE A N 1
ATOM 2813 C CA . PHE A 1 355 ? 6.803 -15.569 32.072 1.00 84.69 355 PHE A CA 1
ATOM 2814 C C . PHE A 1 355 ? 7.578 -16.896 32.099 1.00 84.69 355 PHE A C 1
ATOM 2816 O O . PHE A 1 355 ? 7.777 -17.498 33.162 1.00 84.69 355 PHE A O 1
ATOM 2823 N N . GLY A 1 356 ? 8.036 -17.347 30.928 1.00 83.56 356 GLY A N 1
ATOM 2824 C CA . GLY A 1 356 ? 8.886 -18.531 30.770 1.00 83.56 356 GLY A CA 1
ATOM 2825 C C . GLY A 1 356 ? 8.244 -19.823 31.290 1.00 83.56 356 GLY A C 1
ATOM 2826 O O . GLY A 1 356 ? 7.060 -20.074 31.085 1.00 83.56 356 GLY A O 1
ATOM 2827 N N . ALA A 1 357 ? 9.024 -20.642 32.002 1.00 80.00 357 ALA A N 1
ATOM 2828 C CA . ALA A 1 357 ? 8.563 -21.917 32.570 1.00 80.00 357 ALA A CA 1
ATOM 2829 C C . ALA A 1 357 ? 7.442 -21.774 33.622 1.00 80.00 357 ALA A C 1
ATOM 2831 O O . ALA A 1 357 ? 6.827 -22.766 34.007 1.00 80.00 357 ALA A O 1
ATOM 2832 N N . HIS A 1 358 ? 7.175 -20.552 34.091 1.00 82.31 358 HIS A N 1
ATOM 2833 C CA . HIS A 1 358 ? 6.127 -20.236 35.059 1.00 82.31 358 HIS A CA 1
ATOM 2834 C C . HIS A 1 358 ? 4.992 -19.408 34.444 1.00 82.31 358 HIS A C 1
ATOM 2836 O O . HIS A 1 358 ? 4.296 -18.691 35.163 1.00 82.31 358 HIS A O 1
ATOM 2842 N N . PHE A 1 359 ? 4.812 -19.490 33.124 1.00 85.25 359 PHE A N 1
ATOM 2843 C CA . PHE A 1 359 ? 3.672 -18.891 32.444 1.00 85.25 359 PHE A CA 1
ATOM 2844 C C . PHE A 1 359 ? 2.365 -19.604 32.828 1.00 85.25 359 PHE A C 1
ATOM 2846 O O . PHE A 1 359 ? 2.303 -20.832 32.919 1.00 85.25 359 PHE A O 1
ATOM 2853 N N . CYS A 1 360 ? 1.314 -18.826 33.072 1.00 88.44 360 CYS A N 1
ATOM 2854 C CA . CYS A 1 360 ? 0.023 -19.309 33.537 1.00 88.44 360 CYS A CA 1
ATOM 2855 C C . CYS A 1 360 ? -0.607 -20.259 32.513 1.00 88.44 360 CYS A C 1
ATOM 2857 O O . CYS A 1 360 ? -0.956 -19.860 31.402 1.00 88.44 360 CYS A O 1
ATOM 2859 N N . MET A 1 361 ? -0.838 -21.510 32.919 1.00 89.06 361 MET A N 1
ATOM 2860 C CA . MET A 1 361 ? -1.518 -22.502 32.075 1.00 89.06 361 MET A CA 1
ATOM 2861 C C . MET A 1 361 ? -2.964 -22.104 31.735 1.00 89.06 361 MET A C 1
ATOM 2863 O O . MET A 1 361 ? -3.499 -22.551 30.726 1.00 89.06 361 MET A O 1
ATOM 2867 N N . GLY A 1 362 ? -3.596 -21.264 32.561 1.00 88.75 362 GLY A N 1
ATOM 2868 C CA . GLY A 1 362 ? -4.961 -20.776 32.354 1.00 88.75 362 GLY A CA 1
ATOM 2869 C C . GLY A 1 362 ? -5.073 -19.548 31.447 1.00 88.75 362 GLY A C 1
ATOM 2870 O O . GLY A 1 362 ? -6.191 -19.132 31.157 1.00 88.75 362 GLY A O 1
ATOM 2871 N N . ALA A 1 363 ? -3.960 -18.963 30.987 1.00 87.12 363 ALA A N 1
ATOM 2872 C CA . ALA A 1 363 ? -3.988 -17.716 30.220 1.00 87.12 363 ALA A CA 1
ATOM 2873 C C . ALA A 1 363 ? -4.859 -17.778 28.944 1.00 87.12 363 ALA A C 1
ATOM 2875 O O . ALA A 1 363 ? -5.600 -16.826 28.703 1.00 87.12 363 ALA A O 1
ATOM 2876 N N . PRO A 1 364 ? -4.853 -18.866 28.141 1.00 80.62 364 PRO A N 1
ATOM 2877 C CA . PRO A 1 364 ? -5.735 -18.959 26.975 1.00 80.62 364 PRO A CA 1
ATOM 2878 C C . PRO A 1 364 ? -7.223 -18.968 27.348 1.00 80.62 364 PRO A C 1
ATOM 2880 O O . PRO A 1 364 ? -8.027 -18.328 26.676 1.00 80.62 364 PRO A O 1
ATOM 2883 N N . LEU A 1 365 ? -7.586 -19.662 28.434 1.00 83.94 365 LEU A N 1
ATOM 2884 C CA . LEU A 1 365 ? -8.971 -19.735 28.902 1.00 83.94 365 LEU A CA 1
ATOM 2885 C C . LEU A 1 365 ? -9.443 -18.380 29.437 1.00 83.94 365 LEU A C 1
ATOM 2887 O O . LEU A 1 365 ? -10.507 -17.918 29.045 1.00 83.94 365 LEU A O 1
ATOM 2891 N N . ALA A 1 366 ? -8.627 -17.716 30.259 1.00 85.44 366 ALA A N 1
ATOM 2892 C CA . ALA A 1 366 ? -8.961 -16.411 30.823 1.00 85.44 366 ALA A CA 1
ATOM 2893 C C . ALA A 1 366 ? -9.198 -15.348 29.736 1.00 85.44 366 ALA A C 1
ATOM 2895 O O . ALA A 1 366 ? -10.145 -14.571 29.834 1.00 85.44 366 ALA A O 1
ATOM 2896 N N . ARG A 1 367 ? -8.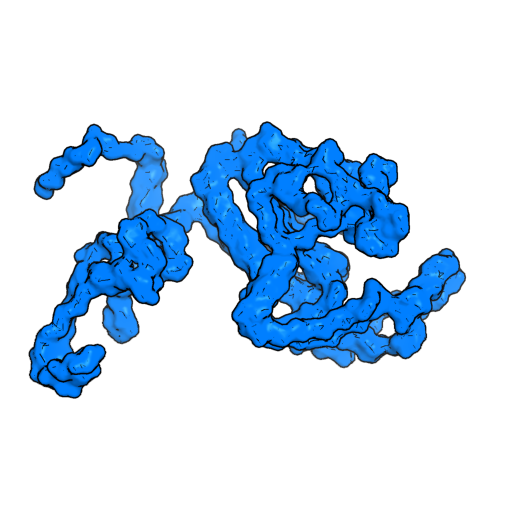379 -15.341 28.674 1.00 86.50 367 ARG A N 1
ATOM 2897 C CA . ARG A 1 367 ? -8.567 -14.445 27.522 1.00 86.50 367 ARG A CA 1
ATOM 2898 C C . ARG A 1 367 ? -9.878 -14.717 26.795 1.00 86.50 367 ARG A C 1
ATOM 2900 O O . ARG A 1 367 ? -10.632 -13.785 26.544 1.00 86.50 367 ARG A O 1
ATOM 2907 N N . LEU A 1 368 ? -10.170 -15.989 26.515 1.00 83.69 368 LEU A N 1
ATOM 2908 C CA . LEU A 1 368 ? -11.410 -16.391 25.852 1.00 83.69 368 LEU A CA 1
ATOM 2909 C C . LEU A 1 368 ? -12.645 -15.997 26.674 1.00 83.69 368 LEU A C 1
ATOM 2911 O O . LEU A 1 368 ? -13.602 -15.443 26.138 1.00 83.69 368 LEU A O 1
ATOM 2915 N N . GLU A 1 369 ? -12.630 -16.274 27.978 1.00 88.69 369 GLU A N 1
ATOM 2916 C CA . GLU A 1 369 ? -13.732 -15.934 28.879 1.00 88.69 369 GLU A CA 1
ATOM 2917 C C . GLU A 1 369 ? -13.942 -14.420 28.967 1.00 88.69 369 GLU A C 1
ATOM 2919 O O . GLU A 1 369 ? -15.082 -13.962 28.882 1.00 88.69 369 GLU A O 1
ATOM 2924 N N . ALA A 1 370 ? -12.861 -13.642 29.079 1.00 84.81 370 ALA A N 1
ATOM 2925 C CA . ALA A 1 370 ? -12.926 -12.185 29.086 1.00 84.81 370 ALA A CA 1
ATOM 2926 C C . ALA A 1 370 ? -13.481 -11.641 27.762 1.00 84.81 370 ALA A C 1
ATOM 2928 O O . ALA A 1 370 ? -14.366 -10.789 27.774 1.00 84.81 370 ALA A O 1
ATOM 2929 N N . GLU A 1 371 ? -13.035 -12.174 26.625 1.00 81.94 371 GLU A N 1
ATOM 2930 C CA . GLU A 1 371 ? -13.514 -11.753 25.309 1.00 81.94 371 GLU A CA 1
ATOM 2931 C C . GLU A 1 371 ? -15.013 -12.011 25.146 1.00 81.94 371 GLU A C 1
ATOM 2933 O O . GLU A 1 371 ? -15.753 -11.117 24.737 1.00 81.94 371 GLU A O 1
ATOM 2938 N N . ILE A 1 372 ? -15.487 -13.199 25.533 1.00 81.75 372 ILE A N 1
ATOM 2939 C CA . ILE A 1 372 ? -16.915 -13.534 25.507 1.00 81.75 372 ILE A CA 1
ATOM 2940 C C . ILE A 1 372 ? -17.696 -12.611 26.449 1.00 81.75 372 ILE A C 1
ATOM 2942 O O . ILE A 1 372 ? -18.727 -12.062 26.058 1.00 81.75 372 ILE A O 1
ATOM 2946 N N . ALA A 1 373 ? -17.221 -12.424 27.683 1.00 84.50 373 ALA A N 1
ATOM 2947 C CA . ALA A 1 373 ? -17.917 -11.631 28.689 1.00 84.50 373 ALA A CA 1
ATOM 2948 C C . ALA A 1 373 ? -18.044 -10.158 28.278 1.00 84.50 373 ALA A C 1
ATOM 2950 O O . ALA A 1 373 ? -19.151 -9.615 28.300 1.00 84.50 373 ALA A O 1
ATOM 2951 N N . PHE A 1 374 ? -16.944 -9.520 27.865 1.00 82.94 374 PHE A N 1
ATOM 2952 C CA . PHE A 1 374 ? -16.952 -8.119 27.445 1.00 82.94 374 PHE A CA 1
ATOM 2953 C C . PHE A 1 374 ? -17.749 -7.912 26.159 1.00 82.94 374 PHE A C 1
ATOM 2955 O O . PHE A 1 374 ? -18.515 -6.952 26.078 1.00 82.94 374 PHE A O 1
ATOM 2962 N N . ARG A 1 375 ? -17.659 -8.835 25.194 1.00 80.25 375 ARG A N 1
ATOM 2963 C CA . ARG A 1 375 ? -18.477 -8.797 23.975 1.00 80.25 375 ARG A CA 1
ATOM 2964 C C . ARG A 1 375 ? -19.965 -8.807 24.305 1.00 80.25 375 ARG A C 1
ATOM 2966 O O . ARG A 1 375 ? -20.680 -7.881 23.934 1.00 80.25 375 ARG A O 1
ATOM 2973 N N . VAL A 1 376 ? -20.421 -9.801 25.070 1.00 84.00 376 VAL A N 1
ATOM 2974 C CA . VAL A 1 376 ? -21.836 -9.934 25.456 1.00 84.00 376 VAL A CA 1
ATOM 2975 C C . VAL A 1 376 ? -22.312 -8.720 26.255 1.00 84.00 376 VAL A C 1
ATOM 2977 O O . VAL A 1 376 ? -23.444 -8.268 26.078 1.00 84.00 376 VAL A O 1
ATOM 2980 N N . LEU A 1 377 ? -21.471 -8.182 27.140 1.00 81.88 377 LEU A N 1
ATOM 2981 C CA . LEU A 1 377 ? -21.796 -7.009 27.947 1.00 81.88 377 LEU A CA 1
ATOM 2982 C C . LEU A 1 377 ? -22.007 -5.762 27.074 1.00 81.88 377 LEU A C 1
ATOM 2984 O O . LEU A 1 377 ? -23.029 -5.088 27.220 1.00 81.88 377 LEU A O 1
ATOM 2988 N N . LEU A 1 378 ? -21.070 -5.476 26.166 1.00 79.50 378 LEU A N 1
ATOM 2989 C CA . LEU A 1 378 ? -21.119 -4.310 25.279 1.00 79.50 378 LEU A CA 1
ATOM 2990 C C . LEU A 1 378 ? -22.262 -4.413 24.262 1.00 79.50 378 LEU A C 1
ATOM 2992 O O . LEU A 1 378 ? -22.972 -3.435 24.042 1.00 79.50 378 LEU A O 1
ATOM 2996 N N . GLU A 1 379 ? -22.504 -5.603 23.708 1.00 76.19 379 GLU A N 1
ATOM 2997 C CA . GLU A 1 379 ? -23.628 -5.856 22.798 1.00 76.19 379 GLU A CA 1
ATOM 2998 C C . GLU A 1 379 ? -24.983 -5.682 23.493 1.00 76.19 379 GLU A C 1
ATOM 3000 O O . GLU A 1 379 ? -25.924 -5.124 22.926 1.00 76.19 379 GLU A O 1
ATOM 3005 N N . ARG A 1 380 ? -25.107 -6.165 24.735 1.00 82.94 380 ARG A N 1
ATOM 3006 C CA . ARG A 1 380 ? -26.379 -6.144 25.465 1.00 82.94 380 ARG A CA 1
ATOM 3007 C C . ARG A 1 380 ? -26.705 -4.779 26.065 1.00 82.94 380 ARG A C 1
ATOM 3009 O O . ARG A 1 380 ? -27.885 -4.468 26.236 1.00 82.94 380 ARG A O 1
ATOM 3016 N N . PHE A 1 381 ? -25.694 -3.981 26.397 1.00 80.44 381 PHE A N 1
ATOM 3017 C CA . PHE A 1 381 ? -25.862 -2.683 27.048 1.00 80.44 381 PHE A CA 1
ATOM 3018 C C . PHE A 1 381 ? -25.053 -1.578 26.341 1.00 80.44 381 PHE A C 1
ATOM 3020 O O . PHE A 1 381 ? -24.178 -0.967 26.954 1.00 80.44 381 PHE A O 1
ATOM 3027 N N . PRO A 1 382 ? -25.378 -1.241 25.081 1.00 75.38 382 PRO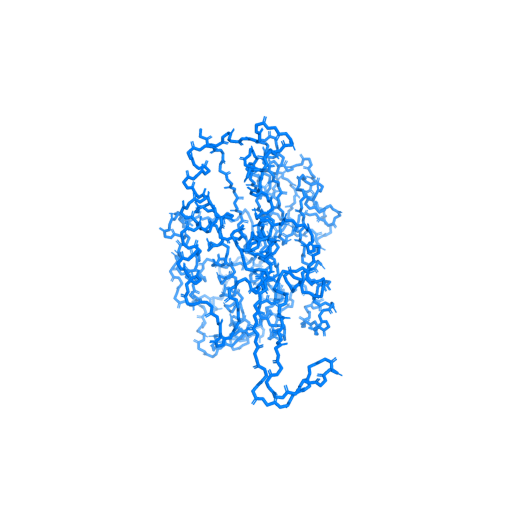 A N 1
ATOM 3028 C CA . PRO A 1 382 ? -24.596 -0.302 24.262 1.00 75.38 382 PRO A CA 1
ATOM 3029 C C . PRO A 1 382 ? -24.619 1.151 24.766 1.00 75.38 382 PRO A C 1
ATOM 3031 O O . PRO A 1 382 ? -23.864 1.992 24.291 1.00 75.38 382 PRO A O 1
ATOM 3034 N N . HIS A 1 383 ? -25.499 1.465 25.717 1.00 77.94 383 HIS A N 1
ATOM 3035 C CA . HIS A 1 383 ? -25.641 2.794 26.316 1.00 77.94 383 HIS A CA 1
ATOM 3036 C C . HIS A 1 383 ? -25.320 2.786 27.816 1.00 77.94 383 HIS A C 1
ATOM 3038 O O . HIS A 1 383 ? -25.815 3.636 28.557 1.00 77.94 383 HIS A O 1
ATOM 3044 N N . MET A 1 384 ? -24.559 1.791 28.290 1.00 82.88 384 MET A N 1
ATOM 3045 C CA . MET A 1 384 ? -24.117 1.764 29.681 1.00 82.88 384 MET A CA 1
ATOM 3046 C C . MET A 1 384 ? -23.263 3.002 29.983 1.00 82.88 384 MET A C 1
ATOM 3048 O O . MET A 1 384 ? -22.399 3.389 29.202 1.00 82.88 384 MET A O 1
ATOM 3052 N N . ALA A 1 385 ? -23.514 3.622 31.127 1.00 81.69 385 ALA A N 1
ATOM 3053 C CA . ALA A 1 385 ? -22.769 4.770 31.614 1.00 81.69 385 ALA A CA 1
ATOM 3054 C C . ALA A 1 385 ? -22.674 4.687 33.139 1.00 81.69 385 ALA A C 1
ATOM 3056 O O . ALA A 1 385 ? -23.461 3.986 33.784 1.00 81.69 385 ALA A O 1
ATOM 3057 N N . LEU A 1 386 ? -21.720 5.411 33.723 1.00 82.81 386 LEU A N 1
ATOM 3058 C CA . LEU A 1 386 ? -21.630 5.541 35.172 1.00 82.81 386 LEU A CA 1
ATOM 3059 C C . LEU A 1 386 ? -22.911 6.185 35.715 1.00 82.81 386 LEU A C 1
ATOM 3061 O O . LEU A 1 386 ? -23.334 7.242 35.255 1.00 82.81 386 LEU A O 1
ATOM 3065 N N . ALA A 1 387 ? -23.520 5.552 36.719 1.00 85.06 387 ALA A N 1
ATOM 3066 C CA . ALA A 1 387 ? -24.691 6.110 37.394 1.00 85.06 387 ALA A CA 1
ATOM 3067 C C . ALA A 1 387 ? -24.341 7.356 38.231 1.00 85.06 387 ALA A C 1
ATOM 3069 O O . ALA A 1 387 ? -25.206 8.178 38.524 1.00 85.06 387 ALA A O 1
ATOM 3070 N N . THR A 1 388 ? -23.078 7.470 38.649 1.00 87.44 388 THR A N 1
ATOM 3071 C CA . THR A 1 388 ? -22.526 8.567 39.448 1.00 87.44 388 THR A CA 1
ATOM 3072 C C . THR A 1 388 ? -21.020 8.665 39.173 1.00 87.44 388 THR A C 1
ATOM 3074 O O . THR A 1 388 ? -20.374 7.653 38.903 1.00 87.44 388 THR A O 1
ATOM 3077 N N . GLU A 1 389 ? -20.460 9.874 39.257 1.00 83.00 389 GLU A N 1
ATOM 3078 C CA . GLU A 1 389 ? -19.014 10.124 39.124 1.00 83.00 389 GLU A CA 1
ATOM 3079 C C . GLU A 1 389 ? -18.201 9.666 40.351 1.00 83.00 389 GLU A C 1
ATOM 3081 O O . GLU A 1 389 ? -16.981 9.548 40.280 1.00 83.00 389 GLU A O 1
ATOM 3086 N N . ALA A 1 390 ? -18.869 9.383 41.472 1.00 83.75 390 ALA A N 1
ATOM 3087 C CA . ALA A 1 390 ? -18.275 8.891 42.710 1.00 83.75 390 ALA A CA 1
ATOM 3088 C C . ALA A 1 390 ? -18.907 7.534 43.071 1.00 83.75 390 ALA A C 1
ATOM 3090 O O . ALA A 1 390 ? -19.879 7.486 43.835 1.00 83.75 390 ALA A O 1
ATOM 3091 N N . PRO A 1 391 ? -18.424 6.425 42.486 1.00 77.25 391 PRO A N 1
ATOM 3092 C CA . PRO A 1 391 ? -18.931 5.101 42.817 1.00 77.25 391 PRO A CA 1
ATOM 3093 C C . PRO A 1 391 ? -18.680 4.782 44.299 1.00 77.25 391 PRO A C 1
ATOM 3095 O O . PRO A 1 391 ? -17.566 4.916 44.803 1.00 77.25 391 PRO A O 1
ATOM 3098 N N . GLU A 1 392 ? -19.724 4.343 45.005 1.00 80.12 392 GLU A N 1
ATOM 3099 C CA . GLU A 1 392 ? -19.587 3.776 46.347 1.00 80.12 392 GLU A CA 1
ATOM 3100 C C . GLU A 1 392 ? -19.109 2.326 46.222 1.00 80.12 392 GLU A C 1
ATOM 3102 O O . GLU A 1 392 ? -19.882 1.430 45.877 1.00 80.12 392 GLU A O 1
ATOM 3107 N N . PHE A 1 393 ? -17.829 2.089 46.498 1.00 72.56 393 PHE A N 1
ATOM 3108 C CA . PHE A 1 393 ? -17.297 0.735 46.626 1.00 72.56 393 PHE A CA 1
ATOM 3109 C C . PHE A 1 393 ? -17.769 0.143 47.962 1.00 72.56 393 PHE A C 1
ATOM 3111 O O . PHE A 1 393 ? -17.602 0.773 49.009 1.00 72.56 393 PHE A O 1
ATOM 3118 N N . ARG A 1 394 ? -18.402 -1.033 47.922 1.00 49.59 394 ARG A N 1
ATOM 3119 C CA . ARG A 1 394 ? -18.885 -1.753 49.110 1.00 49.59 394 ARG A CA 1
ATOM 3120 C C . ARG A 1 394 ? -17.984 -2.911 49.483 1.00 49.59 394 ARG A C 1
ATOM 3122 O O . ARG A 1 394 ? -17.519 -3.595 48.546 1.00 49.59 394 ARG A O 1
#

pLDDT: mean 90.0, std 8.45, range [48.16, 98.75]

Secondary structure (DSSP, 8-state):
-PPPPEEEEEETT--GGG-GGGT-SSS--HHHHHHHHHS---TT---SSS-HHHHHHHHHHSS-HHHH---S-TTT-SS-----GGG--HHHHHHHTT-EEEEEE---S-SS--GGGGT-SEEE-HHHHHHHHHHTTPPPPPPPSSTT---EEEESS-GGGSHHHHHHHHHHHHHHHHTT-TTS-EEEEEEE-TTSSSEEEETTTTTSS-GGG-PPPTTTT---TTS-HHHHTHHHHTT-TT--HHHHHHHHHHHHHHHHHHHHHHHHHHHHHHHHHT-STHHHHHHHHHHHHH-S--EEEEE-SS-EEETTEEE-TT-EEEEEHHHHTT-TTTSSSTTS--TT--S----TT--GGG--TTHHHHHHHHHHHHHHHHHH-TT---S-SS----

Nearest PDB structures (foldseek):
  5z9j-assembly2_B  TM=8.044E-01  e=3.994E-10  Streptomyces himastatinicus ATCC 53653
  5z9j-assembly4_D  TM=6.744E-01  e=1.857E-10  Streptomyces himastatinicus ATCC 53653
  5z9j-assembly1_A  TM=6.630E-01  e=1.069E-09  Streptomyces himastatinicus ATCC 53653
  5z9i-assembly1_A  TM=6.584E-01  e=1.952E-09  Streptomyces himastatinicus ATCC 53653
  5l90-assembly2_B  TM=5.835E-01  e=3.580E-10  Priestia megaterium DSM 319

Sequence (394 aa):
MQRPNILMIVADQQRRDTIGAYGSAIVRTPAIDRLAGEGMTFDNAFTPCGLCSPTRASMLTGVYPHKHEVLTNIQFHPVRNQLQPEADILASGLAEQGYRLGYVGKWHVNLEKDPTAFGFEQYVSPKDYATYRRQLRIAEPPEARNYVQLVTATDPIPSEQALPAFLTDHALRMMGEFSQETDHPFFIRLDFDGPHPPLVVSEPYASMFDPASISPFPNYDDPLENKPAIQRIKRKHWKTESMDWSDWQPLVAAYFGMVAQIDDQVARVLDELERLRGEPTLLPTAIEELLRYDGPVQATIRVAREDLEIDGHHLEEGSLVLVGIGAANHDPAVFREPERLDVGRDPNPHLAFGFGAHFCMGAPLARLEAEIAFRVLLERFPHMALATEAPEFR

Mean predicted aligned error: 13.17 Å